Protein AF-W4VE38-F1 (afdb_monomer_lite)

Secondary structure (DSSP, 8-state):
-----------------SS--EEEEEETTEEEEEEGGGTT-B--TTTSTT-HHHHHHHHHTT--BGGGS-SBGGGGGGSTTT--HHHHHHHHHHHHHHHHHHHHHHHHHHS-HHHHHHHHHHHHHHHHHHHHT-SS--GGG---HHHHHHHHHHHHHHHTT----HHHHHHHHT--HHHHHHHHHHHHHHHHHHTHHHHHHHHHHHHHTTTEEE-TT--TTSHHHHHHHHHHHHTT-EEEEETTEEEEESS-HHHHHHHHHHHHHHHHHHTTT-PBPHHHHHHHHHHHHHHHT--HHHHHHHHHTTEEEEETTEEEETT--HHHHHHHHHTT-TT---GGGSHHHHHHHHHHHSTT---GGGSHHHHHTSGGGHHHHGGGT--

Organism: NCBI:txid1298598

Sequence (383 aa):
MEQLVELGETRENRIYSENELEHVIVYQDKEVIVPQEIFHMEFGQEDFFGNMKTIEEMRNYGYRTFGELPIDFQQLEQLKGGVGTVKVEQIFATLETVVESMLEDNKLNQMADDERLTYKLNQFVNWYHDVSNLDQPLISQRISAKYFKFVKKRYSAYLNGNHLTLEQLGNKEGVTRERIRQILKKGDGQLIEKWRKIHSLLQNKLRENGGIILAECLNKESEAFFMLLHAFETEGIYFDVINHTAILTVKDKHELESYVETIQQEVQRAFSLHVITNEELKTYSKERSIVDHVNVKIIFEIALDAVNWLSDDQGVLKNMTKSDAVEMVMLQYPNGVEVYKREDELINKANDLMPNSFHGERSFNAIIGREDNQDRFALWGAW

Radius of gyration: 34.7 Å; chains: 1; bounding box: 70×46×132 Å

Foldseek 3Di:
DDDDDDDDDDPDDPPDDPDDDWQWADDPNDTATQHPLQQAPFDALVLQPPLRVLSVLCVVVPNGGPNSQDSHLCVSCVRPPHCDPVNSVSCVVSVNVSSVVSVVVSVLVPDDLVVSLLVLLVVLLVVCVVQLPDPARPPVLQQHPVQLVVLVVQLVQVVVVHGQQLCNVCVVVVHDSVVSVVNNLSNLVSVCVVSVVSVVSVVVVCVQQLFKAFDVSADCNDSSSVSNQVSVVSVQWHWDAQQNTIMIGSQDPVRVVVVLVVLLVVLCVVQQLHWAFPVNLLVSLVVVCVVSSHDSVRSSSSNVVQWDDLDNTTIDGPPDDLLSLLLSLQVVPPQADACVVCQVVSQVSSCSHVPPQADDCNGSLNSCPDPVCVVVCVVRVHD

pLDDT: mean 84.26, std 15.13, range [29.31, 98.25]

InterPro domains:
  IPR007630 RNA polymerase sigma-70 region 4 [PF04545] (154-187)
  IPR013324 RNA polymerase sigma factor, region 3/4-like [SSF88659] (158-197)
  IPR036388 Winged helix-like DNA-binding domain superfamily [G3DSA:1.10.10.10] (138-202)

Structure (mmCIF, N/CA/C/O backbone):
data_AF-W4VE38-F1
#
_entry.id   AF-W4VE38-F1
#
loop_
_atom_site.group_PDB
_atom_site.id
_atom_site.type_symbol
_atom_site.label_atom_id
_atom_site.label_alt_id
_atom_site.label_comp_id
_atom_site.label_asym_id
_atom_site.label_entity_id
_atom_site.label_seq_id
_atom_site.pdbx_PDB_ins_code
_atom_site.Cartn_x
_atom_site.Cartn_y
_atom_site.Cartn_z
_atom_site.occupancy
_atom_site.B_iso_or_equiv
_atom_site.auth_seq_id
_atom_site.auth_comp_id
_atom_site.auth_asym_id
_atom_site.auth_atom_id
_atom_site.pdbx_PDB_model_num
ATOM 1 N N . MET A 1 1 ? -26.359 -29.334 86.086 1.00 35.22 1 MET A N 1
ATOM 2 C CA . MET A 1 1 ? -25.292 -29.898 85.238 1.00 35.22 1 MET A CA 1
ATOM 3 C C . MET A 1 1 ? -25.791 -29.868 83.808 1.00 35.22 1 MET A C 1
ATOM 5 O O . MET A 1 1 ? -26.818 -30.486 83.580 1.00 35.22 1 MET A O 1
ATOM 9 N N . GLU A 1 2 ? -25.238 -29.188 82.811 1.00 33.16 2 GLU A N 1
ATOM 10 C CA . GLU A 1 2 ? -24.159 -28.194 82.576 1.00 33.16 2 GLU A CA 1
ATOM 11 C C . GLU A 1 2 ? -24.335 -27.893 81.052 1.00 33.16 2 GLU A C 1
ATOM 13 O O . GLU A 1 2 ? -24.605 -28.833 80.310 1.00 33.16 2 GLU A O 1
ATOM 18 N N . GLN A 1 3 ? -24.573 -26.666 80.547 1.00 31.48 3 GLN A N 1
ATOM 19 C CA . GLN A 1 3 ? -23.596 -25.626 80.120 1.00 31.48 3 GLN A CA 1
ATOM 20 C C . GLN A 1 3 ? -22.373 -26.200 79.355 1.00 31.48 3 GLN A C 1
ATOM 22 O O . GLN A 1 3 ? -21.838 -27.196 79.807 1.00 31.48 3 GLN A O 1
ATOM 27 N N . LEU A 1 4 ? -21.781 -25.667 78.271 1.00 34.25 4 LEU A N 1
ATOM 28 C CA . LEU A 1 4 ? -21.893 -24.492 77.376 1.00 34.25 4 LEU A CA 1
ATOM 29 C C . LEU A 1 4 ? -20.703 -24.602 76.352 1.00 34.25 4 LEU A C 1
ATOM 31 O O . LEU A 1 4 ? -19.726 -25.267 76.677 1.00 34.25 4 LEU A O 1
ATOM 35 N N . VAL A 1 5 ? -20.747 -23.862 75.223 1.00 33.50 5 VAL A N 1
ATOM 36 C CA . VAL A 1 5 ? -19.605 -23.244 74.461 1.00 33.50 5 VAL A CA 1
ATOM 37 C C . VAL A 1 5 ? -18.793 -24.068 73.425 1.00 33.50 5 VAL A C 1
ATOM 39 O O . VAL A 1 5 ? -18.011 -24.941 73.768 1.00 33.50 5 VAL A O 1
ATOM 42 N N . GLU A 1 6 ? -19.024 -23.737 72.140 1.00 36.59 6 GLU A N 1
ATOM 43 C CA . GLU A 1 6 ? -18.158 -23.014 71.162 1.00 36.59 6 GLU A CA 1
ATOM 44 C C . GLU A 1 6 ? -16.635 -23.278 71.004 1.00 36.59 6 GLU A C 1
ATOM 46 O O . GLU A 1 6 ? -15.928 -23.552 71.966 1.00 36.59 6 GLU A O 1
ATOM 51 N N . LEU A 1 7 ? -16.161 -22.973 69.774 1.00 29.31 7 LEU A N 1
ATOM 52 C CA . LEU A 1 7 ? -14.779 -22.902 69.234 1.00 29.31 7 LEU A CA 1
ATOM 53 C C . LEU A 1 7 ? -14.244 -24.264 68.741 1.00 29.31 7 LEU A C 1
ATOM 55 O O . LEU A 1 7 ? -14.259 -25.238 69.473 1.00 29.31 7 LEU A O 1
ATOM 59 N N . GLY A 1 8 ? -13.800 -24.471 67.501 1.00 30.69 8 GLY A N 1
ATOM 60 C CA . GLY A 1 8 ? -13.226 -23.575 66.504 1.00 30.69 8 GLY A CA 1
ATOM 61 C C . GLY A 1 8 ? -11.841 -24.126 66.172 1.00 30.69 8 GLY A C 1
ATOM 62 O O . GLY A 1 8 ? -10.946 -23.921 66.969 1.00 30.69 8 GLY A O 1
ATOM 63 N N . GLU A 1 9 ? -11.667 -24.819 65.044 1.00 31.72 9 GLU A N 1
ATOM 64 C CA . GLU A 1 9 ? -10.359 -25.302 64.559 1.00 31.72 9 GLU A CA 1
ATOM 65 C C . GLU A 1 9 ? -10.426 -25.400 63.022 1.00 31.72 9 GLU A C 1
ATOM 67 O O . GLU A 1 9 ? -11.170 -26.188 62.443 1.00 31.72 9 GLU A O 1
ATOM 72 N N . THR A 1 10 ? -9.975 -24.324 62.369 1.00 33.06 10 THR A N 1
ATOM 73 C CA . THR A 1 10 ? -8.722 -24.226 61.592 1.00 33.06 10 THR A CA 1
ATOM 74 C C . THR A 1 10 ? -8.796 -24.860 60.205 1.00 33.06 10 THR A C 1
ATOM 76 O O . THR A 1 10 ? -8.589 -26.052 60.010 1.00 33.06 10 THR A O 1
ATOM 79 N N . ARG A 1 11 ? -9.014 -23.987 59.208 1.00 33.56 11 ARG A N 1
ATOM 80 C CA . ARG A 1 11 ? -8.563 -24.181 57.824 1.00 33.56 11 ARG A CA 1
ATOM 81 C C . ARG A 1 11 ? -7.039 -24.338 57.853 1.00 33.56 11 ARG A C 1
ATOM 83 O O . ARG A 1 11 ? -6.308 -23.353 57.813 1.00 33.56 11 ARG A O 1
ATOM 90 N N . GLU A 1 12 ? -6.573 -25.571 57.996 1.00 33.38 12 GLU A N 1
ATOM 91 C CA . GLU A 1 12 ? -5.161 -25.917 57.899 1.00 33.38 12 GLU A CA 1
ATOM 92 C C . GLU A 1 12 ? -4.659 -25.711 56.464 1.00 33.38 12 GLU A C 1
ATOM 94 O O . GLU A 1 12 ? -5.134 -26.329 55.513 1.00 33.38 12 GLU A O 1
ATOM 99 N N . ASN A 1 13 ? -3.685 -24.807 56.344 1.00 33.97 13 ASN A N 1
ATOM 100 C CA . ASN A 1 13 ? -2.467 -24.955 55.551 1.00 33.97 13 ASN A CA 1
ATOM 101 C C . ASN A 1 13 ? -2.589 -25.734 54.232 1.00 33.97 13 ASN A C 1
ATOM 103 O O . ASN A 1 13 ? -2.181 -26.891 54.129 1.00 33.97 13 ASN A O 1
ATOM 107 N N . ARG A 1 14 ? -2.973 -25.031 53.162 1.00 32.44 14 ARG A N 1
ATOM 108 C CA . ARG A 1 14 ? -2.375 -25.308 51.852 1.00 32.44 14 ARG A CA 1
ATOM 109 C C . ARG A 1 14 ? -1.057 -24.549 51.761 1.00 32.44 14 ARG A C 1
ATOM 111 O O . ARG A 1 14 ? -1.018 -23.367 51.444 1.00 32.44 14 ARG A O 1
ATOM 118 N N . ILE A 1 15 ? 0.009 -25.261 52.109 1.00 33.19 15 ILE A N 1
ATOM 119 C CA . ILE A 1 15 ? 1.385 -24.922 51.754 1.00 33.19 15 ILE A CA 1
ATOM 120 C C . ILE A 1 15 ? 1.454 -24.946 50.223 1.00 33.19 15 ILE A C 1
ATOM 122 O O . ILE A 1 15 ? 1.256 -25.999 49.616 1.00 33.19 15 ILE A O 1
ATOM 126 N N . TYR A 1 16 ? 1.683 -23.787 49.608 1.00 36.84 16 TYR A N 1
ATOM 127 C CA . TYR A 1 16 ? 1.968 -23.686 48.180 1.00 36.84 16 TYR A CA 1
ATOM 128 C C . TYR A 1 16 ? 3.420 -24.099 47.929 1.00 36.84 16 TYR A C 1
ATOM 130 O O . TYR A 1 16 ? 4.341 -23.612 48.583 1.00 36.84 16 TYR A O 1
ATOM 138 N N . SER A 1 17 ? 3.600 -25.046 47.010 1.00 34.41 17 SER A N 1
ATOM 139 C CA . SER A 1 17 ? 4.896 -25.493 46.506 1.00 34.41 17 SER A CA 1
ATOM 140 C C . SER A 1 17 ? 5.515 -24.440 45.585 1.00 34.41 17 SER A C 1
ATOM 142 O O . SER A 1 17 ? 4.815 -23.869 44.756 1.00 34.41 17 SER A O 1
ATOM 144 N N . GLU A 1 18 ? 6.829 -24.254 45.697 1.00 35.44 18 GLU A N 1
ATOM 145 C CA . GLU A 1 18 ? 7.699 -23.278 45.014 1.00 35.44 18 GLU A CA 1
ATOM 146 C C . GLU A 1 18 ? 7.824 -23.393 43.475 1.00 35.44 18 GLU A C 1
ATOM 148 O O . GLU A 1 18 ? 8.860 -23.039 42.926 1.00 35.44 18 GLU A O 1
ATOM 153 N N . ASN A 1 19 ? 6.797 -23.819 42.739 1.00 39.19 19 ASN A N 1
ATOM 154 C CA . ASN A 1 19 ? 6.835 -23.806 41.272 1.00 39.19 19 ASN A CA 1
ATOM 155 C C . ASN A 1 19 ? 5.596 -23.098 40.697 1.00 39.19 19 ASN A C 1
ATOM 157 O O . ASN A 1 19 ? 4.533 -23.703 40.631 1.00 39.19 19 ASN A O 1
ATOM 161 N N . GLU A 1 20 ? 5.813 -21.845 40.265 1.00 44.53 20 GLU A N 1
ATOM 162 C CA . GLU A 1 20 ? 5.061 -21.063 39.257 1.00 44.53 20 GLU A CA 1
ATOM 163 C C . GLU A 1 20 ? 3.611 -20.611 39.599 1.00 44.53 20 GLU A C 1
ATOM 165 O O . GLU A 1 20 ? 2.765 -21.439 39.892 1.00 44.53 20 GLU A O 1
ATOM 170 N N . LEU A 1 21 ? 3.134 -19.362 39.471 1.00 54.03 21 LEU A N 1
ATOM 171 C CA . LEU A 1 21 ? 3.653 -17.981 39.513 1.00 54.03 21 LEU A CA 1
ATOM 172 C C . LEU A 1 21 ? 2.430 -17.058 39.210 1.00 54.03 21 LEU A C 1
ATOM 174 O O . LEU A 1 21 ? 2.326 -16.465 38.142 1.00 54.03 21 LEU A O 1
ATOM 178 N N . GLU A 1 22 ? 1.457 -16.969 40.123 1.00 61.56 22 GLU A N 1
ATOM 179 C CA . GLU A 1 22 ? 0.228 -16.165 39.956 1.00 61.56 22 GLU A CA 1
ATOM 180 C C . GLU A 1 22 ? -0.098 -15.399 41.250 1.00 61.56 22 GLU A C 1
ATOM 182 O O . GLU A 1 22 ? -0.057 -15.974 42.340 1.00 61.56 22 GLU A O 1
ATOM 187 N N . HIS A 1 23 ? -0.408 -14.098 41.156 1.00 81.69 23 HIS A N 1
ATOM 188 C CA . HIS A 1 23 ? -0.861 -13.299 42.305 1.00 81.69 23 HIS A CA 1
ATOM 189 C C . HIS A 1 23 ? -2.367 -13.174 42.284 1.00 81.69 23 HIS A C 1
ATOM 191 O O . HIS A 1 23 ? -2.941 -12.525 41.413 1.00 81.69 23 HIS A O 1
ATOM 197 N N . VAL A 1 24 ? -3.002 -13.841 43.238 1.00 89.00 24 VAL A N 1
ATOM 198 C CA . VAL A 1 24 ? -4.455 -13.913 43.329 1.00 89.00 24 VAL A CA 1
ATOM 199 C C . VAL A 1 24 ? -4.940 -12.792 44.233 1.00 89.00 24 VAL A C 1
ATOM 201 O O . VAL A 1 24 ? -4.640 -12.770 45.424 1.00 89.00 24 VAL A O 1
ATOM 204 N N . ILE A 1 25 ? -5.688 -11.859 43.657 1.00 90.94 25 ILE A N 1
ATOM 205 C CA . ILE A 1 25 ? -6.325 -10.758 44.373 1.00 90.94 25 ILE A CA 1
ATOM 206 C C . ILE A 1 25 ? -7.764 -11.166 44.680 1.00 90.94 25 ILE A C 1
ATOM 208 O O . ILE A 1 25 ? -8.508 -11.561 43.785 1.00 90.94 25 ILE A O 1
ATOM 212 N N . VAL A 1 26 ? -8.169 -11.044 45.939 1.00 90.44 26 VAL A N 1
ATOM 213 C CA . VAL A 1 26 ? -9.454 -11.513 46.459 1.00 90.44 26 VAL A CA 1
ATOM 214 C C . VAL A 1 26 ? -10.288 -10.338 46.963 1.00 90.44 26 VAL A C 1
ATOM 216 O O . VAL A 1 26 ? -9.797 -9.490 47.710 1.00 90.44 26 VAL A O 1
ATOM 219 N N . TYR A 1 27 ? -11.570 -10.303 46.593 1.00 89.88 27 TYR A N 1
ATOM 220 C CA . TYR A 1 27 ? -12.561 -9.367 47.133 1.00 89.88 27 TYR A CA 1
ATOM 221 C C . TYR A 1 27 ? -13.942 -10.023 47.204 1.00 89.88 27 TYR A C 1
ATOM 223 O O . TYR A 1 27 ? -14.467 -10.455 46.181 1.00 89.88 27 TYR A O 1
ATOM 231 N N . GLN A 1 28 ? -14.552 -10.081 48.396 1.00 84.81 28 GLN A N 1
ATOM 232 C CA . GLN A 1 28 ? -15.911 -10.617 48.611 1.00 84.81 28 GLN A CA 1
ATOM 233 C C . GLN A 1 28 ? -16.162 -11.968 47.900 1.00 84.81 28 GLN A C 1
ATOM 235 O O . GLN A 1 28 ? -17.091 -12.102 47.104 1.00 84.81 28 GLN A O 1
ATOM 240 N N . ASP A 1 29 ? -15.294 -12.952 48.160 1.00 83.75 29 ASP A N 1
ATOM 241 C CA . ASP A 1 29 ? -15.320 -14.309 47.580 1.00 83.75 29 ASP A CA 1
ATOM 242 C C . ASP A 1 29 ? -15.114 -14.394 46.052 1.00 83.75 29 ASP A C 1
ATOM 244 O O . ASP A 1 29 ? -15.313 -15.454 45.455 1.00 83.75 29 ASP A O 1
ATOM 248 N N . LYS A 1 30 ? -14.698 -13.300 45.404 1.00 88.25 30 LYS A N 1
ATOM 249 C CA . LYS A 1 30 ? -14.244 -13.289 44.008 1.00 88.25 30 LYS A CA 1
ATOM 250 C C . LYS A 1 30 ? -12.732 -13.178 43.941 1.00 88.25 30 LYS A C 1
ATOM 252 O O . LYS A 1 30 ? -12.118 -12.530 44.785 1.00 88.25 30 LYS A O 1
ATOM 257 N N . GLU A 1 31 ? -12.163 -13.758 42.896 1.00 91.00 31 GLU A N 1
ATOM 258 C CA . GLU A 1 31 ? -10.723 -13.824 42.676 1.00 91.00 31 GLU A CA 1
ATOM 259 C C . GLU A 1 31 ? -10.391 -13.255 41.297 1.00 91.00 31 GLU A C 1
ATOM 261 O O . GLU A 1 31 ? -11.085 -13.537 40.322 1.00 91.00 31 GLU A O 1
ATOM 266 N N . VAL A 1 32 ? -9.332 -12.452 41.224 1.00 89.81 32 VAL A N 1
ATOM 267 C CA . VAL A 1 32 ? -8.709 -12.019 39.973 1.00 89.81 32 VAL A CA 1
ATOM 268 C C . VAL A 1 32 ? -7.258 -12.461 40.005 1.00 89.81 32 VAL A C 1
ATOM 270 O O . VAL A 1 32 ? -6.519 -12.152 40.941 1.00 89.81 32 VAL A O 1
ATOM 273 N N . ILE A 1 33 ? -6.856 -13.192 38.975 1.00 89.88 33 ILE A N 1
ATOM 274 C CA . ILE A 1 33 ? -5.497 -13.697 38.829 1.00 89.88 33 ILE A CA 1
ATOM 275 C C . ILE A 1 33 ? -4.679 -12.649 38.080 1.00 89.88 33 ILE A C 1
ATOM 277 O O . ILE A 1 33 ? -5.036 -12.266 36.969 1.00 89.88 33 ILE A O 1
ATOM 281 N N . VAL A 1 34 ? -3.578 -12.197 38.678 1.00 89.31 34 VAL A N 1
ATOM 282 C CA . VAL A 1 34 ? -2.568 -11.349 38.037 1.00 89.31 34 VAL A CA 1
ATOM 283 C C . VAL A 1 34 ? -1.379 -12.228 37.642 1.00 89.31 34 VAL A C 1
ATOM 285 O O . VAL A 1 34 ? -0.631 -12.676 38.522 1.00 89.31 34 VAL A O 1
ATOM 288 N N . PRO A 1 35 ? -1.168 -12.474 36.338 1.00 87.25 35 PRO A N 1
ATOM 289 C CA . PRO A 1 35 ? -0.023 -13.247 35.875 1.00 87.25 35 PRO A CA 1
ATOM 290 C C . PRO A 1 35 ? 1.293 -12.470 36.014 1.00 87.25 35 PRO A C 1
ATOM 292 O O . PRO A 1 35 ? 1.324 -11.234 35.978 1.00 87.25 35 PRO A O 1
ATOM 295 N N . GLN A 1 36 ? 2.407 -13.187 36.159 1.00 83.75 36 GLN A N 1
ATOM 296 C CA . GLN A 1 36 ? 3.736 -12.587 36.352 1.00 83.75 36 GLN A CA 1
ATOM 297 C C . GLN A 1 36 ? 4.210 -11.728 35.184 1.00 83.75 36 GLN A C 1
ATOM 299 O O . GLN A 1 36 ? 4.992 -10.799 35.368 1.00 83.75 36 GLN A O 1
ATOM 304 N N . GLU A 1 37 ? 3.712 -11.988 33.981 1.00 84.25 37 GLU A N 1
ATOM 305 C CA . GLU A 1 37 ? 4.061 -11.231 32.786 1.00 84.25 37 GLU A CA 1
ATOM 306 C C . GLU A 1 37 ? 3.727 -9.742 32.930 1.00 84.25 37 GLU A C 1
ATOM 308 O O . GLU A 1 37 ? 4.381 -8.915 32.297 1.00 84.25 37 GLU A O 1
ATOM 313 N N . ILE A 1 38 ? 2.736 -9.393 33.760 1.00 87.25 38 ILE A N 1
ATOM 314 C CA . ILE A 1 38 ? 2.304 -8.006 33.983 1.00 87.25 38 ILE A CA 1
ATOM 315 C C . ILE A 1 38 ? 2.598 -7.496 35.397 1.00 87.25 38 ILE A C 1
ATOM 317 O O . ILE A 1 38 ? 2.216 -6.378 35.739 1.00 87.25 38 ILE A O 1
ATOM 321 N N . PHE A 1 39 ? 3.301 -8.278 36.221 1.00 87.62 39 PHE A N 1
ATOM 322 C CA . PHE A 1 39 ? 3.526 -7.976 37.639 1.00 87.62 39 PHE A CA 1
ATOM 323 C C . PHE A 1 39 ? 4.130 -6.594 37.874 1.00 87.62 39 PHE A C 1
ATOM 325 O O . PHE A 1 39 ? 3.725 -5.865 38.775 1.00 87.62 39 PHE A O 1
ATOM 332 N N . HIS A 1 40 ? 5.099 -6.237 37.035 1.00 88.44 40 HIS A N 1
ATOM 333 C CA . HIS A 1 40 ? 5.851 -4.990 37.123 1.00 88.44 40 HIS A CA 1
ATOM 334 C C . HIS A 1 40 ? 5.290 -3.882 36.227 1.00 88.44 40 HIS A C 1
ATOM 336 O O . HIS A 1 40 ? 5.868 -2.798 36.168 1.00 88.44 40 HIS A O 1
ATOM 342 N N . MET A 1 41 ? 4.197 -4.139 35.503 1.00 86.38 41 MET A N 1
ATOM 343 C CA . MET A 1 41 ? 3.573 -3.124 34.662 1.00 86.38 41 MET A CA 1
ATOM 344 C C . MET A 1 41 ? 2.822 -2.124 35.536 1.00 86.38 41 MET A C 1
ATOM 346 O O . MET A 1 41 ? 2.098 -2.510 36.456 1.00 86.38 41 MET A O 1
ATOM 350 N N . GLU A 1 42 ? 3.007 -0.837 35.250 1.00 89.69 42 GLU A N 1
ATOM 351 C CA . GLU A 1 42 ? 2.258 0.219 35.923 1.00 89.69 42 GLU A CA 1
ATOM 352 C C . GLU A 1 42 ? 0.812 0.260 35.422 1.00 89.69 42 GLU A C 1
ATOM 354 O O . GLU A 1 42 ? 0.565 0.095 34.227 1.00 89.69 42 GLU A O 1
ATOM 359 N N . PHE A 1 43 ? -0.125 0.540 36.328 1.00 85.56 43 PHE A N 1
ATOM 360 C CA . PHE A 1 43 ? -1.495 0.894 35.965 1.00 85.56 43 PHE A CA 1
ATOM 361 C C . PHE A 1 43 ? -1.737 2.403 36.120 1.00 85.56 43 PHE A C 1
ATOM 363 O O . PHE A 1 43 ? -1.245 3.065 37.044 1.00 85.56 43 PHE A O 1
ATOM 370 N N . GLY A 1 44 ? -2.498 2.957 35.182 1.00 82.62 44 GLY A N 1
ATOM 371 C CA . GLY A 1 44 ? -2.808 4.373 35.046 1.00 82.62 44 GLY A CA 1
ATOM 372 C C . GLY A 1 44 ? -4.242 4.727 35.440 1.00 82.62 44 GLY A C 1
ATOM 373 O O . GLY A 1 44 ? -5.103 3.876 35.661 1.00 82.62 44 GLY A O 1
ATOM 374 N N . GLN A 1 45 ? -4.520 6.030 35.525 1.00 80.44 45 GLN A N 1
ATOM 375 C CA . GLN A 1 45 ? -5.874 6.529 35.809 1.00 80.44 45 GLN A CA 1
ATOM 376 C C . GLN A 1 45 ? -6.845 6.206 34.661 1.00 80.44 45 GLN A C 1
ATOM 378 O O . GLN A 1 45 ? -8.049 6.053 34.865 1.00 80.44 45 GLN A O 1
ATOM 383 N N . GLU A 1 46 ? -6.298 6.129 33.454 1.00 76.19 46 GLU A N 1
ATOM 384 C CA . GLU A 1 46 ? -6.942 5.798 32.194 1.00 76.19 46 GLU A CA 1
ATOM 385 C C . GLU A 1 46 ? -7.444 4.352 32.125 1.00 76.19 46 GLU A C 1
ATOM 387 O O . GLU A 1 46 ? -8.445 4.109 31.448 1.00 76.19 46 GLU A O 1
ATOM 392 N N . ASP A 1 47 ? -6.825 3.431 32.869 1.00 78.06 47 ASP A N 1
ATOM 393 C CA . ASP A 1 47 ? -7.209 2.015 32.893 1.00 78.06 47 ASP A CA 1
ATOM 394 C C . ASP A 1 47 ? -8.505 1.789 33.690 1.00 78.06 47 ASP A C 1
ATOM 396 O O . ASP A 1 47 ? -9.287 0.891 33.389 1.00 78.06 47 ASP A O 1
ATOM 400 N N . PHE A 1 48 ? -8.789 2.659 34.667 1.00 80.62 48 PHE A N 1
ATOM 401 C CA . PHE A 1 48 ? -9.947 2.556 35.562 1.00 80.62 48 PHE A CA 1
ATOM 402 C C . PHE A 1 48 ? -10.866 3.778 35.434 1.00 80.62 48 PHE A C 1
ATOM 404 O O . PHE A 1 48 ? -10.929 4.665 36.299 1.00 80.62 48 PHE A O 1
ATOM 411 N N . PHE A 1 49 ? -11.613 3.828 34.330 1.00 69.19 49 PHE A N 1
ATOM 412 C CA . PHE A 1 49 ? -12.481 4.961 34.011 1.00 69.19 49 PHE A CA 1
ATOM 413 C C . PHE A 1 49 ? -13.517 5.236 35.116 1.00 69.19 49 PHE A C 1
ATOM 415 O O . PHE A 1 49 ? -14.213 4.342 35.589 1.00 69.19 49 PHE A O 1
ATOM 422 N N . GLY A 1 50 ? -13.639 6.503 35.525 1.00 71.31 50 GLY A N 1
ATOM 423 C CA . GLY A 1 50 ? -14.525 6.921 36.621 1.00 71.31 50 GLY A CA 1
ATOM 424 C C . GLY A 1 50 ? -13.909 6.821 38.024 1.00 71.31 50 GLY A C 1
ATOM 425 O O . GLY A 1 50 ? -14.441 7.434 38.948 1.00 71.31 50 GLY A O 1
ATOM 426 N N . ASN A 1 51 ? -12.751 6.163 38.172 1.00 82.12 51 ASN A N 1
ATOM 427 C CA . ASN A 1 51 ? -12.052 5.977 39.452 1.00 82.12 51 ASN A CA 1
ATOM 428 C C . ASN A 1 51 ? -10.672 6.662 39.521 1.00 82.12 51 ASN A C 1
ATOM 430 O O . ASN A 1 51 ? -9.901 6.416 40.445 1.00 82.12 51 ASN A O 1
ATOM 434 N N . MET A 1 52 ? -10.390 7.592 38.603 1.00 80.19 52 MET A N 1
ATOM 435 C CA . MET A 1 52 ? -9.092 8.270 38.420 1.00 80.19 52 MET A CA 1
ATOM 436 C C . MET A 1 52 ? -8.443 8.774 39.722 1.00 80.19 52 MET A C 1
ATOM 438 O O . MET A 1 52 ? -7.286 8.468 39.994 1.00 80.19 52 MET A O 1
ATOM 442 N N . LYS A 1 53 ? -9.197 9.491 40.571 1.00 82.25 53 LYS A N 1
ATOM 443 C CA . LYS A 1 53 ? -8.682 10.013 41.854 1.00 82.25 53 LYS A CA 1
ATOM 444 C C . LYS A 1 53 ? -8.279 8.906 42.825 1.00 82.25 53 LYS A C 1
ATOM 446 O O . LYS A 1 53 ? -7.312 9.050 43.556 1.00 82.25 53 LYS A O 1
ATOM 451 N N . THR A 1 54 ? -9.033 7.811 42.835 1.00 86.06 54 THR A N 1
ATOM 452 C CA . THR A 1 54 ? -8.768 6.677 43.721 1.00 86.06 54 THR A CA 1
ATOM 453 C C . THR A 1 54 ? -7.556 5.886 43.245 1.00 86.06 54 THR A C 1
ATOM 455 O O . THR A 1 54 ? -6.746 5.489 44.072 1.00 86.06 54 THR A O 1
ATOM 458 N N . ILE A 1 55 ? -7.359 5.751 41.932 1.00 88.19 55 ILE A N 1
ATOM 459 C CA . ILE A 1 55 ? -6.114 5.203 41.380 1.00 88.19 55 ILE A CA 1
ATOM 460 C C . ILE A 1 55 ? -4.912 6.082 41.734 1.00 88.19 55 ILE A C 1
ATOM 462 O O . ILE A 1 55 ? -3.867 5.572 42.126 1.00 88.19 55 ILE A O 1
ATOM 466 N N . GLU A 1 56 ? -5.048 7.405 41.655 1.00 87.00 56 GLU A N 1
ATOM 467 C CA . GLU A 1 56 ? -3.981 8.326 42.060 1.00 87.00 56 GLU A CA 1
ATOM 468 C C . GLU A 1 56 ? -3.636 8.197 43.551 1.00 87.00 56 GLU A C 1
ATOM 470 O O . GLU A 1 56 ? -2.464 8.141 43.919 1.00 87.00 56 GLU A O 1
ATOM 475 N N . GLU A 1 57 ? -4.650 8.078 44.413 1.00 87.38 57 GLU A N 1
ATOM 476 C CA . GLU A 1 57 ? -4.471 7.791 45.838 1.00 87.38 57 GLU A CA 1
ATOM 477 C C . GLU A 1 57 ? -3.759 6.449 46.050 1.00 87.38 57 GLU A C 1
ATOM 479 O O . GLU A 1 57 ? -2.754 6.414 46.755 1.00 87.38 57 GLU A O 1
ATOM 484 N N . MET A 1 58 ? -4.194 5.371 45.392 1.00 88.38 58 MET A N 1
ATOM 485 C CA . MET A 1 58 ? -3.527 4.063 45.455 1.00 88.38 58 MET A CA 1
ATOM 486 C C . MET A 1 58 ? -2.038 4.165 45.083 1.00 88.38 58 MET A C 1
ATOM 488 O O . MET A 1 58 ? -1.184 3.684 45.833 1.00 88.38 58 MET A O 1
ATOM 492 N N . ARG A 1 59 ? -1.702 4.888 44.006 1.00 88.50 59 ARG A N 1
ATOM 493 C CA . ARG A 1 59 ? -0.308 5.126 43.583 1.00 88.50 59 ARG A CA 1
ATOM 494 C C . ARG A 1 59 ? 0.503 5.924 44.602 1.00 88.50 59 ARG A C 1
ATOM 496 O O . ARG A 1 59 ? 1.690 5.641 44.793 1.00 88.50 59 ARG A O 1
ATOM 503 N N . ASN A 1 60 ? -0.119 6.893 45.273 1.00 88.00 60 ASN A N 1
ATOM 504 C CA . ASN A 1 60 ? 0.508 7.663 46.352 1.00 88.00 60 ASN A CA 1
ATOM 505 C C . ASN A 1 60 ? 0.787 6.811 47.600 1.00 88.00 60 ASN A C 1
ATOM 507 O O . ASN A 1 60 ? 1.729 7.101 48.334 1.00 88.00 60 ASN A O 1
ATOM 511 N N . TYR A 1 61 ? 0.012 5.745 47.811 1.00 87.06 61 TYR A N 1
ATOM 512 C CA . TYR A 1 61 ? 0.228 4.754 48.869 1.00 87.06 61 TYR A CA 1
ATOM 513 C C . TYR A 1 61 ? 1.194 3.623 48.489 1.00 87.06 61 TYR A C 1
ATOM 515 O O . TYR A 1 61 ? 1.454 2.753 49.315 1.00 87.06 61 TYR A O 1
ATOM 523 N N . GLY A 1 62 ? 1.772 3.661 47.285 1.00 86.56 62 GLY A N 1
ATOM 524 C CA . GLY A 1 62 ? 2.774 2.692 46.832 1.00 86.56 62 GLY A CA 1
ATOM 525 C C . GLY A 1 62 ? 2.228 1.566 45.957 1.00 86.56 62 GLY A C 1
ATOM 526 O O . GLY A 1 62 ? 3.003 0.715 45.552 1.00 86.56 62 GLY A O 1
ATOM 527 N N . TYR A 1 63 ? 0.938 1.579 45.614 1.00 90.25 63 TYR A N 1
ATOM 528 C CA . TYR A 1 63 ? 0.353 0.644 44.653 1.00 90.25 63 TYR A CA 1
ATOM 529 C C . TYR A 1 63 ? 0.463 1.226 43.245 1.00 90.25 63 TYR A C 1
ATOM 531 O O . TYR A 1 63 ? -0.433 1.944 42.797 1.00 90.25 63 TYR A O 1
ATOM 539 N N . ARG A 1 64 ? 1.592 1.002 42.569 1.00 89.88 64 ARG A N 1
ATOM 540 C CA . ARG A 1 64 ? 1.842 1.524 41.214 1.00 89.88 64 ARG A CA 1
ATOM 541 C C . ARG A 1 64 ? 1.747 0.449 40.148 1.00 89.88 64 ARG A C 1
ATOM 543 O O . ARG A 1 64 ? 1.394 0.766 39.016 1.00 89.88 64 ARG A O 1
ATOM 550 N N . THR A 1 65 ? 2.056 -0.786 40.516 1.00 91.62 65 THR A N 1
ATOM 551 C CA . THR A 1 65 ? 2.095 -1.945 39.626 1.00 91.62 65 THR A CA 1
ATOM 552 C C . THR A 1 65 ? 1.110 -3.021 40.064 1.00 91.62 65 THR A C 1
ATOM 554 O O . THR A 1 65 ? 0.701 -3.068 41.227 1.00 91.62 65 THR A O 1
ATOM 557 N N . PHE A 1 66 ? 0.720 -3.907 39.144 1.00 89.31 66 PHE A N 1
ATOM 558 C CA . PHE A 1 66 ? -0.236 -4.977 39.455 1.00 89.31 66 PHE A CA 1
ATOM 559 C C . PHE A 1 66 ? 0.263 -5.929 40.552 1.00 89.31 66 PHE A C 1
ATOM 561 O O . PHE A 1 66 ? -0.539 -6.400 41.354 1.00 89.31 66 PHE A O 1
ATOM 568 N N . GLY A 1 67 ? 1.576 -6.163 40.632 1.00 88.31 67 GLY A N 1
ATOM 569 C CA . GLY A 1 67 ? 2.197 -6.994 41.665 1.00 88.31 67 GLY A CA 1
ATOM 570 C C . GLY A 1 67 ? 2.248 -6.353 43.053 1.00 88.31 67 GLY A C 1
ATOM 571 O O . GLY A 1 67 ? 2.450 -7.050 44.043 1.00 88.31 67 GLY A O 1
ATOM 572 N N . GLU A 1 68 ? 2.057 -5.035 43.150 1.00 90.56 68 GLU A N 1
ATOM 573 C CA . GLU A 1 68 ? 2.004 -4.330 44.435 1.00 90.56 68 GLU A CA 1
ATOM 574 C C . GLU A 1 68 ? 0.599 -4.344 45.046 1.00 90.56 68 GLU A C 1
ATOM 576 O O . GLU A 1 68 ? 0.468 -4.109 46.248 1.00 90.56 68 GLU A O 1
ATOM 581 N N . LEU A 1 69 ? -0.450 -4.620 44.258 1.00 90.56 69 LEU A N 1
ATOM 582 C CA . LEU A 1 69 ? -1.829 -4.664 44.750 1.00 90.56 69 LEU A CA 1
ATOM 583 C C . LEU A 1 69 ? -1.971 -5.682 45.895 1.00 90.56 69 LEU A C 1
ATOM 585 O O . LEU A 1 69 ? -1.408 -6.777 45.820 1.00 90.56 69 LEU A O 1
ATOM 589 N N . PRO A 1 70 ? -2.725 -5.364 46.961 1.00 89.19 70 PRO A N 1
ATOM 590 C CA . PRO A 1 70 ? -2.866 -6.274 48.086 1.00 89.19 70 PRO A CA 1
ATOM 591 C C . PRO A 1 70 ? -3.655 -7.523 47.675 1.00 89.19 70 PRO A C 1
ATOM 593 O O . PRO A 1 70 ? -4.647 -7.425 46.957 1.00 89.19 70 PRO A O 1
ATOM 596 N N . ILE A 1 71 ? -3.234 -8.686 48.183 1.00 89.25 71 ILE A N 1
ATOM 597 C CA . ILE A 1 71 ? -3.932 -9.971 47.988 1.00 89.25 71 ILE A CA 1
ATOM 598 C C . ILE A 1 71 ? -5.376 -9.873 48.484 1.00 89.25 71 ILE A C 1
ATOM 600 O O . ILE A 1 71 ? -6.291 -10.336 47.821 1.00 89.25 71 ILE A O 1
ATOM 604 N N . ASP A 1 72 ? -5.592 -9.246 49.639 1.00 89.38 72 ASP A N 1
ATOM 605 C CA . ASP A 1 72 ? -6.929 -8.900 50.112 1.00 89.38 72 ASP A CA 1
ATOM 606 C C . ASP A 1 72 ? -7.256 -7.469 49.678 1.00 89.38 72 ASP A C 1
ATOM 608 O O . ASP A 1 72 ? -6.777 -6.488 50.257 1.00 89.38 72 ASP A O 1
ATOM 612 N N . PHE A 1 73 ? -8.083 -7.352 48.642 1.00 89.94 73 PHE A N 1
ATOM 613 C CA . PHE A 1 73 ? -8.428 -6.069 48.043 1.00 89.94 73 PHE A CA 1
ATOM 614 C C . PHE A 1 73 ? -9.260 -5.186 48.984 1.00 89.94 73 PHE A C 1
ATOM 616 O O . PHE A 1 73 ? -9.291 -3.965 48.818 1.00 89.94 73 PHE A O 1
ATOM 623 N N . GLN A 1 74 ? -9.887 -5.771 50.017 1.00 88.06 74 GLN A N 1
ATOM 624 C CA . GLN A 1 74 ? -10.634 -5.022 51.027 1.00 88.06 74 GLN A CA 1
ATOM 625 C C . GLN A 1 74 ? -9.721 -4.091 51.843 1.00 88.06 74 GLN A C 1
ATOM 627 O O . GLN A 1 74 ? -10.174 -3.070 52.361 1.00 88.06 74 GLN A O 1
ATOM 632 N N . GLN A 1 75 ? -8.412 -4.366 51.896 1.00 86.25 75 GLN A N 1
ATOM 633 C CA . GLN A 1 75 ? -7.432 -3.500 52.563 1.00 86.25 75 GLN A CA 1
ATOM 634 C C . GLN A 1 75 ? -7.383 -2.084 51.971 1.00 86.25 75 GLN A C 1
ATOM 636 O O . GLN A 1 75 ? -7.050 -1.133 52.682 1.00 86.25 75 GLN A O 1
ATOM 641 N N . LEU A 1 76 ? -7.780 -1.909 50.705 1.00 86.19 76 LEU A N 1
ATOM 642 C CA . LEU A 1 76 ? -7.845 -0.593 50.067 1.00 86.19 76 LEU A CA 1
ATOM 643 C C . LEU A 1 76 ? -8.895 0.332 50.707 1.00 86.19 76 LEU A C 1
ATOM 645 O O . LEU A 1 76 ? -8.762 1.553 50.623 1.00 86.19 76 LEU A O 1
ATOM 649 N N . GLU A 1 77 ? -9.889 -0.213 51.417 1.00 84.25 77 GLU A N 1
ATOM 650 C CA . GLU A 1 77 ? -10.886 0.571 52.165 1.00 84.25 77 GLU A CA 1
ATOM 651 C C . GLU A 1 77 ? -10.264 1.335 53.350 1.00 84.25 77 GLU A C 1
ATOM 653 O O . GLU A 1 77 ? -10.839 2.303 53.853 1.00 84.25 77 GLU A O 1
ATOM 658 N N . GLN A 1 78 ? -9.069 0.928 53.794 1.00 79.56 78 GLN A N 1
ATOM 659 C CA . GLN A 1 78 ? -8.371 1.497 54.952 1.00 79.56 78 GLN A CA 1
ATOM 660 C C . GLN A 1 78 ? -7.453 2.677 54.590 1.00 79.56 78 GLN A C 1
ATOM 662 O O . GLN A 1 78 ? -6.860 3.301 55.477 1.00 79.56 78 GLN A O 1
ATOM 667 N N . LEU A 1 79 ? -7.325 3.011 53.301 1.00 79.00 79 LEU A N 1
ATOM 668 C CA . LEU A 1 79 ? -6.478 4.109 52.839 1.00 79.00 79 LEU A CA 1
ATOM 669 C C . LEU A 1 79 ? -6.997 5.459 53.359 1.00 79.00 79 LEU A C 1
ATOM 671 O O . LEU A 1 79 ? -8.171 5.812 53.185 1.00 79.00 79 LEU A O 1
ATOM 675 N N . LYS A 1 80 ? -6.117 6.258 53.992 1.00 63.50 80 LYS A N 1
ATOM 676 C CA . LYS A 1 80 ? -6.506 7.600 54.462 1.00 63.50 80 LYS A CA 1
ATOM 677 C C . LYS A 1 80 ? -6.736 8.478 53.235 1.00 63.50 80 LYS A C 1
ATOM 679 O O . LYS A 1 80 ? -5.790 8.800 52.519 1.00 63.50 80 LYS A O 1
ATOM 684 N N . GLY A 1 81 ? -7.995 8.833 53.012 1.00 63.16 81 GLY A N 1
ATOM 685 C CA . GLY A 1 81 ? -8.477 9.470 51.781 1.00 63.16 81 GLY A CA 1
ATOM 686 C C . GLY A 1 81 ? -9.943 9.141 51.488 1.00 63.16 81 GLY A C 1
ATOM 687 O O . GLY A 1 81 ? -10.630 9.926 50.844 1.00 63.16 81 GLY A O 1
ATOM 688 N N . GLY A 1 82 ? -10.466 8.049 52.065 1.00 56.97 82 GLY A N 1
ATOM 689 C CA . GLY A 1 82 ? -11.883 7.700 51.951 1.00 56.97 82 GLY A CA 1
ATOM 690 C C . GLY A 1 82 ? -12.199 6.980 50.644 1.00 56.97 82 GLY A C 1
ATOM 691 O O . GLY A 1 82 ? -13.172 7.316 49.962 1.00 56.97 82 GLY A O 1
ATOM 692 N N . VAL A 1 83 ? -11.391 5.974 50.297 1.00 73.25 83 VAL A N 1
ATOM 693 C CA . VAL A 1 83 ? -11.752 5.014 49.254 1.00 73.25 83 VAL A CA 1
ATOM 694 C C . VAL A 1 83 ? -12.898 4.155 49.791 1.00 73.25 83 VAL A C 1
ATOM 696 O O . VAL A 1 83 ? -12.695 3.119 50.409 1.00 73.25 83 VAL A O 1
ATOM 699 N N . GLY A 1 84 ? -14.126 4.655 49.652 1.00 75.31 84 GLY A N 1
ATOM 700 C CA . GLY A 1 84 ? -15.310 3.952 50.135 1.00 75.31 84 GLY A CA 1
ATOM 701 C C . GLY A 1 84 ? -15.500 2.615 49.418 1.00 75.31 84 GLY A C 1
ATOM 702 O O . GLY A 1 84 ? -15.152 2.492 48.244 1.00 75.31 84 GLY A O 1
ATOM 703 N N . THR A 1 85 ? -16.124 1.658 50.103 1.00 83.31 85 THR A N 1
ATOM 704 C CA . THR A 1 85 ? -16.437 0.295 49.631 1.00 83.31 85 THR A CA 1
ATOM 705 C C . THR A 1 85 ? -16.934 0.253 48.183 1.00 83.31 85 THR A C 1
ATOM 707 O O . THR A 1 85 ? -16.442 -0.528 47.380 1.00 83.31 85 THR A O 1
ATOM 710 N N . VAL A 1 86 ? -17.827 1.174 47.801 1.00 83.81 86 VAL A N 1
ATOM 711 C CA . VAL A 1 86 ? -18.379 1.262 46.436 1.00 83.81 86 VAL A CA 1
ATOM 712 C C . VAL A 1 86 ? -17.297 1.460 45.369 1.00 83.81 86 VAL A C 1
ATOM 714 O O . VAL A 1 86 ? -17.394 0.905 44.279 1.00 83.81 86 VAL A O 1
ATOM 717 N N . LYS A 1 87 ? -16.261 2.256 45.651 1.00 85.75 87 LYS A N 1
ATOM 718 C CA . LYS A 1 87 ? -15.171 2.485 44.696 1.00 85.75 87 LYS A CA 1
ATOM 719 C C . LYS A 1 87 ? -14.235 1.289 44.606 1.00 85.75 87 LYS A C 1
ATOM 721 O O . LYS A 1 87 ? -13.807 0.958 43.507 1.00 85.75 87 LYS A O 1
ATOM 726 N N . VAL A 1 88 ? -13.937 0.648 45.738 1.00 88.00 88 VAL A N 1
ATOM 727 C CA . VAL A 1 88 ? -13.134 -0.586 45.764 1.00 88.00 88 VAL A CA 1
ATOM 728 C C . VAL A 1 88 ? -13.825 -1.669 44.941 1.00 88.00 88 VAL A C 1
ATOM 730 O O . VAL A 1 88 ? -13.203 -2.253 44.060 1.00 88.00 88 VAL A O 1
ATOM 733 N N . GLU A 1 89 ? -15.131 -1.852 45.142 1.00 87.94 89 GLU A N 1
ATOM 734 C CA . GLU A 1 89 ? -15.949 -2.787 44.369 1.00 87.94 89 GLU A CA 1
ATOM 735 C C . GLU A 1 89 ? -15.937 -2.462 42.867 1.00 87.94 89 GLU A C 1
ATOM 737 O O . GLU A 1 89 ? -15.740 -3.354 42.045 1.00 87.94 89 GLU A O 1
ATOM 742 N N . GLN A 1 90 ? -16.091 -1.186 42.490 1.00 84.81 90 GLN A N 1
ATOM 743 C CA . GLN A 1 90 ? -16.043 -0.761 41.085 1.00 84.81 90 GLN A CA 1
ATOM 744 C C . GLN A 1 90 ? -14.685 -1.023 40.431 1.00 84.81 90 GLN A C 1
ATOM 746 O O . GLN A 1 90 ? -14.646 -1.476 39.290 1.00 84.81 90 GLN A O 1
ATOM 751 N N . ILE A 1 91 ? -13.586 -0.744 41.136 1.00 88.56 91 ILE A N 1
ATOM 752 C CA . ILE A 1 91 ? -12.231 -0.996 40.634 1.00 88.56 91 ILE A CA 1
ATOM 753 C C . ILE A 1 91 ? -12.016 -2.499 40.468 1.00 88.56 91 ILE A C 1
ATOM 755 O O . ILE A 1 91 ? -11.584 -2.931 39.399 1.00 88.56 91 ILE A O 1
ATOM 759 N N . PHE A 1 92 ? -12.376 -3.295 41.479 1.00 90.56 92 PHE A N 1
ATOM 760 C CA . PHE A 1 92 ? -12.247 -4.750 41.428 1.00 90.56 92 PHE A CA 1
ATOM 761 C C . PHE A 1 92 ? -13.064 -5.352 40.279 1.00 90.56 92 PHE A C 1
ATOM 763 O O . PHE A 1 92 ? -12.559 -6.183 39.531 1.00 90.56 92 PHE A O 1
ATOM 770 N N . ALA A 1 93 ? -14.293 -4.872 40.064 1.00 86.00 93 ALA A N 1
ATOM 771 C CA . ALA A 1 93 ? -15.147 -5.319 38.964 1.00 86.00 93 ALA A CA 1
ATOM 772 C C . ALA A 1 93 ? -14.551 -5.051 37.569 1.00 86.00 93 ALA A C 1
ATOM 774 O O . ALA A 1 93 ? -14.918 -5.727 36.614 1.00 86.00 93 ALA A O 1
ATOM 775 N N . THR A 1 94 ? -13.650 -4.072 37.442 1.00 84.94 94 THR A N 1
ATOM 776 C CA . THR A 1 94 ? -12.932 -3.771 36.191 1.00 84.94 94 THR A CA 1
ATOM 777 C C . THR A 1 94 ? -11.535 -4.387 36.115 1.00 84.94 94 THR A C 1
ATOM 779 O O . THR A 1 94 ? -10.941 -4.397 35.040 1.00 84.94 94 THR A O 1
ATOM 782 N N . LEU A 1 95 ? -11.005 -4.901 37.229 1.00 88.69 95 LEU A N 1
ATOM 783 C CA . LEU A 1 95 ? -9.612 -5.333 37.348 1.00 88.69 95 LEU A CA 1
ATOM 784 C C . LEU A 1 95 ? -9.281 -6.493 36.407 1.00 88.69 95 LEU A C 1
ATOM 786 O O . LEU A 1 95 ? -8.254 -6.443 35.743 1.00 88.69 95 LEU A O 1
ATOM 790 N N . GLU A 1 96 ? -10.164 -7.487 36.301 1.00 86.06 96 GLU A N 1
ATOM 791 C CA . GLU A 1 96 ? -9.991 -8.629 35.391 1.00 86.06 96 GLU A CA 1
ATOM 792 C C . GLU A 1 96 ? -9.845 -8.165 33.933 1.00 86.06 96 GLU A C 1
ATOM 794 O O . GLU A 1 96 ? -8.879 -8.510 33.259 1.00 86.06 96 GLU A O 1
ATOM 799 N N . THR A 1 97 ? -10.727 -7.273 33.474 1.00 79.19 97 THR A N 1
ATOM 800 C CA . THR A 1 97 ? -10.667 -6.715 32.113 1.00 79.19 97 THR A CA 1
ATOM 801 C C . THR A 1 97 ? -9.400 -5.888 31.874 1.00 79.19 97 THR A C 1
ATOM 803 O O . THR A 1 97 ? -8.838 -5.912 30.778 1.00 79.19 97 THR A O 1
ATOM 806 N N . VAL A 1 98 ? -8.929 -5.150 32.885 1.00 83.94 98 VAL A N 1
ATOM 807 C CA . VAL A 1 98 ? -7.677 -4.381 32.798 1.00 83.94 98 VAL A CA 1
ATOM 808 C C . VAL A 1 98 ? -6.466 -5.315 32.718 1.00 83.94 98 VAL A C 1
ATOM 810 O O . VAL A 1 98 ? -5.588 -5.096 31.885 1.00 83.94 98 VAL A O 1
ATOM 813 N N . VAL A 1 99 ? -6.436 -6.372 33.534 1.00 86.25 99 VAL A N 1
ATOM 814 C CA . VAL A 1 99 ? -5.388 -7.404 33.517 1.00 86.25 99 VAL A CA 1
ATOM 815 C C . VAL A 1 99 ? -5.325 -8.087 32.152 1.00 86.25 99 VAL A C 1
ATOM 817 O O . VAL A 1 99 ? -4.250 -8.159 31.556 1.00 86.25 99 VAL A O 1
ATOM 820 N N . GLU A 1 100 ? -6.465 -8.519 31.612 1.00 83.88 100 GLU A N 1
ATOM 821 C CA . GLU A 1 100 ? -6.548 -9.108 30.272 1.00 83.88 100 GLU A CA 1
ATOM 822 C C . GLU A 1 100 ? -6.038 -8.147 29.190 1.00 83.88 100 GLU A C 1
ATOM 824 O O . GLU A 1 100 ? -5.224 -8.535 28.349 1.00 83.88 100 GLU A O 1
ATOM 829 N N . SER A 1 101 ? -6.453 -6.875 29.242 1.00 79.38 101 SER A N 1
ATOM 830 C CA . SER A 1 101 ? -5.999 -5.847 28.298 1.00 79.38 101 SER A CA 1
ATOM 831 C C . SER A 1 101 ? -4.488 -5.606 28.384 1.00 79.38 101 SER A C 1
ATOM 833 O O . SER A 1 101 ? -3.834 -5.447 27.353 1.00 79.38 101 SER A O 1
ATOM 835 N N . MET A 1 102 ? -3.918 -5.585 29.592 1.00 83.31 102 MET A N 1
ATOM 836 C CA . MET A 1 102 ? -2.479 -5.400 29.807 1.00 83.31 102 MET A CA 1
ATOM 837 C C . MET A 1 102 ? -1.667 -6.608 29.346 1.00 83.31 102 MET A C 1
ATOM 839 O O . MET A 1 102 ? -0.617 -6.438 28.729 1.00 83.31 102 MET A O 1
ATOM 843 N N . LEU A 1 103 ? -2.159 -7.826 29.582 1.00 83.06 103 LEU A N 1
ATOM 844 C CA . LEU A 1 103 ? -1.548 -9.052 29.064 1.00 83.06 103 LEU A CA 1
ATOM 845 C C . LEU A 1 103 ? -1.543 -9.067 27.540 1.00 83.06 103 LEU A C 1
ATOM 847 O O . LEU A 1 103 ? -0.537 -9.431 26.928 1.00 83.06 103 LEU A O 1
ATOM 851 N N . GLU A 1 104 ? -2.656 -8.669 26.926 1.00 80.31 104 GLU A N 1
ATOM 852 C CA . GLU A 1 104 ? -2.742 -8.540 25.479 1.00 80.31 104 GLU A CA 1
ATOM 853 C C . GLU A 1 104 ? -1.737 -7.497 24.975 1.00 80.31 104 GLU A C 1
ATOM 855 O O . GLU A 1 104 ? -0.963 -7.785 24.065 1.00 80.31 104 GLU A O 1
ATOM 860 N N . ASP A 1 105 ? -1.672 -6.319 25.599 1.00 78.81 105 ASP A N 1
ATOM 861 C CA . ASP A 1 105 ? -0.740 -5.262 25.203 1.00 78.81 105 ASP A CA 1
ATOM 862 C C . ASP A 1 105 ? 0.729 -5.645 25.397 1.00 78.81 105 ASP A C 1
ATOM 864 O O . ASP A 1 105 ? 1.550 -5.344 24.528 1.00 78.81 105 ASP A O 1
ATOM 868 N N . ASN A 1 106 ? 1.065 -6.366 26.467 1.00 81.00 106 ASN A N 1
ATOM 869 C CA . ASN A 1 106 ? 2.411 -6.884 26.688 1.00 81.00 106 ASN A CA 1
ATOM 870 C C . ASN A 1 106 ? 2.797 -7.915 25.616 1.00 81.00 106 ASN A C 1
ATOM 872 O O . ASN A 1 106 ? 3.841 -7.776 24.979 1.00 81.00 106 ASN A O 1
ATOM 876 N N . LYS A 1 107 ? 1.920 -8.891 25.334 1.00 80.56 107 LYS A N 1
ATOM 877 C CA . LYS A 1 107 ? 2.131 -9.865 24.246 1.00 80.56 107 LYS A CA 1
ATOM 878 C C . LYS A 1 107 ? 2.323 -9.164 22.903 1.00 80.56 107 LYS A C 1
ATOM 880 O O . LYS A 1 107 ? 3.223 -9.510 22.148 1.00 80.56 107 LYS A O 1
ATOM 885 N N . LEU A 1 108 ? 1.517 -8.144 22.622 1.00 76.44 108 LEU A N 1
ATOM 886 C CA . LEU A 1 108 ? 1.591 -7.377 21.380 1.00 76.44 108 LEU A CA 1
ATOM 887 C C . LEU A 1 108 ? 2.854 -6.526 21.262 1.00 76.44 108 LEU A C 1
ATOM 889 O O . LEU A 1 108 ? 3.319 -6.305 20.150 1.00 76.44 108 LEU A O 1
ATOM 893 N N . ASN A 1 109 ? 3.394 -6.025 22.373 1.00 75.81 109 ASN A N 1
ATOM 894 C CA . ASN A 1 109 ? 4.636 -5.250 22.378 1.00 75.81 109 ASN A CA 1
ATOM 895 C C . ASN A 1 109 ? 5.884 -6.130 22.197 1.00 75.81 109 ASN A C 1
ATOM 897 O O . ASN A 1 109 ? 6.935 -5.609 21.839 1.00 75.81 109 ASN A O 1
ATOM 901 N N . GLN A 1 110 ? 5.777 -7.439 22.435 1.00 79.94 110 GLN A N 1
ATOM 902 C CA . GLN A 1 110 ? 6.852 -8.404 22.179 1.00 79.94 110 GLN A CA 1
ATOM 903 C C . GLN A 1 110 ? 6.863 -8.914 20.727 1.00 79.94 110 GLN A C 1
ATOM 905 O O . GLN A 1 110 ? 7.862 -9.477 20.285 1.00 79.94 110 GLN A O 1
ATOM 910 N N . MET A 1 111 ? 5.769 -8.720 19.983 1.00 81.19 111 MET A N 1
ATOM 911 C CA . MET A 1 111 ? 5.674 -9.076 18.566 1.00 81.19 111 MET A CA 1
ATOM 912 C C . MET A 1 111 ? 6.415 -8.062 17.693 1.00 81.19 111 MET A C 1
ATOM 914 O O . MET A 1 111 ? 6.430 -6.865 17.984 1.00 81.19 111 MET A O 1
ATOM 918 N N . ALA A 1 112 ? 6.960 -8.526 16.566 1.00 83.75 112 ALA A N 1
ATOM 919 C CA . ALA A 1 112 ? 7.430 -7.622 15.522 1.00 83.75 112 ALA A CA 1
ATOM 920 C C . ALA A 1 112 ? 6.259 -6.781 14.982 1.00 83.75 112 ALA A C 1
ATOM 922 O O . ALA A 1 112 ? 5.122 -7.255 14.907 1.00 83.75 112 ALA A O 1
ATOM 923 N N . ASP A 1 113 ? 6.521 -5.549 14.546 1.00 80.00 113 ASP A N 1
ATOM 924 C CA . ASP A 1 113 ? 5.459 -4.621 14.134 1.00 80.00 113 ASP A CA 1
ATOM 925 C C . ASP A 1 113 ? 4.586 -5.146 12.980 1.00 80.00 113 ASP A C 1
ATOM 927 O O . ASP A 1 113 ? 3.412 -4.785 12.864 1.00 80.00 113 ASP A O 1
ATOM 931 N N . ASP A 1 114 ? 5.131 -5.971 12.083 1.00 81.62 114 ASP A N 1
ATOM 932 C CA . ASP A 1 114 ? 4.375 -6.626 11.002 1.00 81.62 114 ASP A CA 1
ATOM 933 C C . ASP A 1 114 ? 3.417 -7.700 11.527 1.00 81.62 114 ASP A C 1
ATOM 935 O O . ASP A 1 114 ? 2.250 -7.759 11.122 1.00 81.62 114 ASP A O 1
ATOM 939 N N . GLU A 1 115 ? 3.875 -8.506 12.481 1.00 85.56 115 GLU A N 1
ATOM 940 C CA . GLU A 1 115 ? 3.068 -9.539 13.126 1.00 85.56 115 GLU A CA 1
ATOM 941 C C . GLU A 1 115 ? 1.964 -8.908 13.979 1.00 85.56 115 GLU A C 1
ATOM 943 O O . GLU A 1 115 ? 0.790 -9.267 13.858 1.00 85.56 115 GLU A O 1
ATOM 948 N N . ARG A 1 116 ? 2.312 -7.876 14.754 1.00 86.00 116 ARG A N 1
ATOM 949 C CA . ARG A 1 116 ? 1.371 -7.102 15.565 1.00 86.00 116 ARG A CA 1
ATOM 950 C C . ARG A 1 116 ? 0.274 -6.459 14.717 1.00 86.00 116 ARG A C 1
ATOM 952 O O . ARG A 1 116 ? -0.904 -6.509 15.084 1.00 86.00 116 ARG A O 1
ATOM 959 N N . LEU A 1 117 ? 0.646 -5.850 13.586 1.00 88.06 117 LEU A N 1
ATOM 960 C CA . LEU A 1 117 ? -0.310 -5.259 12.649 1.00 88.06 117 LEU A CA 1
ATOM 961 C C . LEU A 1 117 ? -1.250 -6.331 12.088 1.00 88.06 117 LEU A C 1
ATOM 963 O O . LEU A 1 117 ? -2.465 -6.147 12.119 1.00 88.06 117 LEU A O 1
ATOM 967 N N . THR A 1 118 ? -0.700 -7.459 11.637 1.00 89.06 118 THR A N 1
ATOM 968 C CA . THR A 1 118 ? -1.477 -8.586 11.099 1.00 89.06 118 THR A CA 1
ATOM 969 C C . THR A 1 118 ? -2.467 -9.124 12.129 1.00 89.06 118 THR A C 1
ATOM 971 O O . THR A 1 118 ? -3.651 -9.285 11.832 1.00 89.06 118 THR A O 1
ATOM 974 N N . TYR A 1 119 ? -2.023 -9.324 13.371 1.00 88.69 119 TYR A N 1
ATOM 975 C CA . TYR A 1 119 ? -2.885 -9.754 14.467 1.00 88.69 119 TYR A CA 1
ATOM 976 C C . TYR A 1 119 ? -4.044 -8.775 14.705 1.00 88.69 119 TYR A C 1
ATOM 978 O O . TYR A 1 119 ? -5.205 -9.185 14.786 1.00 88.69 119 TYR A O 1
ATOM 986 N N . LYS A 1 120 ? -3.763 -7.466 14.759 1.00 88.81 120 LYS A N 1
ATOM 987 C CA . LYS A 1 120 ? -4.805 -6.448 14.961 1.00 88.81 120 LYS A CA 1
ATOM 988 C C . LYS A 1 120 ? -5.758 -6.331 13.770 1.00 88.81 120 LYS A C 1
ATOM 990 O O . LYS A 1 120 ? -6.954 -6.137 13.981 1.00 88.81 120 LYS A O 1
ATOM 995 N N . LEU A 1 121 ? -5.272 -6.497 12.541 1.00 92.81 121 LEU A N 1
ATOM 996 C CA . LEU A 1 121 ? -6.121 -6.565 11.349 1.00 92.81 121 LEU A CA 1
ATOM 997 C C . LEU A 1 121 ? -7.054 -7.784 11.395 1.00 92.81 121 LEU A C 1
ATOM 999 O O . LEU A 1 121 ? -8.236 -7.650 11.088 1.00 92.81 121 LEU A O 1
ATOM 1003 N N . ASN A 1 122 ? -6.575 -8.938 11.864 1.00 91.62 122 ASN A N 1
ATOM 1004 C CA . ASN A 1 122 ? -7.417 -10.122 12.051 1.00 91.62 122 ASN A CA 1
ATOM 1005 C C . ASN A 1 122 ? -8.486 -9.906 13.132 1.00 91.62 122 ASN A C 1
ATOM 1007 O O . ASN A 1 122 ? -9.648 -10.251 12.923 1.00 91.62 122 ASN A O 1
ATOM 1011 N N . GLN A 1 123 ? -8.137 -9.270 14.257 1.00 89.00 123 GLN A N 1
ATOM 1012 C CA . GLN A 1 123 ? -9.127 -8.870 15.265 1.00 89.00 123 GLN A CA 1
ATOM 1013 C C . GLN A 1 123 ? -10.187 -7.929 14.681 1.00 89.00 123 GLN A C 1
ATOM 1015 O O . GLN A 1 123 ? -11.371 -8.072 14.984 1.00 89.00 123 GLN A O 1
ATOM 1020 N N . PHE A 1 124 ? -9.775 -6.987 13.830 1.00 91.81 124 PHE A N 1
ATOM 1021 C CA . PHE A 1 124 ? -10.695 -6.097 13.131 1.00 91.81 124 PHE A CA 1
ATOM 1022 C C . PHE A 1 124 ? -11.654 -6.864 12.213 1.00 91.81 124 PHE A C 1
ATOM 1024 O O . PHE A 1 124 ? -12.856 -6.602 12.246 1.00 91.81 124 PHE A O 1
ATOM 1031 N N . VAL A 1 125 ? -11.153 -7.825 11.434 1.00 92.19 125 VAL A N 1
ATOM 1032 C CA . VAL A 1 125 ? -11.983 -8.656 10.549 1.00 92.19 125 VAL A CA 1
ATOM 1033 C C . VAL A 1 125 ? -12.988 -9.480 11.356 1.00 92.19 125 VAL A C 1
ATOM 1035 O O . VAL A 1 125 ? -14.176 -9.470 11.034 1.00 92.19 125 VAL A O 1
ATOM 1038 N N . ASN A 1 126 ? -12.550 -10.120 12.444 1.00 89.75 126 ASN A N 1
ATOM 1039 C CA . ASN A 1 126 ? -13.434 -10.885 13.329 1.00 89.75 126 ASN A CA 1
ATOM 1040 C C . ASN A 1 126 ? -14.531 -9.996 13.925 1.00 89.75 126 ASN A C 1
ATOM 1042 O O . ASN A 1 126 ? -15.715 -10.290 13.786 1.00 89.75 126 ASN A O 1
ATOM 1046 N N . TRP A 1 127 ? -14.145 -8.845 14.482 1.00 88.50 127 TRP A N 1
ATOM 1047 C CA . TRP A 1 127 ? -15.095 -7.865 15.000 1.00 88.50 127 TRP A CA 1
ATOM 1048 C C . TRP A 1 127 ? -16.092 -7.402 13.931 1.00 88.50 127 TRP A C 1
ATOM 1050 O O . TRP A 1 127 ? -17.287 -7.275 14.200 1.00 88.50 127 TRP A O 1
ATOM 1060 N N . TYR A 1 128 ? -15.625 -7.147 12.709 1.00 89.12 128 TYR A N 1
ATOM 1061 C CA . TYR A 1 128 ? -16.498 -6.756 11.612 1.00 89.12 128 TYR A CA 1
ATOM 1062 C C . TYR A 1 128 ? -17.529 -7.851 11.300 1.00 89.12 128 TYR A C 1
ATOM 1064 O O . TYR A 1 128 ? -18.709 -7.542 11.114 1.00 89.12 128 TYR A O 1
ATOM 1072 N N . HIS A 1 129 ? -17.127 -9.124 11.280 1.00 86.50 129 HIS A N 1
ATOM 1073 C CA . HIS A 1 129 ? -18.047 -10.247 11.084 1.00 86.50 129 HIS A CA 1
ATOM 1074 C C . HIS A 1 129 ? -19.076 -10.363 12.209 1.00 86.50 129 HIS A C 1
ATOM 1076 O O . HIS A 1 129 ? -20.262 -10.541 11.925 1.00 86.50 129 HIS A O 1
ATOM 1082 N N . ASP A 1 130 ? -18.663 -10.175 13.460 1.00 83.94 130 ASP A N 1
ATOM 1083 C CA . ASP A 1 130 ? -19.581 -10.207 14.600 1.00 83.94 130 ASP A CA 1
ATOM 1084 C C . ASP A 1 130 ? -20.648 -9.113 14.493 1.00 83.94 130 ASP A C 1
ATOM 1086 O O . ASP A 1 130 ? -21.822 -9.350 14.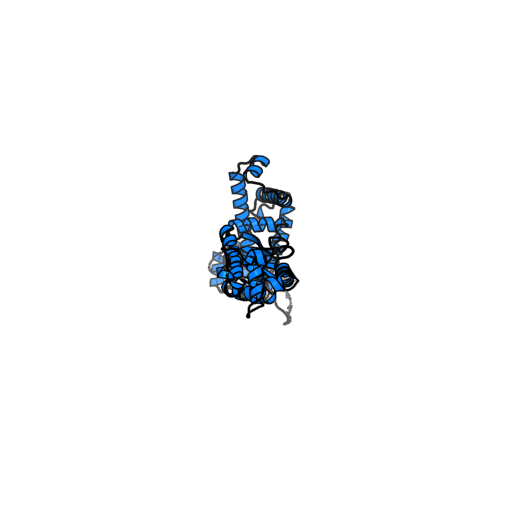760 1.00 83.94 130 ASP A O 1
ATOM 1090 N N . VAL A 1 131 ? -20.268 -7.908 14.062 1.00 80.62 131 VAL A N 1
ATOM 1091 C CA . VAL A 1 131 ? -21.186 -6.757 14.015 1.00 80.62 131 VAL A CA 1
ATOM 1092 C C . VAL A 1 131 ? -22.045 -6.735 12.758 1.00 80.62 131 VAL A C 1
ATOM 1094 O O . VAL A 1 131 ? -23.203 -6.324 12.813 1.00 80.62 131 VAL A O 1
ATOM 1097 N N . SER A 1 132 ? -21.499 -7.166 11.623 1.00 75.88 132 SER A N 1
ATOM 1098 C CA . SER A 1 132 ? -22.212 -7.181 10.340 1.00 75.88 132 SER A CA 1
ATOM 1099 C C . SER A 1 132 ? -23.321 -8.236 10.276 1.00 75.88 132 SER A C 1
ATOM 1101 O O . SER A 1 132 ? -24.256 -8.073 9.489 1.00 75.88 132 SER A O 1
ATOM 1103 N N . ASN A 1 133 ? -23.251 -9.268 11.124 1.00 70.31 133 ASN A N 1
ATOM 1104 C CA . ASN A 1 133 ? -24.249 -10.334 11.230 1.00 70.31 133 ASN A CA 1
ATOM 1105 C C . ASN A 1 133 ? -25.368 -10.050 12.250 1.00 70.31 133 ASN A C 1
ATOM 1107 O O . ASN A 1 133 ? -26.303 -10.841 12.364 1.00 70.31 133 ASN A O 1
ATOM 1111 N N . LEU A 1 134 ? -25.304 -8.939 12.991 1.00 65.56 134 LEU A N 1
ATOM 1112 C CA . LEU A 1 134 ? -26.332 -8.576 13.968 1.00 65.56 134 LEU A CA 1
ATOM 1113 C C . LEU A 1 134 ? -27.428 -7.713 13.320 1.00 65.56 134 LEU A C 1
ATOM 1115 O O . LEU A 1 134 ? -27.156 -6.628 12.805 1.00 65.56 134 LEU A O 1
ATOM 1119 N N . ASP A 1 135 ? -28.690 -8.150 13.427 1.00 56.41 135 ASP A N 1
ATOM 1120 C CA . ASP A 1 135 ? -29.874 -7.416 12.931 1.00 56.41 135 ASP A CA 1
ATOM 1121 C C . ASP A 1 135 ? -30.054 -6.034 13.588 1.00 56.41 135 ASP A C 1
ATOM 1123 O O . ASP A 1 135 ? -30.674 -5.126 13.025 1.00 56.41 135 ASP A O 1
ATOM 1127 N N . GLN A 1 136 ? -29.482 -5.845 14.776 1.00 55.66 136 GLN A N 1
ATOM 1128 C CA . GLN A 1 136 ? -29.302 -4.543 15.400 1.00 55.66 136 GLN A CA 1
ATOM 1129 C C . GLN A 1 136 ? -27.874 -4.464 15.946 1.00 55.66 136 GLN A C 1
ATOM 1131 O O . GLN A 1 136 ? -27.552 -5.206 16.876 1.00 55.66 136 GLN A O 1
ATOM 1136 N N . PRO A 1 137 ? -27.002 -3.588 15.411 1.00 51.25 137 PRO A N 1
ATOM 1137 C CA . PRO A 1 137 ? -25.671 -3.425 15.969 1.00 51.25 137 PRO A CA 1
ATOM 1138 C C . PRO A 1 137 ? -25.819 -2.955 17.411 1.00 51.25 137 PRO A C 1
ATOM 1140 O O . PRO A 1 137 ? -26.494 -1.959 17.690 1.00 51.25 137 PRO A O 1
ATOM 1143 N N . LEU A 1 138 ? -25.224 -3.729 18.318 1.00 51.66 138 LEU A N 1
ATOM 1144 C CA . LEU A 1 138 ? -25.242 -3.502 19.754 1.00 51.66 138 LEU A CA 1
ATOM 1145 C C . LEU A 1 138 ? -24.988 -2.018 20.050 1.00 51.66 138 LEU A C 1
ATOM 1147 O O . LEU A 1 138 ? -23.956 -1.456 19.680 1.00 51.66 138 LEU A O 1
ATOM 1151 N N . ILE A 1 139 ? -25.935 -1.394 20.754 1.00 48.34 139 ILE A N 1
ATOM 1152 C CA . ILE A 1 139 ? -25.893 0.006 21.213 1.00 48.34 139 ILE A CA 1
ATOM 1153 C C . ILE A 1 139 ? -24.564 0.327 21.935 1.00 48.34 139 ILE A C 1
ATOM 1155 O O . ILE A 1 139 ? -24.120 1.476 21.940 1.00 48.34 139 ILE A O 1
ATOM 1159 N N . SER A 1 140 ? -23.885 -0.690 22.477 1.00 49.03 140 SER A N 1
ATOM 1160 C CA . SER A 1 140 ? -22.581 -0.592 23.139 1.00 49.03 140 SER A CA 1
ATOM 1161 C C . SER A 1 140 ? -21.420 -0.172 22.229 1.00 49.03 140 SER A C 1
ATOM 1163 O O . SER A 1 140 ? -20.407 0.302 22.736 1.00 49.03 140 SER A O 1
ATOM 1165 N N . GLN A 1 141 ? -21.535 -0.289 20.902 1.00 60.28 141 GLN A N 1
ATOM 1166 C CA . GLN A 1 141 ? -20.385 -0.119 20.004 1.00 60.28 141 GLN A CA 1
ATOM 1167 C C . GLN A 1 141 ? -20.231 1.276 19.386 1.00 60.28 141 GLN A C 1
ATOM 1169 O O . GLN A 1 141 ? -19.294 1.508 18.626 1.00 60.28 141 GLN A O 1
ATOM 1174 N N . ARG A 1 142 ? -21.124 2.221 19.711 1.00 68.81 142 ARG A N 1
ATOM 1175 C CA . ARG A 1 142 ? -21.121 3.634 19.265 1.00 68.81 142 ARG A CA 1
ATOM 1176 C C . ARG A 1 142 ? -21.201 3.890 17.746 1.00 68.81 142 ARG A C 1
ATOM 1178 O O . ARG A 1 142 ? -21.558 5.013 17.391 1.00 68.81 142 ARG A O 1
ATOM 1185 N N . ILE A 1 143 ? -20.956 2.913 16.871 1.00 79.94 143 ILE A N 1
ATOM 1186 C CA . ILE A 1 143 ? -21.062 3.025 15.404 1.00 79.94 143 ILE A CA 1
ATOM 1187 C C . ILE A 1 143 ? -22.500 2.732 14.949 1.00 79.94 143 ILE A C 1
ATOM 1189 O O . ILE A 1 143 ? -23.125 1.764 15.373 1.00 79.94 143 ILE A O 1
ATOM 1193 N N . SER A 1 144 ? -23.058 3.583 14.083 1.00 81.88 144 SER A N 1
ATOM 1194 C CA . SER A 1 144 ? -24.475 3.490 13.693 1.00 81.88 144 SER A CA 1
ATOM 1195 C C . SER A 1 144 ? -24.771 2.378 12.673 1.00 81.88 144 SER A C 1
ATOM 1197 O O . SER A 1 144 ? -24.036 2.208 11.709 1.00 81.88 144 SER A O 1
ATOM 1199 N N . ALA A 1 145 ? -25.931 1.716 12.770 1.00 82.56 145 ALA A N 1
ATOM 1200 C CA . ALA A 1 145 ? -26.388 0.741 11.761 1.00 82.56 145 ALA A CA 1
ATOM 1201 C C . ALA A 1 145 ? -26.465 1.316 10.336 1.00 82.56 145 ALA A C 1
ATOM 1203 O O . ALA A 1 145 ? -26.173 0.645 9.348 1.00 82.56 145 ALA A O 1
ATOM 1204 N N . LYS A 1 146 ? -26.844 2.597 10.226 1.00 87.62 146 LYS A N 1
ATOM 1205 C CA . LYS A 1 146 ? -26.922 3.299 8.938 1.00 87.62 146 LYS A CA 1
ATOM 1206 C C . LYS A 1 146 ? -25.556 3.416 8.265 1.00 87.62 146 LYS A C 1
ATOM 1208 O O . LYS A 1 146 ? -25.498 3.355 7.043 1.00 87.62 146 LYS A O 1
ATOM 1213 N N . TYR A 1 147 ? -24.485 3.554 9.046 1.00 89.69 147 TYR A N 1
ATOM 1214 C CA . TYR A 1 147 ? -23.120 3.572 8.528 1.00 89.69 147 TYR A CA 1
ATOM 1215 C C . TYR A 1 147 ? -22.787 2.251 7.826 1.00 89.69 147 TYR A C 1
ATOM 1217 O O . TYR A 1 147 ? -22.525 2.266 6.625 1.00 89.69 147 TYR A O 1
ATOM 1225 N N . PHE A 1 148 ? -22.935 1.116 8.521 1.00 87.69 148 PHE A N 1
ATOM 1226 C CA . PHE A 1 148 ? -22.700 -0.213 7.941 1.00 87.69 148 PHE A CA 1
ATOM 1227 C C . PHE A 1 148 ? -23.540 -0.451 6.682 1.00 87.69 148 PHE A C 1
ATOM 1229 O O . PHE A 1 148 ? -23.020 -0.888 5.658 1.00 87.69 148 PHE A O 1
ATOM 1236 N N . LYS A 1 149 ? -24.825 -0.067 6.705 1.00 88.81 149 LYS A N 1
ATOM 1237 C CA . LYS A 1 149 ? -25.705 -0.159 5.529 1.00 88.81 149 LYS A CA 1
ATOM 1238 C C . LYS A 1 149 ? -25.149 0.605 4.320 1.00 88.81 149 LYS A C 1
ATOM 1240 O O . LYS A 1 149 ? -25.221 0.109 3.195 1.00 88.81 149 LYS A O 1
ATOM 1245 N N . PHE A 1 150 ? -24.637 1.820 4.516 1.00 90.31 150 PHE A N 1
ATOM 1246 C CA . PHE A 1 150 ? -24.101 2.630 3.419 1.00 90.31 150 PHE A CA 1
ATOM 1247 C C . PHE A 1 150 ? -22.754 2.120 2.920 1.00 90.31 150 PHE A C 1
ATOM 1249 O O . PHE A 1 150 ? -22.558 2.073 1.706 1.00 90.31 150 PHE A O 1
ATOM 1256 N N . VAL A 1 151 ? -21.870 1.691 3.822 1.00 89.75 151 VAL A N 1
ATOM 1257 C CA . VAL A 1 151 ? -20.593 1.064 3.457 1.00 89.75 151 VAL A CA 1
ATOM 1258 C C . VAL A 1 151 ? -20.842 -0.187 2.619 1.00 89.75 151 VAL A C 1
ATOM 1260 O O . VAL A 1 151 ? -20.331 -0.264 1.506 1.00 89.75 151 VAL A O 1
ATOM 1263 N N . LYS A 1 152 ? -21.734 -1.082 3.061 1.00 90.12 152 LYS A N 1
ATOM 1264 C CA . LYS A 1 152 ? -22.113 -2.292 2.317 1.00 90.12 152 LYS A CA 1
ATOM 1265 C C . LYS A 1 152 ? -22.622 -1.988 0.910 1.00 90.12 152 LYS A C 1
ATOM 1267 O O . LYS A 1 152 ? -22.247 -2.644 -0.059 1.00 90.12 152 LYS A O 1
ATOM 1272 N N . LYS A 1 153 ? -23.441 -0.940 0.762 1.00 91.19 153 LYS A N 1
ATOM 1273 C CA . LYS A 1 153 ? -23.916 -0.480 -0.555 1.00 91.19 153 LYS A CA 1
ATOM 1274 C C . LYS A 1 153 ? -22.795 0.065 -1.441 1.00 91.19 153 LYS A C 1
ATOM 1276 O O . LYS A 1 153 ? -22.815 -0.202 -2.642 1.00 91.19 153 LYS A O 1
ATOM 1281 N N . ARG A 1 154 ? -21.848 0.829 -0.884 1.00 92.00 154 ARG A N 1
ATOM 1282 C CA . ARG A 1 154 ? -20.671 1.312 -1.630 1.00 92.00 154 ARG A CA 1
ATOM 1283 C C . ARG A 1 154 ? -19.782 0.148 -2.048 1.00 92.00 154 ARG A C 1
ATOM 1285 O O . ARG A 1 154 ? -19.374 0.105 -3.199 1.00 92.00 154 ARG A O 1
ATOM 1292 N N . TYR A 1 155 ? -19.575 -0.810 -1.153 1.00 93.12 155 TYR A N 1
ATOM 1293 C CA . TYR A 1 155 ? -18.798 -2.010 -1.413 1.00 93.12 155 TYR A CA 1
ATOM 1294 C C . TYR A 1 155 ? -19.420 -2.875 -2.519 1.00 93.12 155 TYR A C 1
ATOM 1296 O O . TYR A 1 155 ? -18.758 -3.213 -3.494 1.00 93.12 155 TYR A O 1
ATOM 1304 N N . SER A 1 156 ? -20.731 -3.134 -2.455 1.00 91.56 156 SER A N 1
ATOM 1305 C CA . SER A 1 156 ? -21.435 -3.849 -3.531 1.00 91.56 156 SER A CA 1
ATOM 1306 C C . SER A 1 156 ? -21.342 -3.116 -4.873 1.00 91.56 156 SER A C 1
ATOM 1308 O O . SER A 1 156 ? -21.259 -3.753 -5.916 1.00 91.56 156 SER A O 1
ATOM 1310 N N . ALA A 1 157 ? -21.368 -1.780 -4.884 1.00 91.44 157 ALA A N 1
ATOM 1311 C CA . ALA A 1 157 ? -21.166 -1.020 -6.116 1.00 91.44 157 ALA A CA 1
ATOM 1312 C C . ALA A 1 157 ? -19.729 -1.157 -6.636 1.00 91.44 157 ALA A C 1
ATOM 1314 O O . ALA A 1 157 ? -19.551 -1.402 -7.828 1.00 91.44 157 ALA A O 1
ATOM 1315 N N . TYR A 1 158 ? -18.744 -1.070 -5.736 1.00 91.25 158 TYR A N 1
ATOM 1316 C CA . TYR A 1 158 ? -17.323 -1.222 -6.036 1.00 91.25 158 TYR A CA 1
ATOM 1317 C C . TYR A 1 158 ? -17.019 -2.574 -6.692 1.00 91.25 158 TYR A C 1
ATOM 1319 O O . TYR A 1 158 ? -16.416 -2.594 -7.761 1.00 91.25 158 TYR A O 1
ATOM 1327 N N . LEU A 1 159 ? -17.536 -3.679 -6.140 1.00 90.50 159 LEU A N 1
ATOM 1328 C CA . LEU A 1 159 ? -17.394 -5.016 -6.737 1.00 90.50 159 LEU A CA 1
ATOM 1329 C C . LEU A 1 159 ? -17.996 -5.120 -8.147 1.00 90.50 159 LEU A C 1
ATOM 1331 O O . LEU A 1 159 ? -17.536 -5.906 -8.965 1.00 90.50 159 LEU A O 1
ATOM 1335 N N . ASN A 1 160 ? -19.013 -4.309 -8.451 1.00 90.12 160 ASN A N 1
ATOM 1336 C CA . ASN A 1 160 ? -19.628 -4.234 -9.777 1.00 90.12 160 ASN A CA 1
ATOM 1337 C C . ASN A 1 160 ? -18.926 -3.223 -10.710 1.00 90.12 160 ASN A C 1
ATOM 1339 O O . ASN A 1 160 ? -19.511 -2.828 -11.719 1.00 90.12 160 ASN A O 1
ATOM 1343 N N . GLY A 1 161 ? -17.731 -2.736 -10.357 1.00 87.25 161 GLY A N 1
ATOM 1344 C CA . GLY A 1 161 ? -16.982 -1.742 -11.133 1.00 87.25 161 GLY A CA 1
ATOM 1345 C C . GLY A 1 161 ? -17.596 -0.337 -11.125 1.00 87.25 161 GLY A C 1
ATOM 1346 O O . GLY A 1 161 ? -17.240 0.498 -11.952 1.00 87.25 161 GLY A O 1
ATOM 1347 N N . ASN A 1 162 ? -18.531 -0.061 -10.211 1.00 87.12 162 ASN A N 1
ATOM 1348 C CA . ASN A 1 162 ? -19.241 1.211 -10.123 1.00 87.12 162 ASN A CA 1
ATOM 1349 C C . ASN A 1 162 ? -18.856 1.987 -8.859 1.00 87.12 162 ASN A C 1
ATOM 1351 O O . ASN A 1 162 ? -18.735 1.427 -7.772 1.00 87.12 162 ASN A O 1
ATOM 1355 N N . HIS A 1 163 ? -18.771 3.314 -8.961 1.00 85.38 163 HIS A N 1
ATOM 1356 C CA . HIS A 1 163 ? -18.616 4.179 -7.792 1.00 85.38 163 HIS A CA 1
ATOM 1357 C C . HIS A 1 163 ? -19.944 4.842 -7.430 1.00 85.38 163 HIS A C 1
ATOM 1359 O O . HIS A 1 163 ? -20.468 5.663 -8.181 1.00 85.38 163 HIS A O 1
ATOM 1365 N N . LEU A 1 164 ? -20.495 4.494 -6.265 1.00 86.56 164 LEU A N 1
ATOM 1366 C CA . LEU A 1 164 ? -21.776 5.039 -5.825 1.00 86.56 164 LEU A CA 1
ATOM 1367 C C . LEU A 1 164 ? -21.567 6.386 -5.130 1.00 86.56 164 LEU A C 1
ATOM 1369 O O . LEU A 1 164 ? -20.977 6.457 -4.049 1.00 86.56 164 LEU A O 1
ATOM 1373 N N . THR A 1 165 ? -22.057 7.458 -5.751 1.00 88.06 165 THR A N 1
ATOM 1374 C CA . THR A 1 165 ? -21.890 8.814 -5.218 1.00 88.06 165 THR A CA 1
ATOM 1375 C C . THR A 1 165 ? -22.777 9.043 -3.992 1.00 88.06 165 THR A C 1
ATOM 1377 O O . THR A 1 165 ? -23.804 8.387 -3.792 1.00 88.06 165 THR A O 1
ATOM 1380 N N . LEU A 1 166 ? -22.418 10.035 -3.171 1.00 88.81 166 LEU A N 1
ATOM 1381 C CA . LEU A 1 166 ? -23.234 10.451 -2.022 1.00 88.81 166 LEU A CA 1
ATOM 1382 C C . LEU A 1 166 ? -24.654 10.876 -2.431 1.00 88.81 166 LEU A C 1
ATOM 1384 O O . LEU A 1 166 ? -25.602 10.685 -1.674 1.00 88.81 166 LEU A O 1
ATOM 1388 N N . GLU A 1 167 ? -24.801 11.449 -3.625 1.00 86.38 167 GLU A N 1
ATOM 1389 C CA . GLU A 1 167 ? -26.092 11.849 -4.184 1.00 86.38 167 GLU A CA 1
ATOM 1390 C C . GLU A 1 167 ? -26.939 10.632 -4.570 1.00 86.38 167 GLU A C 1
ATOM 1392 O O . GLU A 1 167 ? -28.108 10.546 -4.201 1.00 86.38 167 GLU A O 1
ATOM 1397 N N . GLN A 1 168 ? -26.333 9.633 -5.217 1.00 89.38 168 GLN A N 1
ATOM 1398 C CA . GLN A 1 168 ? -27.006 8.375 -5.543 1.00 89.38 168 GLN A CA 1
ATOM 1399 C C . GLN A 1 168 ? -27.418 7.598 -4.285 1.00 89.38 168 GLN A C 1
ATOM 1401 O O . GLN A 1 168 ? -28.511 7.029 -4.251 1.00 89.38 168 GLN A O 1
ATOM 1406 N N . LEU A 1 169 ? -26.574 7.584 -3.244 1.00 88.38 169 LEU A N 1
ATOM 1407 C CA . LEU A 1 169 ? -26.931 7.021 -1.936 1.00 88.38 169 LEU A CA 1
ATOM 1408 C C . LEU A 1 169 ? -28.121 7.763 -1.326 1.00 88.38 169 LEU A C 1
ATOM 1410 O O . LEU A 1 169 ? -29.063 7.123 -0.864 1.00 88.38 169 LEU A O 1
ATOM 1414 N N . GLY A 1 170 ? -28.086 9.097 -1.361 1.00 86.50 170 GLY A N 1
ATOM 1415 C CA . GLY A 1 170 ? -29.150 9.944 -0.836 1.00 86.50 170 GLY A CA 1
ATOM 1416 C C . GLY A 1 170 ? -30.497 9.676 -1.507 1.00 86.50 170 GLY A C 1
ATOM 1417 O O . GLY A 1 170 ? -31.479 9.383 -0.825 1.00 86.50 170 GLY A O 1
ATOM 1418 N N . ASN A 1 171 ? -30.517 9.653 -2.842 1.00 88.25 171 ASN A N 1
ATOM 1419 C CA . ASN A 1 171 ? -31.721 9.380 -3.630 1.00 88.25 171 ASN A CA 1
ATOM 1420 C C . ASN A 1 171 ? -32.302 7.987 -3.342 1.00 88.25 171 ASN A C 1
ATOM 1422 O O . ASN A 1 171 ? -33.513 7.844 -3.197 1.00 88.25 171 ASN A O 1
ATOM 1426 N N . LYS A 1 172 ? -31.450 6.961 -3.201 1.00 88.75 172 LYS A N 1
ATOM 1427 C CA . LYS A 1 172 ? -31.886 5.585 -2.894 1.00 88.75 172 LYS A CA 1
ATOM 1428 C C . LYS A 1 172 ? -32.440 5.413 -1.477 1.00 88.75 172 LYS A C 1
ATOM 1430 O O . LYS A 1 172 ? -33.160 4.452 -1.229 1.00 88.75 172 LYS A O 1
ATOM 1435 N N . GLU A 1 173 ? -32.069 6.284 -0.545 1.00 88.44 173 GLU A N 1
ATOM 1436 C CA . GLU A 1 173 ? -32.409 6.165 0.880 1.00 88.44 173 GLU A CA 1
ATOM 1437 C C . GLU A 1 173 ? -33.408 7.230 1.351 1.00 88.44 173 GLU A C 1
ATOM 1439 O O . GLU A 1 173 ? -33.793 7.229 2.519 1.00 88.44 173 GLU A O 1
ATOM 1444 N N . GLY A 1 174 ? -33.827 8.136 0.461 1.00 89.25 174 GLY A N 1
ATOM 1445 C CA . GLY A 1 174 ? -34.711 9.249 0.804 1.00 89.25 174 GLY A CA 1
ATOM 1446 C C . GLY A 1 174 ? -34.060 10.252 1.759 1.00 89.25 174 GLY A C 1
ATOM 1447 O O . GLY A 1 174 ? -34.734 10.819 2.617 1.00 89.25 174 GLY A O 1
ATOM 1448 N N . VAL A 1 175 ? -32.740 10.449 1.657 1.00 91.12 175 VAL A N 1
ATOM 1449 C CA . VAL A 1 175 ? -31.973 11.344 2.537 1.00 91.12 175 VAL A CA 1
ATOM 1450 C C . VAL A 1 175 ? -31.100 12.288 1.711 1.00 91.12 175 VAL A C 1
ATOM 1452 O O . VAL A 1 175 ? -30.670 11.959 0.613 1.00 91.12 175 VAL A O 1
ATOM 1455 N N . THR A 1 176 ? -30.796 13.475 2.231 1.00 91.69 176 THR A N 1
ATOM 1456 C CA . THR A 1 176 ? -29.928 14.428 1.528 1.00 91.69 176 THR A CA 1
ATOM 1457 C C . THR A 1 176 ? -28.483 13.928 1.432 1.00 91.69 176 THR A C 1
ATOM 1459 O O . THR A 1 176 ? -27.977 13.260 2.339 1.00 91.69 176 THR A O 1
ATOM 1462 N N . ARG A 1 177 ? -27.777 14.330 0.363 1.00 93.81 177 ARG A N 1
ATOM 1463 C CA . ARG A 1 177 ? -26.331 14.096 0.171 1.00 93.81 177 ARG A CA 1
ATOM 1464 C C . ARG A 1 177 ? -25.515 14.455 1.418 1.00 93.81 177 ARG A C 1
ATOM 1466 O O . ARG A 1 177 ? -24.650 13.692 1.842 1.00 93.81 177 ARG A O 1
ATOM 1473 N N . GLU A 1 178 ? -25.810 15.607 2.017 1.00 93.25 178 GLU A N 1
ATOM 1474 C CA . GLU A 1 178 ? -25.115 16.103 3.207 1.00 93.25 178 GLU A CA 1
ATOM 1475 C C . GLU A 1 178 ? -25.341 15.201 4.424 1.00 93.25 178 GLU A C 1
ATOM 1477 O O . GLU A 1 178 ? -24.412 14.921 5.180 1.00 93.25 178 GLU A O 1
ATOM 1482 N N . ARG A 1 179 ? -26.552 14.663 4.595 1.00 91.44 179 ARG A N 1
ATOM 1483 C CA . ARG A 1 179 ? -26.826 13.738 5.692 1.00 91.44 179 ARG A CA 1
ATOM 1484 C C . ARG A 1 179 ? -26.093 12.409 5.519 1.00 91.44 179 ARG A C 1
ATOM 1486 O O . ARG A 1 179 ? -25.603 11.876 6.512 1.00 91.44 179 ARG A O 1
ATOM 1493 N N . ILE A 1 180 ? -25.979 11.896 4.290 1.00 92.12 180 ILE A N 1
ATOM 1494 C CA . ILE A 1 180 ? -25.144 10.718 3.999 1.00 92.12 180 ILE A CA 1
ATOM 1495 C C . ILE A 1 180 ? -23.684 11.012 4.361 1.00 92.12 180 ILE A C 1
ATOM 1497 O O . ILE A 1 180 ? -23.076 10.236 5.097 1.00 92.12 180 ILE A O 1
ATOM 1501 N N . ARG A 1 181 ? -23.148 12.162 3.926 1.00 92.19 181 ARG A N 1
ATOM 1502 C CA . ARG A 1 181 ? -21.778 12.597 4.245 1.00 92.19 181 ARG A CA 1
ATOM 1503 C C . ARG A 1 181 ? -21.522 12.638 5.752 1.00 92.19 181 ARG A C 1
ATOM 1505 O O . ARG A 1 181 ? -20.505 12.130 6.209 1.00 92.19 181 ARG A O 1
ATOM 1512 N N . GLN A 1 182 ? -22.444 13.212 6.526 1.00 92.19 182 GLN A N 1
ATOM 1513 C CA . GLN A 1 182 ? -22.336 13.284 7.987 1.00 92.19 182 GLN A CA 1
ATOM 1514 C C . GLN A 1 182 ? -22.353 11.903 8.648 1.00 92.19 182 GLN A C 1
ATOM 1516 O O . GLN A 1 182 ? -21.608 11.681 9.599 1.00 92.19 182 GLN A O 1
ATOM 1521 N N . ILE A 1 183 ? -23.199 10.986 8.165 1.00 90.88 183 ILE A N 1
ATOM 1522 C CA . ILE A 1 183 ? -23.280 9.617 8.693 1.00 90.88 183 ILE A CA 1
ATOM 1523 C C . ILE A 1 183 ? -21.978 8.863 8.421 1.00 90.88 183 ILE A C 1
ATOM 1525 O O . ILE A 1 183 ? -21.455 8.245 9.344 1.00 90.88 183 ILE A O 1
ATOM 1529 N N . LEU A 1 184 ? -21.456 8.946 7.192 1.00 92.50 184 LEU A N 1
ATOM 1530 C CA . LEU A 1 184 ? -20.188 8.319 6.817 1.00 92.50 184 LEU A CA 1
ATOM 1531 C C . LEU A 1 184 ? -19.034 8.897 7.634 1.00 92.50 184 LEU A C 1
ATOM 1533 O O . LEU A 1 184 ? -18.447 8.167 8.418 1.00 92.50 184 LEU A O 1
ATOM 1537 N N . LYS A 1 185 ? -18.837 10.222 7.601 1.00 92.44 185 LYS A N 1
ATOM 1538 C CA . LYS A 1 185 ? -17.759 10.891 8.346 1.00 92.44 185 LYS A CA 1
ATOM 1539 C C . LYS A 1 185 ? -17.782 10.570 9.843 1.00 92.44 185 LYS A C 1
ATOM 1541 O O . LYS A 1 185 ? -16.736 10.371 10.450 1.00 92.44 185 LYS A O 1
ATOM 1546 N N . LYS A 1 186 ? -18.969 10.543 10.460 1.00 90.56 186 LYS A N 1
ATOM 1547 C CA . LYS A 1 186 ? -19.095 10.190 11.879 1.00 90.56 186 LYS A CA 1
ATOM 1548 C C . LYS A 1 186 ? -18.736 8.723 12.126 1.00 90.56 186 LYS A C 1
ATOM 1550 O O . LYS A 1 186 ? -18.066 8.444 13.111 1.00 90.56 186 LYS A O 1
ATOM 1555 N N . GLY A 1 187 ? -19.200 7.812 11.272 1.00 90.81 187 GLY A N 1
ATOM 1556 C CA . GLY A 1 187 ? -18.895 6.388 11.396 1.00 90.81 187 GLY A CA 1
ATOM 1557 C C . GLY A 1 187 ? -17.414 6.085 11.179 1.00 90.81 187 GLY A C 1
ATOM 1558 O O . GLY A 1 187 ? -16.838 5.379 11.997 1.00 90.81 187 GLY A O 1
ATOM 1559 N N . ASP A 1 188 ? -16.793 6.696 10.167 1.00 92.56 188 ASP A N 1
ATOM 1560 C CA . ASP A 1 188 ? -15.358 6.584 9.884 1.00 92.56 188 ASP A CA 1
ATOM 1561 C C . ASP A 1 188 ? -14.528 7.058 11.088 1.00 92.56 188 ASP A C 1
ATOM 1563 O O . ASP A 1 188 ? -13.701 6.309 11.600 1.00 92.56 188 ASP A O 1
ATOM 1567 N N . GLY A 1 189 ? -14.829 8.240 11.642 1.00 89.25 189 GLY A N 1
ATOM 1568 C CA . GLY A 1 189 ? -14.130 8.744 12.832 1.00 89.25 189 GLY A CA 1
ATOM 1569 C C . GLY A 1 189 ? -14.294 7.847 14.068 1.00 89.25 189 GLY A C 1
ATOM 1570 O O . GLY A 1 189 ? -13.339 7.620 14.807 1.00 89.25 189 GLY A O 1
ATOM 1571 N N . GLN A 1 190 ? -15.485 7.276 14.279 1.00 88.19 190 GLN A N 1
ATOM 1572 C CA . GLN A 1 190 ? -15.714 6.310 15.362 1.00 88.19 190 GLN A CA 1
ATOM 1573 C C . GLN A 1 190 ? -14.966 4.989 15.132 1.00 88.19 190 GLN A C 1
ATOM 1575 O O . GLN A 1 190 ? -14.525 4.358 16.095 1.00 88.19 190 GLN A O 1
ATOM 1580 N N . LEU A 1 191 ? -14.815 4.570 13.873 1.00 89.94 191 LEU A N 1
ATOM 1581 C CA . LEU A 1 191 ? -14.053 3.383 13.507 1.00 89.94 191 LEU A CA 1
ATOM 1582 C C . LEU A 1 191 ? -12.561 3.579 13.788 1.00 89.94 191 LEU A C 1
ATOM 1584 O O . LEU A 1 191 ? -11.951 2.721 14.426 1.00 89.94 191 LEU A O 1
ATOM 1588 N N . ILE A 1 192 ? -12.003 4.723 13.381 1.00 89.81 192 ILE A N 1
ATOM 1589 C CA . ILE A 1 192 ? -10.614 5.099 13.672 1.00 89.81 192 ILE A CA 1
ATOM 1590 C C . ILE A 1 192 ? -10.374 5.189 15.175 1.00 89.81 192 ILE A C 1
ATOM 1592 O O . ILE A 1 192 ? -9.371 4.677 15.663 1.00 89.81 192 ILE A O 1
ATOM 1596 N N . GLU A 1 193 ? -11.293 5.790 15.933 1.00 85.81 193 GLU A N 1
ATOM 1597 C CA . GLU A 1 193 ? -11.160 5.883 17.387 1.00 85.81 193 GLU A CA 1
ATOM 1598 C C . GLU A 1 193 ? -11.106 4.494 18.039 1.00 85.81 193 GLU A C 1
ATOM 1600 O O . GLU A 1 193 ? -10.241 4.242 18.879 1.00 85.81 193 GLU A O 1
ATOM 1605 N N . LYS A 1 194 ? -11.982 3.576 17.613 1.00 85.00 194 LYS A N 1
ATOM 1606 C CA . LYS A 1 194 ? -12.010 2.196 18.112 1.00 85.00 194 LYS A CA 1
ATOM 1607 C C . LYS A 1 194 ? -10.743 1.421 17.748 1.00 85.00 194 LYS A C 1
ATOM 1609 O O . LYS A 1 194 ? -10.227 0.672 18.574 1.00 85.00 194 LYS A O 1
ATOM 1614 N N . TRP A 1 195 ? -10.240 1.606 16.531 1.00 88.94 195 TRP A N 1
ATOM 1615 C CA . TRP A 1 195 ? -9.073 0.900 15.997 1.00 88.94 195 TRP A CA 1
ATOM 1616 C C . TRP A 1 195 ? -7.815 1.773 15.975 1.00 88.94 195 TRP A C 1
ATOM 1618 O O . TRP A 1 195 ? -6.919 1.576 15.151 1.00 88.94 195 TRP A O 1
ATOM 1628 N N . ARG A 1 196 ? -7.710 2.709 16.931 1.00 87.19 196 ARG A N 1
ATOM 1629 C CA . ARG A 1 196 ? -6.619 3.691 17.012 1.00 87.19 196 ARG A CA 1
ATOM 1630 C C . ARG A 1 196 ? -5.243 3.035 17.031 1.00 87.19 196 ARG A C 1
ATOM 1632 O O . ARG A 1 196 ? -4.326 3.558 16.418 1.00 87.19 196 ARG A O 1
ATOM 1639 N N . LYS A 1 197 ? -5.104 1.874 17.678 1.00 85.50 197 LYS A N 1
ATOM 1640 C CA . LYS A 1 197 ? -3.841 1.121 17.708 1.00 85.50 197 LYS A CA 1
ATOM 1641 C C . LYS A 1 197 ? -3.377 0.723 16.296 1.00 85.50 197 LYS A C 1
ATOM 1643 O O . LYS A 1 197 ? -2.202 0.891 15.998 1.00 85.50 197 LYS A O 1
ATOM 1648 N N . ILE A 1 198 ? -4.281 0.278 15.410 1.00 91.56 198 ILE A N 1
ATOM 1649 C CA . ILE A 1 198 ? -3.941 -0.017 14.001 1.00 91.56 198 ILE A CA 1
ATOM 1650 C C . ILE A 1 198 ? -3.506 1.267 13.299 1.00 91.56 198 ILE A C 1
ATOM 1652 O O . ILE A 1 198 ? -2.455 1.300 12.667 1.00 91.56 198 ILE A O 1
ATOM 1656 N N . HIS A 1 199 ? -4.294 2.332 13.454 1.00 91.69 199 HIS A N 1
ATOM 1657 C CA . HIS A 1 199 ? -3.997 3.628 12.854 1.00 91.69 199 HIS A CA 1
ATOM 1658 C C . HIS A 1 199 ? -2.611 4.155 13.266 1.00 91.69 199 HIS A C 1
ATOM 1660 O O . HIS A 1 199 ? -1.814 4.520 12.408 1.00 91.69 199 HIS A O 1
ATOM 1666 N N . SER A 1 200 ? -2.285 4.128 14.560 1.00 89.88 200 SER A N 1
ATOM 1667 C CA . SER A 1 200 ? -0.987 4.566 15.082 1.00 89.88 200 SER A CA 1
ATOM 1668 C C . SER A 1 200 ? 0.176 3.717 14.564 1.00 89.88 200 SER A C 1
ATOM 1670 O O . SER A 1 200 ? 1.205 4.277 14.195 1.00 89.88 200 SER A O 1
ATOM 1672 N N . LEU A 1 201 ? 0.013 2.390 14.481 1.00 90.12 201 LEU A N 1
ATOM 1673 C CA . LEU A 1 201 ? 1.032 1.509 13.898 1.00 90.12 201 LEU A CA 1
ATOM 1674 C C . LEU A 1 201 ? 1.291 1.855 12.426 1.00 90.12 201 LEU A C 1
ATOM 1676 O O . LEU A 1 201 ? 2.442 1.979 12.017 1.00 90.12 201 LEU A O 1
ATOM 1680 N N . LEU A 1 202 ? 0.231 2.063 11.638 1.00 93.94 202 LEU A N 1
ATOM 1681 C CA . LEU A 1 202 ? 0.359 2.443 10.231 1.00 93.94 202 LEU A CA 1
ATOM 1682 C C . LEU A 1 202 ? 1.011 3.816 10.062 1.00 93.94 202 LEU A C 1
ATOM 1684 O O . LEU A 1 202 ? 1.902 3.958 9.232 1.00 93.94 202 LEU A O 1
ATOM 1688 N N . GLN A 1 203 ? 0.620 4.813 10.860 1.00 93.31 203 GLN A N 1
ATOM 1689 C CA . GLN A 1 203 ? 1.227 6.145 10.809 1.00 93.31 203 GLN A CA 1
ATOM 1690 C C . GLN A 1 203 ? 2.723 6.122 11.136 1.00 93.31 203 GLN A C 1
ATOM 1692 O O . GLN A 1 203 ? 3.496 6.811 10.470 1.00 93.31 203 GLN A O 1
ATOM 1697 N N . ASN A 1 204 ? 3.135 5.339 12.137 1.00 92.00 204 ASN A N 1
ATOM 1698 C CA . ASN A 1 204 ? 4.548 5.194 12.483 1.00 92.00 204 ASN A CA 1
ATOM 1699 C C . ASN A 1 204 ? 5.323 4.537 11.337 1.00 92.00 204 ASN A C 1
ATOM 1701 O O . ASN A 1 204 ? 6.297 5.116 10.860 1.00 92.00 204 ASN A O 1
ATOM 1705 N N . LYS A 1 205 ? 4.819 3.417 10.801 1.00 93.44 205 LYS A N 1
ATOM 1706 C CA . LYS A 1 205 ? 5.439 2.746 9.649 1.00 93.44 205 LYS A CA 1
ATOM 1707 C C . LYS A 1 205 ? 5.542 3.651 8.428 1.00 93.44 205 LYS A C 1
ATOM 1709 O O . LYS A 1 205 ? 6.597 3.718 7.809 1.00 93.44 205 LYS A O 1
ATOM 1714 N N . LEU A 1 206 ? 4.475 4.376 8.091 1.00 95.75 206 LEU A N 1
ATOM 1715 C CA . LEU A 1 206 ? 4.474 5.330 6.980 1.00 95.75 206 LEU A CA 1
ATOM 1716 C C . LEU A 1 206 ? 5.521 6.427 7.191 1.00 95.75 206 LEU A C 1
ATOM 1718 O O . LEU A 1 206 ? 6.238 6.764 6.256 1.00 95.75 206 LEU A O 1
ATOM 1722 N N . ARG A 1 207 ? 5.653 6.956 8.412 1.00 94.12 207 ARG A N 1
ATOM 1723 C CA . ARG A 1 207 ? 6.653 7.982 8.737 1.00 94.12 207 ARG A CA 1
ATOM 1724 C C . ARG A 1 207 ? 8.086 7.471 8.590 1.00 94.12 207 ARG A C 1
ATOM 1726 O O . ARG A 1 207 ? 8.936 8.209 8.107 1.00 94.12 207 ARG A O 1
ATOM 1733 N N . GLU A 1 208 ? 8.341 6.238 9.008 1.00 92.50 208 GLU A N 1
ATOM 1734 C CA . GLU A 1 208 ? 9.664 5.609 8.933 1.00 92.50 208 GLU A CA 1
ATOM 1735 C C . GLU A 1 208 ? 10.044 5.193 7.507 1.00 92.50 208 GLU A C 1
ATOM 1737 O O . GLU A 1 208 ? 11.229 5.109 7.197 1.00 92.50 208 GLU A O 1
ATOM 1742 N N . ASN A 1 209 ? 9.054 4.982 6.631 1.00 95.00 209 ASN A N 1
ATOM 1743 C CA . ASN A 1 209 ? 9.246 4.455 5.280 1.00 95.00 209 ASN A CA 1
ATOM 1744 C C . ASN A 1 209 ? 8.911 5.484 4.177 1.00 95.00 209 ASN A C 1
ATOM 1746 O O . ASN A 1 209 ? 8.174 5.190 3.235 1.00 95.00 209 ASN A O 1
ATOM 1750 N N . GLY A 1 210 ? 9.368 6.733 4.318 1.00 93.88 210 GLY A N 1
ATOM 1751 C CA . GLY A 1 210 ? 9.238 7.748 3.255 1.00 93.88 210 GLY A CA 1
ATOM 1752 C C . GLY A 1 210 ? 7.793 8.124 2.879 1.00 93.88 210 GLY A C 1
ATOM 1753 O O . GLY A 1 210 ? 7.545 8.753 1.847 1.00 93.88 210 GLY A O 1
ATOM 1754 N N . GLY A 1 211 ? 6.817 7.747 3.707 1.00 96.75 211 GLY A N 1
ATOM 1755 C CA . GLY A 1 211 ? 5.393 7.950 3.465 1.00 96.75 211 GLY A CA 1
ATOM 1756 C C . GLY A 1 211 ? 4.724 6.896 2.580 1.00 96.75 211 GLY A C 1
ATOM 1757 O O . GLY A 1 211 ? 3.584 7.131 2.172 1.00 96.75 211 GLY A O 1
ATOM 1758 N N . ILE A 1 212 ? 5.381 5.772 2.260 1.00 97.38 212 ILE A N 1
ATOM 1759 C CA . ILE A 1 212 ? 4.819 4.690 1.431 1.00 97.38 212 ILE A CA 1
ATOM 1760 C C . ILE A 1 212 ? 5.231 3.317 1.987 1.00 97.38 212 ILE A C 1
ATOM 1762 O O . ILE A 1 212 ? 6.413 3.042 2.172 1.00 97.38 212 ILE A O 1
ATOM 1766 N N . ILE A 1 213 ? 4.268 2.419 2.207 1.00 96.12 213 ILE A N 1
ATOM 1767 C CA . ILE A 1 213 ? 4.517 1.044 2.673 1.00 96.12 213 ILE A CA 1
ATOM 1768 C C . ILE A 1 213 ? 3.763 0.013 1.836 1.00 96.12 213 ILE A C 1
ATOM 1770 O O . ILE A 1 213 ? 2.740 0.316 1.223 1.00 96.12 213 ILE A O 1
ATOM 1774 N N . LEU A 1 214 ? 4.250 -1.228 1.855 1.00 94.75 214 LEU A N 1
ATOM 1775 C CA . LEU A 1 214 ? 3.539 -2.370 1.283 1.00 94.75 214 LEU A CA 1
ATOM 1776 C C . LEU A 1 214 ? 2.271 -2.668 2.089 1.00 94.75 214 LEU A C 1
ATOM 1778 O O . LEU A 1 214 ? 2.265 -2.600 3.318 1.00 94.75 214 LEU A O 1
ATOM 1782 N N . ALA A 1 215 ? 1.207 -3.034 1.381 1.00 93.12 215 ALA A N 1
ATOM 1783 C CA . ALA A 1 215 ? -0.112 -3.305 1.941 1.00 93.12 215 ALA A CA 1
ATOM 1784 C C . ALA A 1 215 ? -0.642 -4.683 1.520 1.00 93.12 215 ALA A C 1
ATOM 1786 O O . ALA A 1 215 ? -1.837 -4.853 1.302 1.00 93.12 215 ALA A O 1
ATOM 1787 N N . GLU A 1 216 ? 0.241 -5.678 1.404 1.00 85.12 216 GLU A N 1
ATOM 1788 C CA . GLU A 1 216 ? -0.097 -7.021 0.900 1.00 85.12 216 GLU A CA 1
ATOM 1789 C C . GLU A 1 216 ? -1.149 -7.747 1.753 1.00 85.12 216 GLU A C 1
ATOM 1791 O O . GLU A 1 216 ? -1.900 -8.577 1.247 1.00 85.12 216 GLU A O 1
ATOM 1796 N N . CYS A 1 217 ? -1.246 -7.412 3.042 1.00 83.75 217 CYS A N 1
ATOM 1797 C CA . CYS A 1 217 ? -2.250 -7.963 3.951 1.00 83.75 217 CYS A CA 1
ATOM 1798 C C . CYS A 1 217 ? -3.637 -7.307 3.824 1.00 83.75 217 CYS A C 1
ATOM 1800 O O . CYS A 1 217 ? -4.593 -7.777 4.444 1.00 83.75 217 CYS A O 1
ATOM 1802 N N . LEU A 1 218 ? -3.768 -6.229 3.042 1.00 89.06 218 LEU A N 1
ATOM 1803 C CA . LEU A 1 218 ? -5.015 -5.497 2.849 1.00 89.06 218 LEU A CA 1
ATOM 1804 C C . LEU A 1 218 ? -5.593 -5.798 1.469 1.00 89.06 218 LEU A C 1
ATOM 1806 O O . LEU A 1 218 ? -4.985 -5.522 0.440 1.00 89.06 218 LEU A O 1
ATOM 1810 N N . ASN A 1 219 ? -6.821 -6.312 1.454 1.00 84.88 219 ASN A N 1
ATOM 1811 C CA . ASN A 1 219 ? -7.541 -6.614 0.223 1.00 84.88 219 ASN A CA 1
ATOM 1812 C C . ASN A 1 219 ? -8.826 -5.778 0.130 1.00 84.88 219 ASN A C 1
ATOM 1814 O O . ASN A 1 219 ? -9.752 -5.991 0.912 1.00 84.88 219 ASN A O 1
ATOM 1818 N N . LYS A 1 220 ? -8.920 -4.864 -0.849 1.00 85.38 220 LYS A N 1
ATOM 1819 C CA . LYS A 1 220 ? -10.145 -4.074 -1.109 1.00 85.38 220 LYS A CA 1
ATOM 1820 C C . LYS A 1 220 ? -11.352 -4.931 -1.522 1.00 85.38 220 LYS A C 1
ATOM 1822 O O . LYS A 1 220 ? -12.476 -4.446 -1.433 1.00 85.38 220 LYS A O 1
ATOM 1827 N N . GLU A 1 221 ? -11.148 -6.187 -1.916 1.00 88.12 221 GLU A N 1
ATOM 1828 C CA . GLU A 1 221 ? -12.202 -7.186 -2.151 1.00 88.12 221 GLU A CA 1
ATOM 1829 C C . GLU A 1 221 ? -12.712 -7.856 -0.861 1.00 88.12 221 GLU A C 1
ATOM 1831 O O . GLU A 1 221 ? -13.519 -8.778 -0.912 1.00 88.12 221 GLU A O 1
ATOM 1836 N N . SER A 1 222 ? -12.243 -7.436 0.314 1.00 92.31 222 SER A N 1
ATOM 1837 C CA . SER A 1 222 ? -12.880 -7.756 1.591 1.00 92.31 222 SER A CA 1
ATOM 1838 C C . SER A 1 222 ? -13.723 -6.567 2.035 1.00 92.31 222 SER A C 1
ATOM 1840 O O . SER A 1 222 ? -13.206 -5.456 2.144 1.00 92.31 222 SER A O 1
ATOM 1842 N N . GLU A 1 223 ? -15.006 -6.782 2.354 1.00 92.44 223 GLU A N 1
ATOM 1843 C CA . GLU A 1 223 ? -15.886 -5.703 2.840 1.00 92.44 223 GLU A CA 1
ATOM 1844 C C . GLU A 1 223 ? -15.323 -5.042 4.109 1.00 92.44 223 GLU A C 1
ATOM 1846 O O . GLU A 1 223 ? -15.390 -3.820 4.264 1.00 92.44 223 GLU A O 1
ATOM 1851 N N . ALA A 1 224 ? -14.709 -5.843 4.988 1.00 92.81 224 ALA A N 1
ATOM 1852 C CA . ALA A 1 224 ? -14.077 -5.363 6.209 1.00 92.81 224 ALA A CA 1
ATOM 1853 C C . ALA A 1 224 ? -12.938 -4.385 5.881 1.00 92.81 224 ALA A C 1
ATOM 1855 O O . ALA A 1 224 ? -12.929 -3.248 6.356 1.00 92.81 224 ALA A O 1
ATOM 1856 N N . PHE A 1 225 ? -11.988 -4.797 5.037 1.00 95.19 225 PHE A N 1
ATOM 1857 C CA . PHE A 1 225 ? -10.861 -3.938 4.673 1.00 95.19 225 PHE A CA 1
ATOM 1858 C C . PHE A 1 225 ? -11.291 -2.755 3.812 1.00 95.19 225 PHE A C 1
ATOM 1860 O O . PHE A 1 225 ? -10.768 -1.664 4.004 1.00 95.19 225 PHE A O 1
ATOM 1867 N N . PHE A 1 226 ? -12.287 -2.909 2.939 1.00 94.19 226 PHE A N 1
ATOM 1868 C CA . PHE A 1 226 ? -12.881 -1.793 2.206 1.00 94.19 226 PHE A CA 1
ATOM 1869 C C . PHE A 1 226 ? -13.392 -0.698 3.155 1.00 94.19 226 PHE A C 1
ATOM 1871 O O . PHE A 1 226 ? -13.131 0.487 2.938 1.00 94.19 226 PHE A O 1
ATOM 1878 N N . MET A 1 227 ? -14.081 -1.087 4.235 1.00 93.44 227 MET A N 1
ATOM 1879 C CA . MET A 1 227 ? -14.540 -0.161 5.272 1.00 93.44 227 MET A CA 1
ATOM 1880 C C . MET A 1 227 ? -13.368 0.514 5.994 1.00 93.44 227 MET A C 1
ATOM 1882 O O . MET A 1 227 ? -13.361 1.733 6.149 1.00 93.44 227 MET A O 1
ATOM 1886 N N . LEU A 1 228 ? -12.376 -0.274 6.418 1.00 94.69 228 LEU A N 1
ATOM 1887 C CA . LEU A 1 228 ? -11.220 0.232 7.155 1.00 94.69 228 LEU A CA 1
ATOM 1888 C C . LEU A 1 228 ? -10.389 1.218 6.325 1.00 94.69 228 LEU A C 1
ATOM 1890 O O . LEU A 1 228 ? -10.024 2.282 6.814 1.00 94.69 228 LEU A O 1
ATOM 1894 N N . LEU A 1 229 ? -10.138 0.885 5.059 1.00 95.00 229 LEU A N 1
ATOM 1895 C CA . LEU A 1 229 ? -9.382 1.715 4.124 1.00 95.00 229 LEU A CA 1
ATOM 1896 C C . LEU A 1 229 ? -10.080 3.049 3.853 1.00 95.00 229 LEU A C 1
ATOM 1898 O O . LEU A 1 229 ? -9.416 4.079 3.799 1.00 95.00 229 LEU A O 1
ATOM 1902 N N . HIS A 1 230 ? -11.411 3.060 3.739 1.00 92.31 230 HIS A N 1
ATOM 1903 C CA . HIS A 1 230 ? -12.152 4.317 3.626 1.00 92.31 230 HIS A CA 1
ATOM 1904 C C . HIS A 1 230 ? -12.073 5.168 4.891 1.00 92.31 230 HIS A C 1
ATOM 1906 O O . HIS A 1 230 ? -12.005 6.390 4.792 1.00 92.31 230 HIS A O 1
ATOM 1912 N N . ALA A 1 231 ? -12.061 4.551 6.072 1.00 93.88 231 ALA A N 1
ATOM 1913 C CA . ALA A 1 231 ? -11.870 5.304 7.302 1.00 93.88 231 ALA A CA 1
ATOM 1914 C C . ALA A 1 231 ? -10.455 5.902 7.373 1.00 93.88 231 ALA A C 1
ATOM 1916 O O . ALA A 1 231 ? -10.309 7.077 7.705 1.00 93.88 231 ALA A O 1
ATOM 1917 N N . PHE A 1 232 ? -9.425 5.144 6.986 1.00 95.19 232 PHE A N 1
ATOM 1918 C CA . PHE A 1 232 ? -8.046 5.638 6.900 1.00 95.19 232 PHE A CA 1
ATOM 1919 C C . PHE A 1 232 ? -7.871 6.785 5.901 1.00 95.19 232 PHE A C 1
ATOM 1921 O O . PHE A 1 232 ? -7.163 7.745 6.201 1.00 95.19 232 PHE A O 1
ATOM 1928 N N . GLU A 1 233 ? -8.588 6.754 4.778 1.00 93.56 233 GLU A N 1
ATOM 1929 C CA . GLU A 1 233 ? -8.595 7.840 3.792 1.00 93.56 233 GLU A CA 1
ATOM 1930 C C . GLU A 1 233 ? -9.041 9.174 4.418 1.00 93.56 233 GLU A C 1
ATOM 1932 O O . GLU A 1 233 ? -8.506 10.230 4.085 1.00 93.56 233 GLU A O 1
ATOM 1937 N N . THR A 1 234 ? -9.968 9.145 5.388 1.00 91.44 234 THR A N 1
ATOM 1938 C CA . THR A 1 234 ? -10.404 10.365 6.096 1.00 91.44 234 THR A CA 1
ATOM 1939 C C . THR A 1 234 ? -9.343 10.966 7.019 1.00 91.44 234 THR A C 1
ATOM 1941 O O . THR A 1 234 ? -9.437 12.149 7.349 1.00 91.44 234 THR A O 1
ATOM 1944 N N . GLU A 1 235 ? -8.327 10.182 7.376 1.00 93.00 235 GLU A N 1
ATOM 1945 C CA . GLU A 1 235 ? -7.176 10.575 8.197 1.00 93.00 235 GLU A CA 1
ATOM 1946 C C . GLU A 1 235 ? -5.898 10.760 7.351 1.00 93.00 235 GLU A C 1
ATOM 1948 O O . GLU A 1 235 ? -4.796 10.855 7.890 1.00 93.00 235 GLU A O 1
ATOM 1953 N N . GLY A 1 236 ? -6.032 10.826 6.019 1.00 94.62 236 GLY A N 1
ATOM 1954 C CA . GLY A 1 236 ? -4.920 11.090 5.103 1.00 94.62 236 GLY A CA 1
ATOM 1955 C C . GLY A 1 236 ? -4.021 9.885 4.823 1.00 94.62 236 GLY A C 1
ATOM 1956 O O . GLY A 1 236 ? -2.872 10.070 4.436 1.00 94.62 236 GLY A O 1
ATOM 1957 N N . ILE A 1 237 ? -4.517 8.660 5.027 1.00 96.75 237 ILE A N 1
ATOM 1958 C CA . ILE A 1 237 ? -3.833 7.427 4.624 1.00 96.75 237 ILE A CA 1
ATOM 1959 C C . ILE A 1 237 ? -4.601 6.807 3.455 1.00 96.75 237 ILE A C 1
ATOM 1961 O O . ILE A 1 237 ? -5.728 6.334 3.602 1.00 96.75 237 ILE A O 1
ATOM 1965 N N . TYR A 1 238 ? -3.973 6.786 2.290 1.00 96.06 238 TYR A N 1
ATOM 1966 C CA . TYR A 1 238 ? -4.552 6.338 1.033 1.00 96.06 238 TYR A CA 1
ATOM 1967 C C . TYR A 1 238 ? -4.063 4.937 0.675 1.00 96.06 238 TYR A C 1
ATOM 1969 O O . TYR A 1 238 ? -2.927 4.568 0.964 1.00 96.06 238 TYR A O 1
ATOM 1977 N N . PHE A 1 239 ? -4.923 4.161 0.018 1.00 95.25 239 PHE A N 1
ATOM 1978 C CA . PHE A 1 239 ? -4.569 2.868 -0.566 1.00 95.25 239 PHE A CA 1
ATOM 1979 C C . PHE A 1 239 ? -4.556 2.971 -2.080 1.00 95.25 239 PHE A C 1
ATOM 1981 O O . PHE A 1 239 ? -5.579 3.354 -2.666 1.00 95.25 239 PHE A O 1
ATOM 1988 N N . ASP A 1 240 ? -3.469 2.506 -2.686 1.00 94.12 240 ASP A N 1
ATOM 1989 C CA . ASP A 1 240 ? -3.307 2.426 -4.134 1.00 94.12 240 ASP A CA 1
ATOM 1990 C C . ASP A 1 240 ? -2.645 1.105 -4.561 1.00 94.12 240 ASP A C 1
ATOM 1992 O O . ASP A 1 240 ? -2.214 0.307 -3.724 1.00 94.12 240 ASP A O 1
ATOM 1996 N N . VAL A 1 241 ? -2.600 0.855 -5.867 1.00 92.19 241 VAL A N 1
ATOM 1997 C CA . VAL A 1 241 ? -1.960 -0.317 -6.469 1.00 92.19 241 VAL A CA 1
ATOM 1998 C C . VAL A 1 241 ? -1.024 0.139 -7.582 1.00 92.19 241 VAL A C 1
ATOM 2000 O O . VAL A 1 241 ? -1.472 0.671 -8.594 1.00 92.19 241 VAL A O 1
ATOM 2003 N N . ILE A 1 242 ? 0.271 -0.134 -7.423 1.00 91.50 242 ILE A N 1
ATOM 2004 C CA . ILE A 1 242 ? 1.300 0.116 -8.440 1.00 91.50 242 ILE A CA 1
ATOM 2005 C C . ILE A 1 242 ? 1.733 -1.236 -9.000 1.00 91.50 242 ILE A C 1
ATOM 2007 O O . ILE A 1 242 ? 2.252 -2.051 -8.245 1.00 91.50 242 ILE A O 1
ATOM 2011 N N . ASN A 1 243 ? 1.497 -1.497 -10.291 1.00 85.31 243 ASN A N 1
ATOM 2012 C CA . ASN A 1 243 ? 1.861 -2.757 -10.963 1.00 85.31 243 ASN A CA 1
ATOM 2013 C C . ASN A 1 243 ? 1.557 -4.010 -10.124 1.00 85.31 243 ASN A C 1
ATOM 2015 O O . ASN A 1 243 ? 2.427 -4.810 -9.806 1.00 85.31 243 ASN A O 1
ATOM 2019 N N . HIS A 1 244 ? 0.293 -4.165 -9.721 1.00 85.69 244 HIS A N 1
ATOM 2020 C CA . HIS A 1 244 ? -0.192 -5.275 -8.881 1.00 85.69 244 HIS A CA 1
ATOM 2021 C C . HIS A 1 244 ? 0.320 -5.300 -7.433 1.00 85.69 244 HIS A C 1
ATOM 2023 O O . HIS A 1 244 ? -0.130 -6.131 -6.645 1.00 85.69 244 HIS A O 1
ATOM 2029 N N . THR A 1 245 ? 1.188 -4.370 -7.042 1.00 92.00 245 THR A N 1
ATOM 2030 C CA . THR A 1 245 ? 1.633 -4.213 -5.660 1.00 92.00 245 THR A CA 1
ATOM 2031 C C . THR A 1 245 ? 0.735 -3.226 -4.928 1.00 92.00 245 THR A C 1
ATOM 2033 O O . THR A 1 245 ? 0.703 -2.032 -5.226 1.00 92.00 245 THR A O 1
ATOM 2036 N N . ALA A 1 246 ? -0.015 -3.744 -3.955 1.00 94.50 246 ALA A N 1
ATOM 2037 C CA . ALA A 1 246 ? -0.837 -2.943 -3.059 1.00 94.50 246 ALA A CA 1
ATOM 2038 C C . ALA A 1 246 ? 0.041 -2.134 -2.097 1.00 94.50 246 ALA A C 1
ATOM 2040 O O . ALA A 1 246 ? 0.939 -2.685 -1.448 1.00 94.50 246 ALA A O 1
ATOM 2041 N N . ILE A 1 247 ? -0.256 -0.843 -1.970 1.00 96.50 247 ILE A N 1
ATOM 2042 C CA . ILE A 1 247 ? 0.465 0.081 -1.096 1.00 96.50 247 ILE A CA 1
ATOM 2043 C C . ILE A 1 247 ? -0.487 0.898 -0.224 1.00 96.50 247 ILE A C 1
ATOM 2045 O O . ILE A 1 247 ? -1.637 1.161 -0.582 1.00 96.50 247 ILE A O 1
ATOM 2049 N N . LEU A 1 248 ? 0.031 1.338 0.921 1.00 97.06 248 LEU A N 1
ATOM 2050 C CA . LEU A 1 248 ? -0.521 2.449 1.686 1.00 97.06 248 LEU A CA 1
ATOM 2051 C C . LEU A 1 248 ? 0.424 3.639 1.589 1.00 97.06 248 LEU A C 1
ATOM 2053 O O . LEU A 1 248 ? 1.643 3.474 1.647 1.00 97.06 248 LEU A O 1
ATOM 2057 N N . THR A 1 249 ? -0.130 4.841 1.493 1.00 97.94 249 THR A N 1
ATOM 2058 C CA . THR A 1 249 ? 0.655 6.071 1.435 1.00 97.94 249 THR A CA 1
ATOM 2059 C C . THR A 1 249 ? -0.039 7.237 2.128 1.00 97.94 249 THR A C 1
ATOM 2061 O O . THR A 1 249 ? -1.260 7.274 2.224 1.00 97.94 249 THR A O 1
ATOM 2064 N N . VAL A 1 250 ? 0.745 8.201 2.609 1.00 97.75 250 VAL A N 1
ATOM 2065 C CA . VAL A 1 250 ? 0.238 9.517 3.042 1.00 97.75 250 VAL A CA 1
ATOM 2066 C C . VAL A 1 250 ? 0.220 10.548 1.913 1.00 97.75 250 VAL A C 1
ATOM 2068 O O . VAL A 1 250 ? -0.279 11.652 2.109 1.00 97.75 250 VAL A O 1
ATOM 2071 N N . LYS A 1 251 ? 0.786 10.203 0.751 1.00 96.69 251 LYS A N 1
ATOM 2072 C CA . LYS A 1 251 ? 0.785 11.051 -0.438 1.00 96.69 251 LYS A CA 1
ATOM 2073 C C . LYS A 1 251 ? -0.606 11.042 -1.041 1.00 96.69 251 LYS A C 1
ATOM 2075 O O . LYS A 1 251 ? -1.184 9.970 -1.233 1.00 96.69 251 LYS A O 1
ATOM 2080 N N . ASP A 1 252 ? -1.139 12.217 -1.345 1.00 95.25 252 ASP A N 1
ATOM 2081 C CA . ASP A 1 252 ? -2.361 12.265 -2.135 1.00 95.25 252 ASP A CA 1
ATOM 2082 C C . ASP A 1 252 ? -2.115 11.737 -3.560 1.00 95.25 252 ASP A C 1
ATOM 2084 O O . ASP A 1 252 ? -0.989 11.434 -3.965 1.00 95.25 252 ASP A O 1
ATOM 2088 N N . LYS A 1 253 ? -3.190 11.609 -4.340 1.00 94.62 253 LYS A N 1
ATOM 2089 C CA . LYS A 1 253 ? -3.109 11.063 -5.697 1.00 94.62 253 LYS A CA 1
ATOM 2090 C C . LYS A 1 253 ? -2.100 11.812 -6.580 1.00 94.62 253 LYS A C 1
ATOM 2092 O O . LYS A 1 253 ? -1.356 11.174 -7.314 1.00 94.62 253 LYS A O 1
ATOM 2097 N N . HIS A 1 254 ? -2.069 13.141 -6.512 1.00 96.56 254 HIS A N 1
ATOM 2098 C CA . HIS A 1 254 ? -1.193 13.946 -7.359 1.00 96.56 254 HIS A CA 1
ATOM 2099 C C . HIS A 1 254 ? 0.269 13.845 -6.911 1.00 96.56 254 HIS A C 1
ATOM 2101 O O . HIS A 1 254 ? 1.174 13.739 -7.739 1.00 96.56 254 HIS A O 1
ATOM 2107 N N . GLU A 1 255 ? 0.506 13.834 -5.599 1.00 97.38 255 GLU A N 1
ATOM 2108 C CA . GLU A 1 255 ? 1.835 13.633 -5.024 1.00 97.38 255 GLU A CA 1
ATOM 2109 C C . GLU A 1 255 ? 2.400 12.244 -5.350 1.00 97.38 255 GLU A C 1
ATOM 2111 O O . GLU A 1 255 ? 3.595 12.119 -5.627 1.00 97.38 255 GLU A O 1
ATOM 2116 N N . LEU A 1 256 ? 1.556 11.205 -5.331 1.00 97.44 256 LEU A N 1
ATOM 2117 C CA . LEU A 1 256 ? 1.950 9.848 -5.703 1.00 97.44 256 LEU A CA 1
ATOM 2118 C C . LEU A 1 256 ? 2.257 9.743 -7.202 1.00 97.44 256 LEU A C 1
ATOM 2120 O O . LEU A 1 256 ? 3.294 9.192 -7.560 1.00 97.44 256 LEU A O 1
ATOM 2124 N N . GLU A 1 257 ? 1.406 10.303 -8.067 1.00 97.00 257 GLU A N 1
ATOM 2125 C CA . GLU A 1 257 ? 1.640 10.353 -9.520 1.00 97.00 257 GLU A CA 1
ATOM 2126 C C . GLU A 1 257 ? 2.963 11.066 -9.844 1.00 97.00 257 GLU A C 1
ATOM 2128 O O . GLU A 1 257 ? 3.805 10.519 -10.552 1.00 97.00 257 GLU A O 1
ATOM 2133 N N . SER A 1 258 ? 3.207 12.231 -9.239 1.00 97.94 258 SER A N 1
ATOM 2134 C CA . SER A 1 258 ? 4.458 12.985 -9.400 1.00 97.94 258 SER A CA 1
ATOM 2135 C C . SER A 1 258 ? 5.690 12.203 -8.920 1.00 97.94 258 SER A C 1
ATOM 2137 O O . SER A 1 258 ? 6.750 12.221 -9.555 1.00 97.94 258 SER A O 1
ATOM 2139 N N . TYR A 1 259 ? 5.557 11.466 -7.813 1.00 97.62 259 TYR A N 1
ATOM 2140 C CA . TYR A 1 259 ? 6.618 10.599 -7.301 1.00 97.62 259 TYR A CA 1
ATOM 2141 C C . TYR A 1 259 ? 6.951 9.457 -8.275 1.00 97.62 259 TYR A C 1
ATOM 2143 O O . TYR A 1 259 ? 8.124 9.228 -8.579 1.00 97.62 259 TYR A O 1
ATOM 2151 N N . VAL A 1 260 ? 5.924 8.790 -8.809 1.00 97.31 260 VAL A N 1
ATOM 2152 C CA . VAL A 1 260 ? 6.059 7.732 -9.822 1.00 97.31 260 VAL A CA 1
ATOM 2153 C C . VAL A 1 260 ? 6.735 8.275 -11.082 1.00 97.31 260 VAL A C 1
ATOM 2155 O O . VAL A 1 260 ? 7.735 7.714 -11.529 1.00 97.31 260 VAL A O 1
ATOM 2158 N N . GLU A 1 261 ? 6.254 9.402 -11.612 1.00 96.94 261 GLU A N 1
ATOM 2159 C CA . GLU A 1 261 ? 6.826 10.047 -12.799 1.00 96.94 261 GLU A CA 1
ATOM 2160 C C . GLU A 1 261 ? 8.296 10.430 -12.596 1.00 96.94 261 GLU A C 1
ATOM 2162 O O . GLU A 1 261 ? 9.114 10.251 -13.499 1.00 96.94 261 GLU A O 1
ATOM 2167 N N . THR A 1 262 ? 8.654 10.919 -11.406 1.00 97.50 262 THR A N 1
ATOM 2168 C CA . THR A 1 262 ? 10.037 11.290 -11.078 1.00 97.50 262 THR A CA 1
ATOM 2169 C C . THR A 1 262 ? 10.970 10.086 -11.179 1.00 97.50 262 THR A C 1
ATOM 2171 O O . THR A 1 262 ? 11.998 10.168 -11.851 1.00 97.50 262 THR A O 1
ATOM 2174 N N . ILE A 1 263 ? 10.602 8.953 -10.573 1.00 97.25 263 ILE A N 1
ATOM 2175 C CA . ILE A 1 263 ? 11.404 7.722 -10.652 1.00 97.25 263 ILE A CA 1
ATOM 2176 C C . ILE A 1 263 ? 11.490 7.239 -12.101 1.00 97.25 263 ILE A C 1
ATOM 2178 O O . ILE A 1 263 ? 12.576 6.923 -12.579 1.00 97.25 263 ILE A O 1
ATOM 2182 N N . GLN A 1 264 ? 10.379 7.232 -12.840 1.00 96.69 264 GLN A N 1
ATOM 2183 C CA . GLN A 1 264 ? 10.379 6.802 -14.241 1.00 96.69 264 GLN A CA 1
ATOM 2184 C C . GLN A 1 264 ? 11.288 7.678 -15.121 1.00 96.69 264 GLN A C 1
ATOM 2186 O O . GLN A 1 264 ? 12.018 7.156 -15.964 1.00 96.69 264 GLN A O 1
ATOM 2191 N N . GLN A 1 265 ? 11.303 8.997 -14.910 1.00 96.50 265 GLN A N 1
ATOM 2192 C CA . GLN A 1 265 ? 12.217 9.906 -15.609 1.00 96.50 265 GLN A CA 1
ATOM 2193 C C . GLN A 1 265 ? 13.683 9.669 -15.230 1.00 96.50 265 GLN A C 1
ATOM 2195 O O . GLN A 1 265 ? 14.568 9.787 -16.078 1.00 96.50 265 GLN A O 1
ATOM 2200 N N . GLU A 1 266 ? 13.968 9.346 -13.970 1.00 96.44 266 GLU A N 1
ATOM 2201 C CA . GLU A 1 266 ? 15.321 9.000 -13.537 1.00 96.44 266 GLU A CA 1
ATOM 2202 C C . GLU A 1 266 ? 15.803 7.687 -14.156 1.00 96.44 266 GLU A C 1
ATOM 2204 O O . GLU A 1 266 ? 16.925 7.649 -14.658 1.00 96.44 266 GLU A O 1
ATOM 2209 N N . VAL A 1 267 ? 14.952 6.657 -14.209 1.00 97.00 267 VAL A N 1
ATOM 2210 C CA . VAL A 1 267 ? 15.234 5.394 -14.915 1.00 97.00 267 VAL A CA 1
ATOM 2211 C C . VAL A 1 267 ? 15.560 5.673 -16.384 1.00 97.00 267 VAL A C 1
ATOM 2213 O O . VAL A 1 267 ? 16.569 5.194 -16.896 1.00 97.00 267 VAL A O 1
ATOM 2216 N N . GLN A 1 268 ? 14.771 6.519 -17.054 1.00 95.25 268 GLN A N 1
ATOM 2217 C CA . GLN A 1 268 ? 15.028 6.902 -18.447 1.00 95.25 268 GLN A CA 1
ATOM 2218 C C . GLN A 1 268 ? 16.385 7.590 -18.637 1.00 95.25 268 GLN A C 1
ATOM 2220 O O . GLN A 1 268 ? 17.070 7.339 -19.626 1.00 95.25 268 GLN A O 1
ATOM 2225 N N . ARG A 1 269 ? 16.796 8.450 -17.699 1.00 94.75 269 ARG A N 1
ATOM 2226 C CA . ARG A 1 269 ? 18.111 9.109 -17.758 1.00 94.75 269 ARG A CA 1
ATOM 2227 C C . ARG A 1 269 ? 19.249 8.136 -17.461 1.00 94.75 269 ARG A C 1
ATOM 2229 O O . ARG A 1 269 ? 20.272 8.200 -18.135 1.00 94.75 269 ARG A O 1
ATOM 2236 N N . ALA A 1 270 ? 19.075 7.261 -16.472 1.00 94.94 270 ALA A N 1
ATOM 2237 C CA . ALA A 1 270 ? 20.093 6.312 -16.031 1.00 94.94 270 ALA A CA 1
ATOM 2238 C C . ALA A 1 270 ? 20.405 5.250 -17.094 1.00 94.94 270 ALA A C 1
ATOM 2240 O O . ALA A 1 270 ? 21.559 4.862 -17.246 1.00 94.94 270 ALA A O 1
ATOM 2241 N N . PHE A 1 271 ? 19.391 4.821 -17.850 1.00 95.50 271 PHE A N 1
ATOM 2242 C CA . PHE A 1 271 ? 19.501 3.744 -18.837 1.00 95.50 271 PHE A CA 1
ATOM 2243 C C . PHE A 1 271 ? 19.336 4.215 -20.289 1.00 95.50 271 PHE A C 1
ATOM 2245 O O . PHE A 1 271 ? 18.998 3.428 -21.175 1.00 95.50 271 PHE A O 1
ATOM 2252 N N . SER A 1 272 ? 19.556 5.504 -20.551 1.00 93.00 272 SER A N 1
ATOM 2253 C CA . SER A 1 272 ? 19.502 6.042 -21.910 1.00 93.00 272 SER A CA 1
ATOM 2254 C C . SER A 1 272 ? 20.511 5.326 -22.811 1.00 93.00 272 SER A C 1
ATOM 2256 O O . SER A 1 272 ? 21.688 5.231 -22.468 1.00 93.00 272 SER A O 1
ATOM 2258 N N . LEU A 1 273 ? 20.047 4.849 -23.972 1.00 90.31 273 LEU A N 1
ATOM 2259 C CA . LEU A 1 273 ? 20.857 4.134 -24.969 1.00 90.31 273 LEU A CA 1
ATOM 2260 C C . LEU A 1 273 ? 21.552 2.871 -24.433 1.00 90.31 273 LEU A C 1
ATOM 2262 O O . LEU A 1 273 ? 22.604 2.473 -24.936 1.00 90.31 273 LEU A O 1
ATOM 2266 N N . HIS A 1 274 ? 20.953 2.221 -23.436 1.00 90.88 274 HIS A N 1
ATOM 2267 C CA . HIS A 1 274 ? 21.498 1.029 -22.794 1.00 90.88 274 HIS A CA 1
ATOM 2268 C C . HIS A 1 274 ? 20.485 -0.119 -22.801 1.00 90.88 274 HIS A C 1
ATOM 2270 O O . HIS A 1 274 ? 19.283 0.100 -22.649 1.00 90.88 274 HIS A O 1
ATOM 2276 N N . VAL A 1 275 ? 20.966 -1.351 -22.990 1.00 93.69 275 VAL A N 1
ATOM 2277 C CA . VAL A 1 275 ? 20.138 -2.552 -22.792 1.00 93.69 275 VAL A CA 1
ATOM 2278 C C . VAL A 1 275 ? 20.114 -2.848 -21.301 1.00 93.69 275 VAL A C 1
ATOM 2280 O O . VAL A 1 275 ? 21.159 -3.068 -20.705 1.00 93.69 275 VAL A O 1
ATOM 2283 N N . ILE A 1 276 ? 18.922 -2.858 -20.718 1.00 96.81 276 ILE A N 1
ATOM 2284 C CA . ILE A 1 276 ? 18.700 -2.978 -19.280 1.00 96.81 276 ILE A CA 1
ATOM 2285 C C . ILE A 1 276 ? 18.617 -4.454 -18.907 1.00 96.81 276 ILE A C 1
ATOM 2287 O O . ILE A 1 276 ? 17.769 -5.180 -19.425 1.00 96.81 276 ILE A O 1
ATOM 2291 N N . THR A 1 277 ? 19.457 -4.888 -17.977 1.00 96.31 277 THR A N 1
ATOM 2292 C CA . THR A 1 277 ? 19.360 -6.218 -17.357 1.00 96.31 277 THR A CA 1
ATOM 2293 C C . THR A 1 277 ? 18.521 -6.178 -16.081 1.00 96.31 277 THR A C 1
ATOM 2295 O O . THR A 1 277 ? 18.328 -5.123 -15.463 1.00 96.31 277 THR A O 1
ATOM 2298 N N . ASN A 1 278 ? 18.033 -7.338 -15.632 1.00 95.00 278 ASN A N 1
ATOM 2299 C CA . ASN A 1 278 ? 17.280 -7.410 -14.378 1.00 95.00 278 ASN A CA 1
ATOM 2300 C C . ASN A 1 278 ? 18.133 -7.015 -13.167 1.00 95.00 278 ASN A C 1
ATOM 2302 O O . ASN A 1 278 ? 17.636 -6.378 -12.238 1.00 95.00 278 ASN A O 1
ATOM 2306 N N . GLU A 1 279 ? 19.416 -7.378 -13.159 1.00 96.31 279 GLU A N 1
ATOM 2307 C CA . GLU A 1 279 ? 20.319 -7.040 -12.055 1.00 96.31 279 GLU A CA 1
ATOM 2308 C C . GLU A 1 279 ? 20.639 -5.542 -11.997 1.00 96.31 279 GLU A C 1
ATOM 2310 O O . GLU A 1 279 ? 20.689 -4.974 -10.902 1.00 96.31 279 GLU A O 1
ATOM 2315 N N . GLU A 1 280 ? 20.778 -4.871 -13.142 1.00 97.25 280 GLU A N 1
ATOM 2316 C CA . GLU A 1 280 ? 20.947 -3.414 -13.188 1.00 97.25 280 GLU A CA 1
ATOM 2317 C C . GLU A 1 280 ? 19.714 -2.686 -12.649 1.00 97.25 280 GLU A C 1
ATOM 2319 O O . GLU A 1 280 ? 19.847 -1.810 -11.790 1.00 97.25 280 GLU A O 1
ATOM 2324 N N . LEU A 1 281 ? 18.511 -3.091 -13.073 1.00 96.88 281 LEU A N 1
ATOM 2325 C CA . LEU A 1 281 ? 17.274 -2.484 -12.583 1.00 96.88 281 LEU A CA 1
ATOM 2326 C C . LEU A 1 281 ? 17.098 -2.715 -11.074 1.00 96.88 281 LEU A C 1
ATOM 2328 O O . LEU A 1 281 ? 16.792 -1.779 -10.339 1.00 96.88 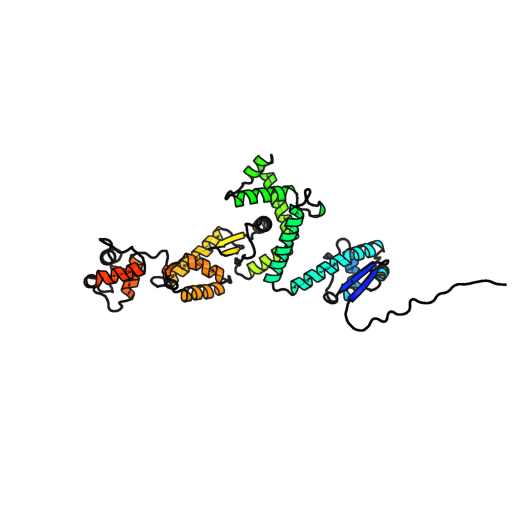281 LEU A O 1
ATOM 2332 N N . LYS A 1 282 ? 17.373 -3.933 -10.580 1.00 97.19 282 LYS A N 1
ATOM 2333 C CA . LYS A 1 282 ? 17.363 -4.233 -9.135 1.00 97.19 282 LYS A CA 1
ATOM 2334 C C . LYS A 1 282 ? 18.383 -3.401 -8.365 1.00 97.19 282 LYS A C 1
ATOM 2336 O O . LYS A 1 282 ? 18.104 -3.005 -7.233 1.00 97.19 282 LYS A O 1
ATOM 2341 N N . THR A 1 283 ? 19.564 -3.173 -8.936 1.00 97.94 283 THR A N 1
ATOM 2342 C CA . THR A 1 283 ? 20.615 -2.363 -8.308 1.00 97.94 283 THR A CA 1
ATOM 2343 C C . THR A 1 283 ? 20.158 -0.915 -8.184 1.00 97.94 283 THR A C 1
ATOM 2345 O O . THR A 1 283 ? 20.146 -0.392 -7.070 1.00 97.94 283 THR A O 1
ATOM 2348 N N . TYR A 1 284 ? 19.642 -0.330 -9.270 1.00 97.88 284 TYR A N 1
ATOM 2349 C CA . TYR A 1 284 ? 19.017 0.994 -9.247 1.00 97.88 284 TYR A CA 1
ATOM 2350 C C . TYR A 1 284 ? 17.914 1.080 -8.179 1.00 97.88 284 TYR A C 1
ATOM 2352 O O . TYR A 1 284 ? 17.909 1.996 -7.355 1.00 97.88 284 TYR A O 1
ATOM 2360 N N . SER A 1 285 ? 17.011 0.093 -8.121 1.00 98.06 285 SER A N 1
ATOM 2361 C CA . SER A 1 285 ? 15.916 0.097 -7.146 1.00 98.06 285 SER A CA 1
ATOM 2362 C C . SER A 1 285 ? 16.397 0.004 -5.699 1.00 98.06 285 SER A C 1
ATOM 2364 O O . SER A 1 285 ? 15.805 0.642 -4.830 1.00 98.06 285 SER A O 1
ATOM 2366 N N . LYS A 1 286 ? 17.463 -0.759 -5.416 1.00 98.25 286 LYS A N 1
ATOM 2367 C CA . LYS A 1 286 ? 18.070 -0.839 -4.074 1.00 98.25 286 LYS A CA 1
ATOM 2368 C C . LYS A 1 286 ? 18.700 0.487 -3.663 1.00 98.25 286 LYS A C 1
ATOM 2370 O O . LYS A 1 286 ? 18.491 0.934 -2.540 1.00 98.25 286 LYS A O 1
ATOM 2375 N N . GLU A 1 287 ? 19.451 1.115 -4.561 1.00 97.75 287 GLU A N 1
ATOM 2376 C CA . GLU A 1 287 ? 20.079 2.411 -4.295 1.00 97.75 287 GLU A CA 1
ATOM 2377 C C . GLU A 1 287 ? 19.019 3.484 -4.044 1.00 97.75 287 GLU A C 1
ATOM 2379 O O . GLU A 1 287 ? 19.071 4.197 -3.039 1.00 97.75 287 GLU A O 1
ATOM 2384 N N . ARG A 1 288 ? 17.994 3.541 -4.901 1.00 97.12 288 ARG A N 1
ATOM 2385 C CA . ARG A 1 288 ? 16.914 4.517 -4.766 1.00 97.12 288 ARG A CA 1
ATOM 2386 C C . ARG A 1 288 ? 16.031 4.268 -3.541 1.00 97.12 288 ARG A C 1
ATOM 2388 O O . ARG A 1 288 ? 15.632 5.220 -2.879 1.00 97.12 288 ARG A O 1
ATOM 2395 N N . SER A 1 289 ? 15.798 3.005 -3.186 1.00 97.69 289 SER A N 1
ATOM 2396 C CA . SER A 1 289 ? 15.112 2.595 -1.953 1.00 97.69 289 SER A CA 1
ATOM 2397 C C . SER A 1 289 ? 15.758 3.186 -0.698 1.00 97.69 289 SER A C 1
ATOM 2399 O O . SER A 1 289 ? 15.049 3.674 0.182 1.00 97.69 289 SER A O 1
ATOM 2401 N N . ILE A 1 290 ? 17.093 3.200 -0.634 1.00 96.94 290 ILE A N 1
ATOM 2402 C CA . ILE A 1 290 ? 17.832 3.788 0.488 1.00 96.94 290 ILE A CA 1
ATOM 2403 C C . ILE A 1 290 ? 17.643 5.306 0.519 1.00 96.94 290 ILE A C 1
ATOM 2405 O O . ILE A 1 290 ? 17.434 5.862 1.592 1.00 96.94 290 ILE A O 1
ATOM 2409 N N . VAL A 1 291 ? 17.686 5.978 -0.635 1.00 96.00 291 VAL A N 1
ATOM 2410 C CA . VAL A 1 291 ? 17.521 7.440 -0.723 1.00 96.00 291 VAL A CA 1
ATOM 2411 C C . VAL A 1 291 ? 16.122 7.873 -0.288 1.00 96.00 291 VAL A C 1
ATOM 2413 O O . VAL A 1 291 ? 15.993 8.770 0.541 1.00 96.00 291 VAL A O 1
ATOM 2416 N N . ASP A 1 292 ? 15.090 7.203 -0.796 1.00 95.81 292 ASP A N 1
ATOM 2417 C CA . ASP A 1 292 ? 13.695 7.582 -0.547 1.00 95.81 292 ASP A CA 1
ATOM 2418 C C . ASP A 1 292 ? 13.155 7.030 0.781 1.00 95.81 292 ASP A C 1
ATOM 2420 O O . ASP A 1 292 ? 12.077 7.427 1.223 1.00 95.81 292 ASP A O 1
ATOM 2424 N N . HIS A 1 293 ? 13.899 6.115 1.412 1.00 96.44 293 HIS A N 1
ATOM 2425 C CA . HIS A 1 293 ? 13.468 5.336 2.577 1.00 96.44 293 HIS A CA 1
ATOM 2426 C C . HIS A 1 293 ? 12.189 4.543 2.282 1.00 96.44 293 HIS A C 1
ATOM 2428 O O . HIS A 1 293 ? 11.336 4.383 3.141 1.00 96.44 293 HIS A O 1
ATOM 2434 N N . VAL A 1 294 ? 12.040 4.041 1.057 1.00 96.94 294 VAL A N 1
ATOM 2435 C CA . VAL A 1 294 ? 10.869 3.271 0.615 1.00 96.94 294 VAL A CA 1
ATOM 2436 C C . VAL A 1 294 ? 11.285 1.826 0.362 1.00 96.94 294 VAL A C 1
ATOM 2438 O O . VAL A 1 294 ? 12.417 1.541 -0.040 1.00 96.94 294 VAL A O 1
ATOM 2441 N N . ASN A 1 295 ? 10.363 0.890 0.588 1.00 96.19 295 ASN A N 1
ATOM 2442 C CA . ASN A 1 295 ? 10.604 -0.524 0.328 1.00 96.19 295 ASN A CA 1
ATOM 2443 C C . ASN A 1 295 ? 11.055 -0.758 -1.129 1.00 96.19 295 ASN A C 1
ATOM 2445 O O . ASN A 1 295 ? 10.399 -0.317 -2.073 1.00 96.19 295 ASN A O 1
ATOM 2449 N N . VAL A 1 296 ? 12.150 -1.506 -1.306 1.00 97.38 296 VAL A N 1
ATOM 2450 C CA . VAL A 1 296 ? 12.752 -1.798 -2.618 1.00 97.38 296 VAL A CA 1
ATOM 2451 C C . VAL A 1 296 ? 11.773 -2.394 -3.625 1.00 97.38 296 VAL A C 1
ATOM 2453 O O . VAL A 1 296 ? 11.869 -2.082 -4.808 1.00 97.38 296 VAL A O 1
ATOM 2456 N N . LYS A 1 297 ? 10.804 -3.201 -3.174 1.00 96.56 297 LYS A N 1
ATOM 2457 C CA . LYS A 1 297 ? 9.788 -3.789 -4.050 1.00 96.56 297 LYS A CA 1
ATOM 2458 C C . LYS A 1 297 ? 8.941 -2.703 -4.711 1.00 96.56 297 LYS A C 1
ATOM 2460 O O . LYS A 1 297 ? 8.708 -2.777 -5.905 1.00 96.56 297 LYS A O 1
ATOM 2465 N N . ILE A 1 298 ? 8.550 -1.664 -3.972 1.00 96.94 298 ILE A N 1
ATOM 2466 C CA . ILE A 1 298 ? 7.743 -0.557 -4.508 1.00 96.94 298 ILE A CA 1
ATOM 2467 C C . ILE A 1 298 ? 8.531 0.201 -5.579 1.00 96.94 298 ILE A C 1
ATOM 2469 O O . ILE A 1 298 ? 8.020 0.433 -6.670 1.00 96.94 298 ILE A O 1
ATOM 2473 N N . ILE A 1 299 ? 9.793 0.539 -5.294 1.00 97.88 299 ILE A N 1
ATOM 2474 C CA . ILE A 1 299 ? 10.667 1.221 -6.260 1.00 97.88 299 ILE A CA 1
ATOM 2475 C C . ILE A 1 299 ? 10.871 0.370 -7.512 1.00 97.88 299 ILE A C 1
ATOM 2477 O O . ILE A 1 299 ? 10.833 0.891 -8.624 1.00 97.88 299 ILE A O 1
ATOM 2481 N N . PHE A 1 300 ? 11.085 -0.933 -7.332 1.00 97.19 300 PHE A N 1
ATOM 2482 C CA . PHE A 1 300 ? 11.251 -1.867 -8.435 1.00 97.19 300 PHE A CA 1
ATOM 2483 C C . PHE A 1 300 ? 10.011 -1.911 -9.323 1.00 97.19 300 PHE A C 1
ATOM 2485 O O . PHE A 1 300 ? 10.148 -1.766 -10.529 1.00 97.19 300 PHE A O 1
ATOM 2492 N N . GLU A 1 301 ? 8.813 -2.011 -8.748 1.00 96.38 301 GLU A N 1
ATOM 2493 C CA . GLU A 1 301 ? 7.562 -2.010 -9.515 1.00 96.38 301 GLU A CA 1
ATOM 2494 C C . GLU A 1 301 ? 7.335 -0.700 -10.281 1.00 96.38 301 GLU A C 1
ATOM 2496 O O . GLU A 1 301 ? 6.903 -0.732 -11.434 1.00 96.38 301 GLU A O 1
ATOM 2501 N N . ILE A 1 302 ? 7.676 0.450 -9.688 1.00 96.94 302 ILE A N 1
ATOM 2502 C CA . ILE A 1 302 ? 7.621 1.750 -10.377 1.00 96.94 302 ILE A CA 1
ATOM 2503 C C . ILE A 1 302 ? 8.604 1.780 -11.554 1.00 96.94 302 ILE A C 1
ATOM 2505 O O . ILE A 1 302 ? 8.242 2.179 -12.662 1.00 96.94 302 ILE A O 1
ATOM 2509 N N . ALA A 1 303 ? 9.848 1.355 -11.318 1.00 96.69 303 ALA A N 1
ATOM 2510 C CA . ALA A 1 303 ? 10.904 1.354 -12.323 1.00 96.69 303 ALA A CA 1
ATOM 2511 C C . ALA A 1 303 ? 10.614 0.363 -13.460 1.00 96.69 303 ALA A C 1
ATOM 2513 O O . ALA A 1 303 ? 10.876 0.661 -14.625 1.00 96.69 303 ALA A O 1
ATOM 2514 N N . LEU A 1 304 ? 10.012 -0.783 -13.133 1.00 95.19 304 LEU A N 1
ATOM 2515 C CA . LEU A 1 304 ? 9.590 -1.806 -14.083 1.00 95.19 304 LEU A CA 1
ATOM 2516 C C . LEU A 1 304 ? 8.621 -1.237 -15.123 1.00 95.19 304 LEU A C 1
ATOM 2518 O O . LEU A 1 304 ? 8.703 -1.590 -16.298 1.00 95.19 304 LEU A O 1
ATOM 2522 N N . ASP A 1 305 ? 7.751 -0.301 -14.728 1.00 93.94 305 ASP A N 1
ATOM 2523 C CA . ASP A 1 305 ? 6.813 0.324 -15.657 1.00 93.94 305 ASP A CA 1
ATOM 2524 C C . ASP A 1 305 ? 7.488 1.220 -16.708 1.00 93.94 305 ASP A C 1
ATOM 2526 O O . ASP A 1 305 ? 6.879 1.521 -17.731 1.00 93.94 305 ASP A O 1
ATOM 2530 N N . ALA A 1 306 ? 8.747 1.617 -16.515 1.00 95.25 306 ALA A N 1
ATOM 2531 C CA . ALA A 1 306 ? 9.506 2.373 -17.511 1.00 95.25 306 ALA A CA 1
ATOM 2532 C C . ALA A 1 306 ? 10.221 1.477 -18.544 1.00 95.25 306 ALA A C 1
ATOM 2534 O O . ALA A 1 306 ? 10.767 1.997 -19.522 1.00 95.25 306 ALA A O 1
ATOM 2535 N N . VAL A 1 307 ? 10.208 0.149 -18.366 1.00 95.81 307 VAL A N 1
ATOM 2536 C CA . VAL A 1 307 ? 10.979 -0.812 -19.173 1.00 95.81 307 VAL A CA 1
ATOM 2537 C C . VAL A 1 307 ? 10.056 -1.729 -19.984 1.00 95.81 307 VAL A C 1
ATOM 2539 O O . VAL A 1 307 ? 9.028 -2.204 -19.505 1.00 95.81 307 VAL A O 1
ATOM 2542 N N . ASN A 1 308 ? 10.416 -1.973 -21.243 1.00 94.44 308 ASN A N 1
ATOM 2543 C CA . ASN A 1 308 ? 9.840 -3.005 -22.094 1.00 94.44 308 ASN A CA 1
ATOM 2544 C C . ASN A 1 308 ? 10.809 -4.192 -22.170 1.00 94.44 308 ASN A C 1
ATOM 2546 O O . ASN A 1 308 ? 11.918 -4.046 -22.685 1.00 94.44 308 ASN A O 1
ATOM 2550 N N . TRP A 1 309 ? 10.397 -5.357 -21.673 1.00 94.19 309 TRP A N 1
ATOM 2551 C CA . TRP A 1 309 ? 11.225 -6.564 -21.676 1.00 94.19 309 TRP A CA 1
ATOM 2552 C C . TRP A 1 309 ? 11.100 -7.320 -22.997 1.00 94.19 309 TRP A C 1
ATOM 2554 O O . TRP A 1 309 ? 10.002 -7.623 -23.459 1.00 94.19 309 TRP A O 1
ATOM 2564 N N . LEU A 1 310 ? 12.247 -7.620 -23.597 1.00 92.19 310 LEU A N 1
ATOM 2565 C CA . LEU A 1 310 ? 12.389 -8.365 -24.848 1.00 92.19 310 LEU A CA 1
ATOM 2566 C C . LEU A 1 310 ? 12.634 -9.856 -24.574 1.00 92.19 310 LEU A C 1
ATOM 2568 O O . LEU A 1 310 ? 12.242 -10.712 -25.365 1.00 92.19 310 LEU A O 1
ATOM 2572 N N . SER A 1 311 ? 13.272 -10.160 -23.442 1.00 91.19 311 SER A N 1
ATOM 2573 C CA . SER A 1 311 ? 13.486 -11.507 -22.906 1.00 91.19 311 SER A CA 1
ATOM 2574 C C . SER A 1 311 ? 13.592 -11.466 -21.375 1.00 91.19 311 SER A C 1
ATOM 2576 O O . SER A 1 311 ? 13.458 -10.399 -20.775 1.00 91.19 311 SER A O 1
ATOM 2578 N N . ASP A 1 312 ? 13.872 -12.614 -20.750 1.00 87.31 312 ASP A N 1
ATOM 2579 C CA . ASP A 1 312 ? 13.997 -12.762 -19.293 1.00 87.31 312 ASP A CA 1
ATOM 2580 C C . ASP A 1 312 ? 15.081 -11.877 -18.654 1.00 87.31 312 ASP A C 1
ATOM 2582 O O . ASP A 1 312 ? 15.042 -11.680 -17.446 1.00 87.31 312 ASP A O 1
ATOM 2586 N N . ASP A 1 313 ? 16.055 -11.361 -19.409 1.00 92.25 313 ASP A N 1
ATOM 2587 C CA . ASP A 1 313 ? 17.136 -10.523 -18.857 1.00 92.25 313 ASP A CA 1
ATOM 2588 C C . ASP A 1 313 ? 17.559 -9.372 -19.783 1.00 92.25 313 ASP A C 1
ATOM 2590 O O . ASP A 1 313 ? 18.626 -8.786 -19.625 1.00 92.25 313 ASP A O 1
ATOM 2594 N N . GLN A 1 314 ? 16.737 -9.041 -20.780 1.00 93.19 314 GLN A N 1
ATOM 2595 C CA . GLN A 1 314 ? 17.017 -7.926 -21.684 1.00 93.19 314 GLN A CA 1
ATOM 2596 C C . GLN A 1 314 ? 15.784 -7.055 -21.843 1.00 93.19 314 GLN A C 1
ATOM 2598 O O . GLN A 1 314 ? 14.762 -7.489 -22.378 1.00 93.19 314 GLN A O 1
ATOM 2603 N N . GLY A 1 315 ? 15.902 -5.815 -21.389 1.00 95.38 315 GLY A N 1
ATOM 2604 C CA . GLY A 1 315 ? 14.896 -4.778 -21.504 1.00 95.38 315 GLY A CA 1
ATOM 2605 C C . GLY A 1 315 ? 15.439 -3.535 -22.195 1.00 95.38 315 GLY A C 1
ATOM 2606 O O . GLY A 1 315 ? 16.642 -3.295 -22.269 1.00 95.38 315 GLY A O 1
ATOM 2607 N N . VAL A 1 316 ? 14.523 -2.727 -22.705 1.00 96.00 316 VAL A N 1
ATOM 2608 C CA . VAL A 1 316 ? 14.791 -1.398 -23.262 1.00 96.00 316 VAL A CA 1
ATOM 2609 C C . VAL A 1 316 ? 13.791 -0.411 -22.678 1.00 96.00 316 VAL A C 1
ATOM 2611 O O . VAL A 1 316 ? 12.717 -0.803 -22.224 1.00 96.00 316 VAL A O 1
ATOM 2614 N N . LEU A 1 317 ? 14.108 0.880 -22.677 1.00 96.50 317 LEU A N 1
ATOM 2615 C CA . LEU A 1 317 ? 13.166 1.895 -22.200 1.00 96.50 317 LEU A CA 1
ATOM 2616 C C . LEU A 1 317 ? 11.878 1.893 -23.043 1.00 96.50 317 LEU A C 1
ATOM 2618 O O . LEU A 1 317 ? 11.933 1.854 -24.273 1.00 96.50 317 LEU A O 1
ATOM 2622 N N . LYS A 1 318 ? 10.703 1.983 -22.403 1.00 93.56 318 LYS A N 1
ATOM 2623 C CA . LYS A 1 318 ? 9.402 1.983 -23.109 1.00 93.56 318 LYS A CA 1
ATOM 2624 C C . LYS A 1 318 ? 9.244 3.144 -24.091 1.00 93.56 318 LYS A C 1
ATOM 2626 O O . LYS A 1 318 ? 8.541 3.009 -25.088 1.00 93.56 318 LYS A O 1
ATOM 2631 N N . ASN A 1 319 ? 9.866 4.285 -23.807 1.00 92.00 319 ASN A N 1
ATOM 2632 C CA . ASN A 1 319 ? 9.815 5.476 -24.655 1.00 92.00 319 ASN A CA 1
ATOM 2633 C C . ASN A 1 319 ? 10.940 5.530 -25.704 1.00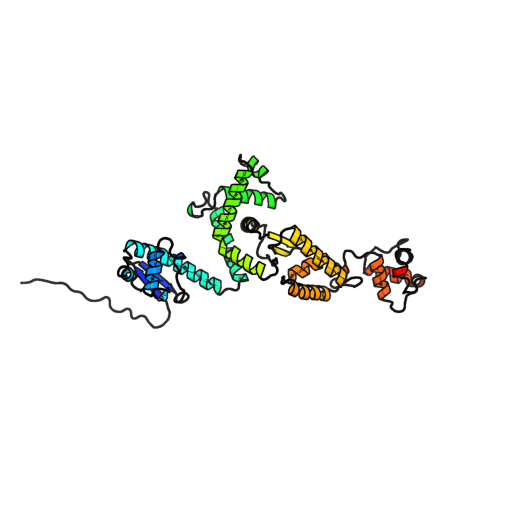 92.00 319 ASN A C 1
ATOM 2635 O O . ASN A 1 319 ? 11.086 6.559 -26.364 1.00 92.00 319 ASN A O 1
ATOM 2639 N N . MET A 1 320 ? 11.718 4.452 -25.862 1.00 93.00 320 MET A N 1
ATOM 2640 C CA . MET A 1 320 ? 12.790 4.372 -26.850 1.00 93.00 320 MET A CA 1
ATOM 2641 C C . MET A 1 320 ? 12.252 4.628 -28.263 1.00 93.00 320 MET A C 1
ATOM 2643 O O . MET A 1 320 ? 11.290 4.005 -28.721 1.00 93.00 320 MET A O 1
ATOM 2647 N N . THR A 1 321 ? 12.893 5.547 -28.978 1.00 90.81 321 THR A N 1
ATOM 2648 C CA . THR A 1 321 ? 12.566 5.869 -30.366 1.00 90.81 321 THR A CA 1
ATOM 2649 C C . THR A 1 321 ? 13.358 5.001 -31.341 1.00 90.81 321 THR A C 1
ATOM 2651 O O . THR A 1 321 ? 14.362 4.375 -30.998 1.00 90.81 321 THR A O 1
ATOM 2654 N N . LYS A 1 322 ? 12.961 5.008 -32.621 1.00 89.25 322 LYS A N 1
ATOM 2655 C CA . LYS A 1 322 ? 13.739 4.309 -33.654 1.00 89.25 322 LYS A CA 1
ATOM 2656 C C . LYS A 1 322 ? 15.158 4.859 -33.805 1.00 89.25 322 LYS A C 1
ATOM 2658 O O . LYS A 1 322 ? 16.060 4.088 -34.106 1.00 89.25 322 LYS A O 1
ATOM 2663 N N . SER A 1 323 ? 15.345 6.169 -33.622 1.00 89.06 323 SER A N 1
ATOM 2664 C CA . SER A 1 323 ? 16.674 6.787 -33.657 1.00 89.06 323 SER A CA 1
ATOM 2665 C C . SER A 1 323 ? 17.545 6.278 -32.509 1.00 89.06 323 SER A C 1
ATOM 2667 O O . SER A 1 323 ? 18.717 5.998 -32.726 1.00 89.06 323 SER A O 1
ATOM 2669 N N . ASP A 1 324 ? 16.967 6.093 -31.320 1.00 90.69 324 ASP A N 1
ATOM 2670 C CA . ASP A 1 324 ? 17.685 5.555 -30.159 1.00 90.69 324 ASP A CA 1
ATOM 2671 C C . ASP A 1 324 ? 18.114 4.105 -30.406 1.00 90.69 324 ASP A C 1
ATOM 2673 O O . ASP A 1 324 ? 19.272 3.765 -30.197 1.00 90.69 324 ASP A O 1
ATOM 2677 N N . ALA A 1 325 ? 17.221 3.271 -30.950 1.00 90.94 325 ALA A N 1
ATOM 2678 C CA . ALA A 1 325 ? 17.555 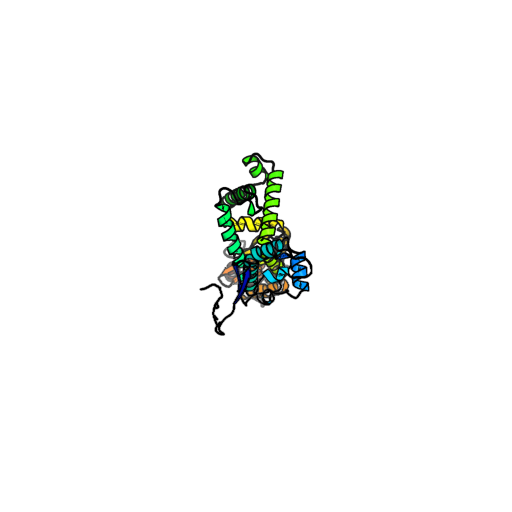1.896 -31.317 1.00 90.94 325 ALA A CA 1
ATOM 2679 C C . ALA A 1 325 ? 18.676 1.828 -32.373 1.00 90.94 325 ALA A C 1
ATOM 2681 O O . ALA A 1 325 ? 19.574 0.996 -32.266 1.00 90.94 325 ALA A O 1
ATOM 2682 N N . VAL A 1 326 ? 18.664 2.722 -33.370 1.00 90.12 326 VAL A N 1
ATOM 2683 C CA . VAL A 1 326 ? 19.760 2.842 -34.349 1.00 90.12 326 VAL A CA 1
ATOM 2684 C C . VAL A 1 326 ? 21.066 3.218 -33.657 1.00 90.12 326 VAL A C 1
ATOM 2686 O O . VAL A 1 326 ? 22.078 2.563 -33.890 1.00 90.12 326 VAL A O 1
ATOM 2689 N N . GLU A 1 327 ? 21.055 4.219 -32.777 1.00 89.69 327 GLU A N 1
ATOM 2690 C CA . GLU A 1 327 ? 22.254 4.623 -32.039 1.00 89.69 327 GLU A CA 1
ATOM 2691 C C . GLU A 1 327 ? 22.799 3.499 -31.157 1.00 89.69 327 GLU A C 1
ATOM 2693 O O . GLU A 1 327 ? 23.995 3.221 -31.195 1.00 89.69 327 GLU A O 1
ATOM 2698 N N . MET A 1 328 ? 21.930 2.781 -30.444 1.00 90.88 328 MET A N 1
ATOM 2699 C CA . MET A 1 328 ? 22.314 1.617 -29.644 1.00 90.88 328 MET A CA 1
ATOM 2700 C C . MET A 1 328 ? 22.993 0.527 -30.479 1.00 90.88 328 MET A C 1
ATOM 2702 O O . MET A 1 328 ? 23.953 -0.093 -30.022 1.00 90.88 328 MET A O 1
ATOM 2706 N N . VAL A 1 329 ? 22.535 0.294 -31.714 1.00 91.00 329 VAL A N 1
ATOM 2707 C CA . VAL A 1 329 ? 23.209 -0.631 -32.640 1.00 91.00 329 VAL A CA 1
ATOM 2708 C C . VAL A 1 329 ? 24.560 -0.069 -33.082 1.00 91.00 329 VAL A C 1
ATOM 2710 O O . VAL A 1 329 ? 25.548 -0.801 -33.079 1.00 91.00 329 VAL A O 1
ATOM 2713 N N . MET A 1 330 ? 24.636 1.220 -33.422 1.00 88.19 330 MET A N 1
ATOM 2714 C CA . MET A 1 330 ? 25.878 1.869 -33.863 1.00 88.19 330 MET A CA 1
ATOM 2715 C C . MET A 1 330 ? 26.953 1.892 -32.766 1.00 88.19 330 MET A C 1
ATOM 2717 O O . MET A 1 330 ? 28.133 1.703 -33.064 1.00 88.19 330 MET A O 1
ATOM 2721 N N . LEU A 1 331 ? 26.563 2.030 -31.495 1.00 88.50 331 LEU A N 1
ATOM 2722 C CA . LEU A 1 331 ? 27.464 1.965 -30.338 1.00 88.50 331 LEU A CA 1
ATOM 2723 C C . LEU A 1 331 ? 28.192 0.614 -30.210 1.00 88.50 331 LEU A C 1
ATOM 2725 O O . LEU A 1 331 ? 29.278 0.554 -29.637 1.00 88.50 331 LEU A O 1
ATOM 2729 N N . GLN A 1 332 ? 27.663 -0.460 -30.807 1.00 88.12 332 GLN A N 1
ATOM 2730 C CA . GLN A 1 332 ? 28.335 -1.766 -30.864 1.00 88.12 332 GLN A CA 1
ATOM 2731 C C . GLN A 1 332 ? 29.515 -1.793 -31.855 1.00 88.12 332 GLN A C 1
ATOM 2733 O O . GLN A 1 332 ? 30.300 -2.743 -31.851 1.00 88.12 332 GLN A O 1
ATOM 2738 N N . TYR A 1 333 ? 29.661 -0.761 -32.696 1.00 88.44 333 TYR A N 1
ATOM 2739 C CA . TYR A 1 333 ? 30.717 -0.621 -33.701 1.00 88.44 333 TYR A CA 1
ATOM 2740 C C . TYR A 1 333 ? 31.565 0.635 -33.421 1.00 88.44 333 TYR A C 1
ATOM 2742 O O . TYR A 1 333 ? 31.482 1.621 -34.156 1.00 88.44 333 TYR A O 1
ATOM 2750 N N . PRO A 1 334 ? 32.430 0.621 -32.388 1.00 81.38 334 PRO A N 1
ATOM 2751 C CA . PRO A 1 334 ? 33.197 1.801 -31.968 1.00 81.38 334 PRO A CA 1
ATOM 2752 C C . PRO A 1 334 ? 34.188 2.311 -33.028 1.00 81.38 334 PRO A C 1
ATOM 2754 O O . PRO A 1 334 ? 34.611 3.460 -32.971 1.00 81.38 334 PRO A O 1
ATOM 2757 N N . ASN A 1 335 ? 34.542 1.476 -34.010 1.00 83.56 335 ASN A N 1
ATOM 2758 C CA . ASN A 1 335 ? 35.425 1.836 -35.124 1.00 83.56 335 ASN A CA 1
ATOM 2759 C C . ASN A 1 335 ? 34.661 2.303 -36.380 1.00 83.56 335 ASN A C 1
ATOM 2761 O O . ASN A 1 335 ? 35.268 2.441 -37.441 1.00 83.56 335 ASN A O 1
ATOM 2765 N N . GLY A 1 336 ? 33.344 2.505 -36.280 1.00 80.31 336 GLY A N 1
ATOM 2766 C CA . GLY A 1 336 ? 32.469 2.798 -37.414 1.00 80.31 336 GLY A CA 1
ATOM 2767 C C . GLY A 1 336 ? 31.977 1.542 -38.142 1.00 80.31 336 GLY A C 1
ATOM 2768 O O . GLY A 1 336 ? 32.498 0.435 -37.967 1.00 80.31 336 GLY A O 1
ATOM 2769 N N . VAL A 1 337 ? 30.935 1.714 -38.958 1.00 82.44 337 VAL A N 1
ATOM 2770 C CA . VAL A 1 337 ? 30.341 0.646 -39.773 1.00 82.44 337 VAL A CA 1
ATOM 2771 C C . VAL A 1 337 ? 29.854 1.206 -41.107 1.00 82.44 337 VAL A C 1
ATOM 2773 O O . VAL A 1 337 ? 29.182 2.231 -41.163 1.00 82.44 337 VAL A O 1
ATOM 2776 N N . GLU A 1 338 ? 30.180 0.517 -42.201 1.00 81.00 338 GLU A N 1
ATOM 2777 C CA . GLU A 1 338 ? 29.681 0.858 -43.535 1.00 81.00 338 GLU A CA 1
ATOM 2778 C C . GLU A 1 338 ? 28.221 0.399 -43.670 1.00 81.00 338 GLU A C 1
ATOM 2780 O O . GLU A 1 338 ? 27.941 -0.730 -44.089 1.00 81.00 338 GLU A O 1
ATOM 2785 N N . VAL A 1 339 ? 27.289 1.274 -43.288 1.00 79.19 339 VAL A N 1
ATOM 2786 C CA . VAL A 1 339 ? 25.859 0.954 -43.142 1.00 79.19 339 VAL A CA 1
ATOM 2787 C C . VAL A 1 339 ? 25.265 0.347 -44.421 1.00 79.19 339 VAL A C 1
ATOM 2789 O O . VAL A 1 339 ? 24.597 -0.683 -44.360 1.00 79.19 339 VAL A O 1
ATOM 2792 N N . TYR A 1 340 ? 25.607 0.888 -45.594 1.00 76.12 340 TYR A N 1
ATOM 2793 C CA . TYR A 1 340 ? 25.139 0.388 -46.894 1.00 76.12 340 TYR A CA 1
ATOM 2794 C C . TYR A 1 340 ? 25.588 -1.042 -47.227 1.00 76.12 340 TYR A C 1
ATOM 2796 O O . TYR A 1 340 ? 24.917 -1.725 -47.996 1.00 76.12 340 TYR A O 1
ATOM 2804 N N . LYS A 1 341 ? 26.719 -1.515 -46.682 1.00 80.62 341 LYS A N 1
ATOM 2805 C CA . LYS A 1 341 ? 27.228 -2.872 -46.964 1.00 80.62 341 LYS A CA 1
ATOM 2806 C C . LYS A 1 341 ? 26.715 -3.923 -45.983 1.00 80.62 341 LYS A C 1
ATOM 2808 O O . LYS A 1 341 ? 26.794 -5.110 -46.284 1.00 80.62 341 LYS A O 1
ATOM 2813 N N . ARG A 1 342 ? 26.229 -3.505 -44.810 1.00 83.38 342 ARG A N 1
ATOM 2814 C CA . ARG A 1 342 ? 25.778 -4.394 -43.722 1.00 83.38 342 ARG A CA 1
ATOM 2815 C C . ARG A 1 342 ? 24.334 -4.113 -43.300 1.00 83.38 342 ARG A C 1
ATOM 2817 O O . ARG A 1 342 ? 23.962 -4.408 -42.170 1.00 83.38 342 ARG A O 1
ATOM 2824 N N . GLU A 1 343 ? 23.524 -3.556 -44.198 1.00 83.44 343 GLU A N 1
ATOM 2825 C CA . GLU A 1 343 ? 22.169 -3.088 -43.882 1.00 83.44 343 GLU A CA 1
ATOM 2826 C C . GLU A 1 343 ? 21.290 -4.191 -43.273 1.00 83.44 343 GLU A C 1
ATOM 2828 O O . GLU A 1 343 ? 20.695 -3.967 -42.224 1.00 83.44 343 GLU A O 1
ATOM 2833 N N . ASP A 1 344 ? 21.277 -5.398 -43.848 1.00 86.12 344 ASP A N 1
ATOM 2834 C CA . ASP A 1 344 ? 20.478 -6.519 -43.327 1.00 86.12 344 ASP A CA 1
ATOM 2835 C C . ASP A 1 344 ? 20.870 -6.909 -41.891 1.00 86.12 344 ASP A C 1
ATOM 2837 O O . ASP A 1 344 ? 20.015 -7.181 -41.049 1.00 86.12 344 ASP A O 1
ATOM 2841 N N . GLU A 1 345 ? 22.169 -6.904 -41.580 1.00 88.75 345 GLU A N 1
ATOM 2842 C CA . GLU A 1 345 ? 22.669 -7.198 -40.233 1.00 88.75 345 GLU A CA 1
ATOM 2843 C C . GLU A 1 345 ? 22.236 -6.124 -39.228 1.00 88.75 345 GLU A C 1
ATOM 2845 O O . GLU A 1 345 ? 21.796 -6.445 -38.123 1.00 88.75 345 GLU A O 1
ATOM 2850 N N . LEU A 1 346 ? 22.346 -4.852 -39.614 1.00 89.25 346 LEU A N 1
ATOM 2851 C CA . LEU A 1 346 ? 21.984 -3.718 -38.765 1.00 89.25 346 LEU A CA 1
ATOM 2852 C C . LEU A 1 346 ? 20.470 -3.649 -38.537 1.00 89.25 346 LEU A C 1
ATOM 2854 O O . LEU A 1 346 ? 20.032 -3.375 -37.422 1.00 89.25 346 LEU A O 1
ATOM 2858 N N . ILE A 1 347 ? 19.670 -3.975 -39.558 1.00 88.94 347 ILE A N 1
ATOM 2859 C CA . ILE A 1 347 ? 18.216 -4.129 -39.441 1.00 88.94 347 ILE A CA 1
ATOM 2860 C C . ILE A 1 347 ? 17.866 -5.246 -38.457 1.00 88.94 347 ILE A C 1
ATOM 2862 O O . ILE A 1 347 ? 16.998 -5.042 -37.609 1.00 88.94 347 ILE A O 1
ATOM 2866 N N . ASN A 1 348 ? 18.533 -6.402 -38.537 1.00 89.50 348 ASN A N 1
ATOM 2867 C CA . ASN A 1 348 ? 18.288 -7.507 -37.608 1.00 89.50 348 ASN A CA 1
ATOM 2868 C C . ASN A 1 348 ? 18.597 -7.090 -36.164 1.00 89.50 348 ASN A C 1
ATOM 2870 O O . ASN A 1 348 ? 17.721 -7.190 -35.312 1.00 89.50 348 ASN A O 1
ATOM 2874 N N . LYS A 1 349 ? 19.770 -6.493 -35.915 1.00 90.25 349 LYS A N 1
ATOM 2875 C CA . LYS A 1 349 ? 20.147 -5.979 -34.585 1.00 90.25 349 LYS A CA 1
ATOM 2876 C C . LYS A 1 349 ? 19.195 -4.902 -34.060 1.00 90.25 349 LYS A C 1
ATOM 2878 O O . LYS A 1 349 ? 18.919 -4.847 -32.867 1.00 90.25 349 LYS A O 1
ATOM 2883 N N . ALA A 1 350 ? 18.679 -4.039 -34.933 1.00 90.75 350 ALA A N 1
ATOM 2884 C CA . ALA A 1 350 ? 17.715 -3.016 -34.539 1.00 90.75 350 ALA A CA 1
ATOM 2885 C C . ALA A 1 350 ? 16.332 -3.613 -34.229 1.00 90.75 350 ALA A C 1
ATOM 2887 O O . ALA A 1 350 ? 15.650 -3.151 -33.315 1.00 90.75 350 ALA A O 1
ATOM 2888 N N . ASN A 1 351 ? 15.926 -4.655 -34.961 1.00 90.69 351 ASN A N 1
ATOM 2889 C CA . ASN A 1 351 ? 14.710 -5.413 -34.676 1.00 90.69 351 ASN A CA 1
ATOM 2890 C C . ASN A 1 351 ? 14.840 -6.286 -33.416 1.00 90.69 351 ASN A C 1
ATOM 2892 O O . ASN A 1 351 ? 13.819 -6.525 -32.779 1.00 90.69 351 ASN A O 1
ATOM 2896 N N . ASP A 1 352 ? 16.048 -6.694 -33.012 1.00 90.06 352 ASP A N 1
ATOM 2897 C CA . ASP A 1 352 ? 16.260 -7.343 -31.710 1.00 90.06 352 ASP A CA 1
ATOM 2898 C C . ASP A 1 352 ? 15.895 -6.393 -30.559 1.00 90.06 352 ASP A C 1
ATOM 2900 O O . ASP A 1 352 ? 15.293 -6.821 -29.581 1.00 90.06 352 ASP A O 1
ATOM 2904 N N . LEU A 1 353 ? 16.193 -5.094 -30.696 1.00 90.31 353 LEU A N 1
ATOM 2905 C CA . LEU A 1 353 ? 15.857 -4.061 -29.705 1.00 90.31 353 LEU A CA 1
ATOM 2906 C C . LEU A 1 353 ? 14.411 -3.558 -29.822 1.00 90.31 353 LEU A C 1
ATOM 2908 O O . LEU A 1 353 ? 13.792 -3.177 -28.831 1.00 90.31 353 LEU A O 1
ATOM 2912 N N . MET A 1 354 ? 13.871 -3.511 -31.040 1.00 90.44 354 MET A N 1
ATOM 2913 C CA . MET A 1 354 ? 12.531 -2.996 -31.312 1.00 90.44 354 MET A CA 1
ATOM 2914 C C . MET A 1 354 ? 11.845 -3.854 -32.391 1.00 90.44 354 MET A C 1
ATOM 2916 O O . MET A 1 354 ? 11.896 -3.527 -33.585 1.00 90.44 354 MET A O 1
ATOM 2920 N N . PRO A 1 355 ? 11.192 -4.957 -31.983 1.00 87.38 355 PRO A N 1
ATOM 2921 C CA . PRO A 1 355 ? 10.689 -5.981 -32.893 1.00 87.38 355 PRO A CA 1
ATOM 2922 C C . PRO A 1 355 ? 9.788 -5.455 -34.013 1.00 87.38 355 PRO A C 1
ATOM 2924 O O . PRO A 1 355 ? 8.929 -4.595 -33.804 1.00 87.38 355 PRO A O 1
ATOM 2927 N N . ASN A 1 356 ? 9.976 -6.009 -35.217 1.00 84.62 356 ASN A N 1
ATOM 2928 C CA . ASN A 1 356 ? 9.191 -5.741 -36.432 1.00 84.62 356 ASN A CA 1
ATOM 2929 C C . ASN A 1 356 ? 9.125 -4.268 -36.866 1.00 84.62 356 ASN A C 1
ATOM 2931 O O . ASN A 1 356 ? 8.239 -3.879 -37.627 1.00 84.62 356 ASN A O 1
ATOM 2935 N N . SER A 1 357 ? 10.043 -3.429 -36.391 1.00 85.94 357 SER A N 1
ATOM 2936 C CA . SER A 1 357 ? 9.967 -1.989 -36.617 1.00 85.94 357 SER A CA 1
ATOM 2937 C C . SER A 1 357 ? 10.832 -1.491 -37.771 1.00 85.94 357 SER A C 1
ATOM 2939 O O . SER A 1 357 ? 10.590 -0.386 -38.266 1.00 85.94 357 SER A O 1
ATOM 2941 N N . PHE A 1 358 ? 11.810 -2.271 -38.223 1.00 84.25 358 PHE A N 1
ATOM 2942 C CA . PHE A 1 358 ? 12.726 -1.902 -39.300 1.00 84.25 358 PHE A CA 1
ATOM 2943 C C . PHE A 1 358 ? 12.480 -2.792 -40.525 1.00 84.25 358 PHE A C 1
ATOM 2945 O O . PHE A 1 358 ? 12.943 -3.929 -40.575 1.00 84.25 358 PHE A O 1
ATOM 2952 N N . HIS A 1 359 ? 11.720 -2.278 -41.502 1.00 78.75 359 HIS A N 1
ATOM 2953 C CA . HIS A 1 359 ? 11.437 -2.927 -42.790 1.00 78.75 359 HIS A CA 1
ATOM 2954 C C . HIS A 1 359 ? 11.148 -1.886 -43.901 1.00 78.75 359 HIS A C 1
ATOM 2956 O O . HIS A 1 359 ? 10.608 -0.809 -43.627 1.00 78.75 359 HIS A O 1
ATOM 2962 N N . GLY A 1 360 ? 11.442 -2.213 -45.168 1.00 67.62 360 GLY A N 1
ATOM 2963 C CA . GLY A 1 360 ? 11.111 -1.383 -46.347 1.00 67.62 360 GLY A CA 1
ATOM 2964 C C . GLY A 1 360 ? 11.779 0.006 -46.369 1.00 67.62 360 GLY A C 1
ATOM 2965 O O . GLY A 1 360 ? 12.896 0.156 -45.900 1.00 67.62 360 GLY A O 1
ATOM 2966 N N . GLU A 1 361 ? 11.089 1.046 -46.866 1.00 52.44 361 GLU A N 1
ATOM 2967 C CA . GLU A 1 361 ? 11.582 2.449 -46.953 1.00 52.44 361 GLU A CA 1
ATOM 2968 C C . GLU A 1 361 ? 11.794 3.152 -45.591 1.00 52.44 361 GLU A C 1
ATOM 2970 O O . GLU A 1 361 ? 12.242 4.295 -45.526 1.00 52.44 361 GLU A O 1
ATOM 2975 N N . ARG A 1 362 ? 11.474 2.482 -44.475 1.00 59.09 362 ARG A N 1
ATOM 2976 C CA . ARG A 1 362 ? 11.798 2.917 -43.104 1.00 59.09 362 ARG A CA 1
ATOM 2977 C C . ARG A 1 362 ? 12.978 2.113 -42.544 1.00 59.09 362 ARG A C 1
ATOM 2979 O O . ARG A 1 362 ? 12.989 1.801 -41.351 1.00 59.09 362 ARG A O 1
ATOM 2986 N N . SER A 1 363 ? 13.911 1.730 -43.417 1.00 73.25 363 SER A N 1
ATOM 2987 C CA . SER A 1 363 ? 15.094 0.947 -43.069 1.00 73.25 363 SER A CA 1
ATOM 2988 C C . SER A 1 363 ? 16.057 1.731 -42.177 1.00 73.25 363 SER A C 1
ATOM 2990 O O . SER A 1 363 ? 15.941 2.946 -42.001 1.00 73.25 363 SER A O 1
ATOM 2992 N N . PHE A 1 364 ? 17.015 1.010 -41.598 1.00 80.00 364 PHE A N 1
ATOM 2993 C CA . PHE A 1 364 ? 18.075 1.552 -40.750 1.00 80.00 364 PHE A CA 1
ATOM 2994 C C . PHE A 1 364 ? 18.779 2.759 -41.412 1.00 80.00 364 PHE A C 1
ATOM 2996 O O . PHE A 1 364 ? 18.929 3.811 -40.789 1.00 80.00 364 PHE A O 1
ATOM 3003 N N . ASN A 1 365 ? 19.071 2.661 -42.717 1.00 80.12 365 ASN A N 1
ATOM 3004 C CA . ASN A 1 365 ? 19.639 3.743 -43.531 1.00 80.12 365 ASN A CA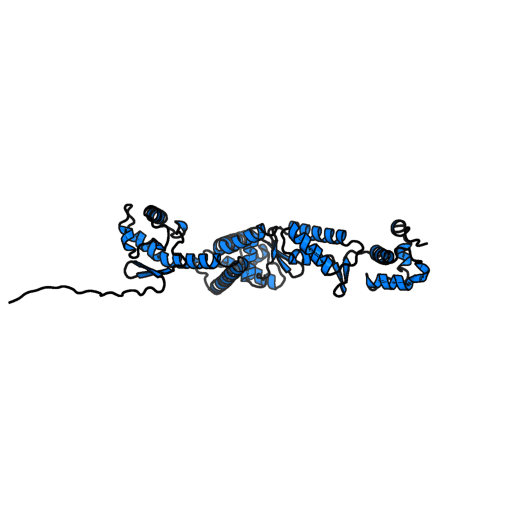 1
ATOM 3005 C C . ASN A 1 365 ? 18.750 4.998 -43.591 1.00 8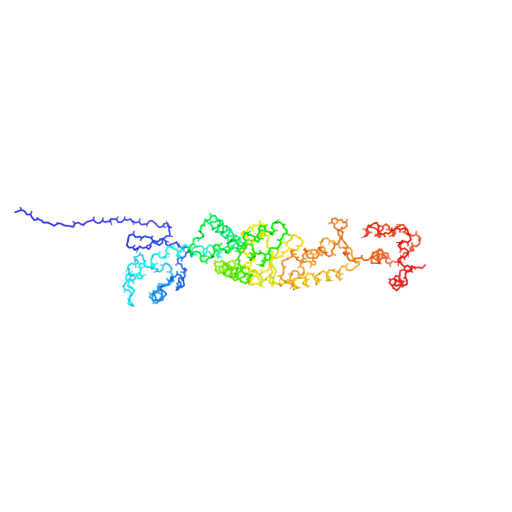0.12 365 ASN A C 1
ATOM 3007 O O . ASN A 1 365 ? 19.237 6.120 -43.455 1.00 80.12 365 ASN A O 1
ATOM 3011 N N . ALA A 1 366 ? 17.434 4.828 -43.747 1.00 81.12 366 ALA A N 1
ATOM 3012 C CA . ALA A 1 366 ? 16.492 5.942 -43.872 1.00 81.12 366 ALA A CA 1
ATOM 3013 C C . ALA A 1 366 ? 16.332 6.763 -42.580 1.00 81.12 366 ALA A C 1
ATOM 3015 O O . ALA A 1 366 ? 15.812 7.878 -42.619 1.00 81.12 366 ALA A O 1
ATOM 3016 N N . ILE A 1 367 ? 16.726 6.216 -41.427 1.00 83.38 367 ILE A N 1
ATOM 3017 C CA . ILE A 1 367 ? 16.709 6.927 -40.140 1.00 83.38 367 ILE A CA 1
ATOM 3018 C C . ILE A 1 367 ? 18.010 7.695 -39.936 1.00 83.38 367 ILE A C 1
ATOM 3020 O O . ILE A 1 367 ? 17.963 8.836 -39.476 1.00 83.38 367 ILE A O 1
ATOM 3024 N N . ILE A 1 368 ? 19.138 7.101 -40.327 1.00 81.19 368 ILE A N 1
ATOM 3025 C CA . ILE A 1 368 ? 20.452 7.750 -40.280 1.00 81.19 368 ILE A CA 1
ATOM 3026 C C . ILE A 1 368 ? 20.500 8.956 -41.222 1.00 81.19 368 ILE A C 1
ATOM 3028 O O . ILE A 1 368 ? 20.982 10.013 -40.835 1.00 81.19 368 ILE A O 1
ATOM 3032 N N . GLY A 1 369 ? 19.941 8.831 -42.430 1.00 76.56 369 GLY A N 1
ATOM 3033 C CA . GLY A 1 369 ? 19.982 9.885 -43.449 1.00 76.56 369 GLY A CA 1
ATOM 3034 C C . GLY A 1 369 ? 19.067 11.095 -43.209 1.00 76.56 369 GLY A C 1
ATOM 3035 O O . GLY A 1 369 ? 19.024 11.984 -44.058 1.00 76.56 369 GLY A O 1
ATOM 3036 N N . ARG A 1 370 ? 18.308 11.151 -42.104 1.00 80.25 370 ARG A N 1
ATOM 3037 C CA . ARG A 1 370 ? 17.429 12.298 -41.797 1.00 80.25 370 ARG A CA 1
ATOM 3038 C C . ARG A 1 370 ? 18.249 13.487 -41.319 1.00 80.25 370 ARG A C 1
ATOM 3040 O O . ARG A 1 370 ? 19.114 13.310 -40.469 1.00 80.25 370 ARG A O 1
ATOM 3047 N N . GLU A 1 371 ? 17.921 14.686 -41.798 1.00 71.62 371 GLU A N 1
ATOM 3048 C CA . GLU A 1 371 ? 18.608 15.931 -41.414 1.00 71.62 371 GLU A CA 1
ATOM 3049 C C . GLU A 1 371 ? 18.668 16.108 -39.889 1.00 71.62 371 GLU A C 1
ATOM 3051 O O . GLU A 1 371 ? 19.744 16.340 -39.347 1.00 71.62 371 GLU A O 1
ATOM 3056 N N . ASP A 1 372 ? 17.562 15.845 -39.187 1.00 76.50 372 ASP A N 1
ATOM 3057 C CA . ASP A 1 372 ? 17.458 15.951 -37.722 1.00 76.50 372 ASP A CA 1
ATOM 3058 C C . ASP A 1 372 ? 18.401 15.004 -36.946 1.00 76.50 372 ASP A C 1
ATOM 3060 O O . ASP A 1 372 ? 18.612 15.172 -35.746 1.00 76.50 372 ASP A O 1
ATOM 3064 N N . ASN A 1 373 ? 18.947 13.985 -37.615 1.00 76.75 373 ASN A N 1
ATOM 3065 C CA . ASN A 1 373 ? 19.803 12.949 -37.039 1.00 76.75 373 ASN A CA 1
ATOM 3066 C C . ASN A 1 373 ? 21.257 13.021 -37.551 1.00 76.75 373 ASN A C 1
ATOM 3068 O O . ASN A 1 373 ? 22.092 12.230 -37.106 1.00 76.75 373 ASN A O 1
ATOM 3072 N N . GLN A 1 374 ? 21.585 13.938 -38.470 1.00 70.50 374 GLN A N 1
ATOM 3073 C CA . GLN A 1 374 ? 22.923 14.005 -39.071 1.00 70.50 374 GLN A CA 1
ATOM 3074 C C . GLN A 1 374 ? 24.001 14.285 -38.023 1.00 70.50 374 GLN A C 1
ATOM 3076 O O . GLN A 1 374 ? 24.986 13.556 -37.969 1.00 70.50 374 GLN A O 1
ATOM 3081 N N . ASP A 1 375 ? 23.781 15.251 -37.129 1.00 69.62 375 ASP A N 1
ATOM 3082 C CA . ASP A 1 375 ? 24.725 15.560 -36.043 1.00 69.62 375 ASP A CA 1
ATOM 3083 C C . ASP A 1 375 ? 24.901 14.383 -35.073 1.00 69.62 375 ASP A C 1
ATOM 3085 O O . ASP A 1 375 ? 25.975 14.180 -34.505 1.00 69.62 375 ASP A O 1
ATOM 3089 N N . ARG A 1 376 ? 23.847 13.572 -34.920 1.00 76.00 376 ARG A N 1
ATOM 3090 C CA . ARG A 1 376 ? 23.807 12.411 -34.029 1.00 76.00 376 ARG A CA 1
ATOM 3091 C C . ARG A 1 376 ? 24.607 11.228 -34.572 1.00 76.00 376 ARG A C 1
ATOM 3093 O O . ARG A 1 376 ? 25.175 10.496 -33.779 1.00 76.00 376 ARG A O 1
ATOM 3100 N N . PHE A 1 377 ? 24.692 11.045 -35.893 1.00 76.44 377 PHE A N 1
ATOM 3101 C CA . PHE A 1 377 ? 25.361 9.885 -36.510 1.00 76.44 377 PHE A CA 1
ATOM 3102 C C . PHE A 1 377 ? 26.611 10.223 -37.337 1.00 76.44 377 PHE A C 1
ATOM 3104 O O . PHE A 1 377 ? 27.342 9.311 -37.733 1.00 76.44 377 PHE A O 1
ATOM 3111 N N . ALA A 1 378 ? 26.910 11.508 -37.561 1.00 65.44 378 ALA A N 1
ATOM 3112 C CA . ALA A 1 378 ? 28.049 11.967 -38.364 1.00 65.44 378 ALA A CA 1
ATOM 3113 C C . ALA A 1 378 ? 29.401 11.398 -37.898 1.00 65.44 378 ALA A C 1
ATOM 3115 O O . ALA A 1 378 ? 30.288 11.159 -38.719 1.00 65.44 378 ALA A O 1
ATOM 3116 N N . LEU A 1 379 ? 29.552 11.135 -36.596 1.00 61.66 379 LEU A N 1
ATOM 3117 C CA . LEU A 1 379 ? 30.784 10.613 -35.997 1.00 61.66 379 LEU A CA 1
ATOM 3118 C C . LEU A 1 379 ? 31.099 9.156 -36.381 1.00 61.66 379 LEU A C 1
ATOM 3120 O O . LEU A 1 379 ? 32.246 8.737 -36.252 1.00 61.66 379 LEU A O 1
ATOM 3124 N N . TRP A 1 380 ? 30.123 8.397 -36.891 1.00 66.62 380 TRP A N 1
ATOM 3125 C CA . TRP A 1 380 ? 30.299 6.986 -37.259 1.00 66.62 380 TRP A CA 1
ATOM 3126 C C . TRP A 1 380 ? 30.609 6.755 -38.744 1.00 66.62 380 TRP A C 1
ATOM 3128 O O . TRP A 1 380 ? 30.655 5.608 -39.189 1.00 66.62 380 TRP A O 1
ATOM 3138 N N . GLY A 1 381 ? 30.846 7.826 -39.511 1.00 55.28 381 GLY A N 1
ATOM 3139 C CA . GLY A 1 381 ? 31.233 7.727 -40.920 1.00 55.28 381 GLY A CA 1
ATOM 3140 C C . GLY A 1 381 ? 30.116 7.215 -41.833 1.00 55.28 381 GLY A C 1
ATOM 3141 O O . GLY A 1 381 ? 30.406 6.612 -42.861 1.00 55.28 381 GLY A O 1
ATOM 3142 N N . ALA A 1 382 ? 28.852 7.428 -41.454 1.00 50.19 382 ALA A N 1
ATOM 3143 C CA . ALA A 1 382 ? 27.690 7.027 -42.238 1.00 50.19 382 ALA A CA 1
ATOM 3144 C C . ALA A 1 382 ? 27.469 7.965 -43.440 1.00 50.19 382 ALA A C 1
ATOM 3146 O O . ALA A 1 382 ? 26.554 8.784 -43.432 1.00 50.19 382 ALA A O 1
ATOM 3147 N N . TRP A 1 383 ? 28.329 7.856 -44.455 1.00 47.03 383 TRP A N 1
ATOM 3148 C CA . TRP A 1 383 ? 28.176 8.506 -45.758 1.00 47.03 383 TRP A CA 1
ATOM 3149 C C . TRP A 1 383 ? 28.600 7.574 -46.885 1.00 47.03 383 TRP A C 1
ATOM 3151 O O . TRP A 1 383 ? 29.668 6.932 -46.756 1.00 47.03 383 TRP A O 1
#